Protein AF-A0A2A9MKJ8-F1 (afdb_monomer)

Sequence (429 aa):
MPLQGYLMRPVLYTKSTARFAALSRPKGSVTHFTPSVLPTAVHIIYSENPFSCKMAPLRPLQYRRSLTSKQGIPKRGQEQKSFSASGSGIAVVALFASVLMVCLYSPFPVSGVFGEEQLNICKPNGNRTVCSCENKTSGTHMATISAETNELQVNCQSSMQLAPNGLKNSTVCPMTVENISSCKAGAEKDHYMDLNTLLNGDHKIQWTDDKETKDAATSKILIVPPEILPYVDGTFAVGCALGEETQCKVAVTVAARATATTNNKIACAYGKDSNKRRQIIRLSPSQNTFTLDCGEKGALVQKNYKETYCPVSKENVAVPSCSEKYKTIFPGYQQGWWTSEADRSFTLTIPKDMFPANETSLMIQCQQKPQITEAEKAAKDEPQSRVCSVDVTIERGEKSNSVRPSVAAAATGAFLLGSGILPWLGSLI

Secondary structure (DSSP, 8-state):
-------PPP-------------------------------------------PPPPPPPPP-----------------------------------------------------------EEEETTEEEEEE-TT--SEEEEEE-SSS-EEEEEE-TTSEEETGGG-TTEEB-TT-S-GGG--TTS-TTS-EEGGGGSSSS-----EE-SSSS-TTTEEEEE--GGG--SS-EEEEEEEEETTEEEEEEEEEEPPPPPEEETTEEE---STTTTSS-EEEEE-SSS-EEEEE-TTTEEES-TTTTTEEBPPPSS-S------EEGGGT-TT--GGGEEEETTTEEEEE--TT---SS-EEEEEEEEEPPP--TTGGG----TTTTEEEEEEEEPPPP-------------------------------

Organism: Besnoitia besnoiti (NCBI:txid94643)

Radius of gyration: 40.68 Å; Cα contacts (8 Å, |Δi|>4): 680; chains: 1; bounding box: 149×115×102 Å

Solvent-accessible surface area (backbone atoms only — not comparable to full-atom values): 27408 Å² total; per-residue (Å²): 138,82,87,85,83,84,85,82,80,85,85,85,82,81,86,84,86,85,87,82,84,90,84,82,87,87,88,81,86,89,81,91,85,85,82,89,87,84,86,84,87,79,86,78,81,83,78,87,78,90,80,83,80,82,84,78,86,84,80,85,83,84,86,83,86,84,86,83,86,80,89,86,86,90,84,91,85,87,91,82,88,80,88,90,85,84,89,80,91,86,87,85,89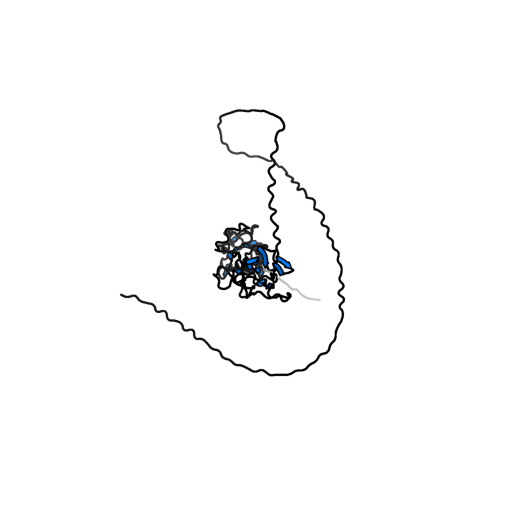,83,88,85,88,83,87,88,90,81,80,93,76,82,77,75,82,75,76,72,77,74,75,75,81,77,75,65,51,45,42,82,55,83,42,30,33,41,31,59,41,50,103,79,46,70,56,80,29,64,44,66,37,32,78,74,26,27,26,44,34,46,34,30,42,92,87,33,38,34,20,20,79,60,38,53,54,38,49,33,19,42,66,88,54,85,51,44,49,71,20,39,97,86,52,66,78,86,41,34,42,57,50,50,78,54,40,41,75,92,66,84,59,49,48,38,67,36,85,87,50,96,52,44,81,27,26,39,33,37,66,52,62,56,90,33,39,16,54,40,58,34,69,29,26,38,40,25,18,51,83,81,41,54,47,24,40,35,42,35,35,40,42,21,31,63,47,42,78,54,94,55,29,34,45,47,18,34,4,81,69,9,34,82,64,76,45,76,46,77,31,39,65,91,44,34,54,42,34,46,30,23,45,91,65,24,34,71,40,43,79,56,60,64,60,25,42,29,68,71,65,96,66,67,62,88,64,54,74,55,83,46,47,50,51,82,66,22,80,83,63,56,52,81,33,50,50,70,49,92,83,26,29,41,33,45,46,56,60,57,90,58,43,22,86,54,68,47,60,34,33,52,40,26,29,50,54,85,75,95,54,95,77,71,85,79,69,96,73,74,86,46,23,38,31,32,50,35,39,40,37,36,43,49,34,80,77,78,76,76,79,70,79,77,79,78,78,81,79,83,80,86,83,88,82,86,84,88,82,87,84,93,85,82,88,88,135

Nearest PDB structures (foldseek):
  2jks-assembly1_A  TM=7.595E-01  e=2.517E-22  Toxoplasma gondii ME49
  5wa2-assembly1_A  TM=6.471E-01  e=2.195E-18  Toxoplasma gondii
  1kiu-assembly10_O  TM=3.885E-01  e=1.139E-01  Escherichia coli
  1qun-assembly1_A  TM=3.987E-01  e=1.725E-01  Escherichia coli
  1qun-assembly10_O  TM=4.253E-01  e=2.463E-01  Escherichia coli

InterPro domains:
  IPR007226 SRS domain [PF04092] (129-254)
  IPR007226 SRS domain [PF04092] (265-394)
  IPR028352 Protozoan surface antigen, SAG1 family [PR01801] (142-157)
  IPR028352 Protozoan surface antigen, SAG1 family [PR01801] (222-240)
  IPR028352 Protozoan surface antigen, SAG1 family [PR01801] (248-264)
  IPR028352 Protozoan surface antigen, SAG1 family [PR01801] (265-284)
  IPR028352 Protozoan surface antigen, SAG1 family [PR01801] (287-302)
  IPR028352 Protozoan surface antigen, SAG1 family [PR01801] (326-338)
  IPR028352 Protozoan surface antigen, SAG1 family [PR01801] (356-371)
  IPR036755 SRS domain superfamily [G3DSA:2.60.40.1320] (118-257)
  IPR036755 SRS domain superfamily [G3DSA:2.60.40.1320] (258-399)
  IPR036755 SRS domain superfamily [SSF74877] (125-257)
  IPR036755 SRS domain superfamily [SSF74877] (261-395)

pLDDT: mean 71.49, std 25.45, range [29.84, 98.06]

Structure (mmCIF, N/CA/C/O backbone):
data_AF-A0A2A9M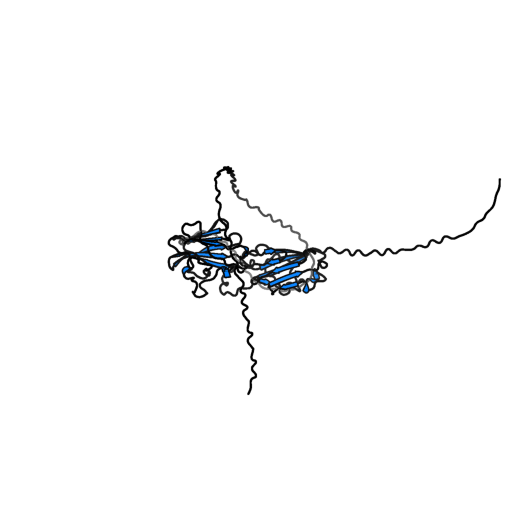KJ8-F1
#
_entry.id   AF-A0A2A9MKJ8-F1
#
loop_
_atom_site.group_PDB
_atom_site.id
_atom_site.type_symbol
_atom_site.label_atom_id
_atom_site.label_alt_id
_atom_site.label_comp_id
_atom_site.label_asym_id
_atom_site.label_entity_id
_atom_site.label_seq_id
_atom_site.pdbx_PDB_ins_code
_atom_site.Cartn_x
_atom_site.Cartn_y
_atom_site.Cartn_z
_atom_site.occupancy
_atom_site.B_iso_or_equiv
_atom_site.auth_seq_id
_atom_site.auth_comp_id
_atom_site.auth_asym_id
_atom_site.auth_atom_id
_atom_site.pdbx_PDB_model_num
ATOM 1 N N . MET A 1 1 ? -40.677 -29.839 -34.939 1.00 31.59 1 MET A N 1
ATOM 2 C CA . MET A 1 1 ? -40.035 -31.154 -34.716 1.00 31.59 1 MET A CA 1
ATOM 3 C C . MET A 1 1 ? -38.649 -31.134 -35.353 1.00 31.59 1 MET A C 1
ATOM 5 O O . MET A 1 1 ? -38.589 -30.714 -36.500 1.00 31.59 1 MET A O 1
ATOM 9 N N . PRO A 1 2 ? -37.584 -31.617 -34.694 1.00 51.81 2 PRO A N 1
ATOM 10 C CA . PRO A 1 2 ? -37.291 -31.508 -33.269 1.00 51.81 2 PRO A CA 1
ATOM 11 C C . PRO A 1 2 ? -35.911 -30.872 -32.986 1.00 51.81 2 PRO A C 1
ATOM 13 O O . PRO A 1 2 ? -35.025 -30.804 -33.831 1.00 51.81 2 PRO A O 1
ATOM 16 N N . LEU A 1 3 ? -35.792 -30.407 -31.744 1.00 37.47 3 LEU A N 1
ATOM 17 C CA . LEU A 1 3 ? -34.592 -29.928 -31.068 1.00 37.47 3 LEU A CA 1
ATOM 18 C C . LEU A 1 3 ? -33.648 -31.091 -30.735 1.00 37.47 3 LEU A C 1
ATOM 20 O O . LEU A 1 3 ? -34.111 -32.153 -30.320 1.00 37.47 3 LEU A O 1
ATOM 24 N N . GLN A 1 4 ? -32.337 -30.858 -30.820 1.00 46.34 4 GLN A N 1
ATOM 25 C CA . GLN A 1 4 ? -31.312 -31.801 -30.373 1.00 46.34 4 GLN A CA 1
ATOM 26 C C . GLN A 1 4 ? -30.610 -31.231 -29.137 1.00 46.34 4 GLN A C 1
ATOM 28 O O . GLN A 1 4 ? -29.861 -30.259 -29.212 1.00 46.34 4 GLN A O 1
ATOM 33 N N . GLY A 1 5 ? -30.932 -31.813 -27.980 1.00 34.41 5 GLY A N 1
ATOM 34 C CA . GLY A 1 5 ? -30.360 -31.472 -26.683 1.00 34.41 5 GLY A CA 1
ATOM 35 C C . GLY A 1 5 ? -29.004 -32.137 -26.462 1.00 34.41 5 GLY A C 1
ATOM 36 O O . GLY A 1 5 ? -28.838 -33.331 -26.707 1.00 34.41 5 GLY A O 1
ATOM 37 N N . TYR A 1 6 ? -28.050 -31.363 -25.947 1.00 43.91 6 TYR A N 1
ATOM 38 C CA . TYR A 1 6 ? -26.792 -31.871 -25.412 1.00 43.91 6 TYR A CA 1
ATOM 39 C C . TYR A 1 6 ? -26.918 -32.070 -23.897 1.00 43.91 6 TYR A C 1
ATOM 41 O O . TYR A 1 6 ? -27.053 -31.119 -23.130 1.00 43.91 6 TYR A O 1
ATOM 49 N N . LEU A 1 7 ? -26.869 -33.338 -23.487 1.00 38.91 7 LEU A N 1
ATOM 50 C CA . LEU A 1 7 ? -26.725 -33.801 -22.109 1.00 38.91 7 LEU A CA 1
ATOM 51 C C . LEU A 1 7 ? -25.257 -33.668 -21.672 1.00 38.91 7 LEU A C 1
ATOM 53 O O . LEU A 1 7 ? -24.393 -34.397 -22.157 1.00 38.91 7 LEU A O 1
ATOM 57 N N . MET A 1 8 ? -24.983 -32.770 -20.725 1.00 40.31 8 MET A N 1
ATOM 58 C CA . MET A 1 8 ? -23.727 -32.740 -19.966 1.00 40.31 8 MET A CA 1
ATOM 59 C C . MET A 1 8 ? -23.809 -33.741 -18.804 1.00 40.31 8 MET A C 1
ATOM 61 O O . MET A 1 8 ? -24.734 -33.701 -17.994 1.00 40.31 8 MET A O 1
ATOM 65 N N . ARG A 1 9 ? -22.835 -34.655 -18.739 1.00 40.38 9 ARG A N 1
ATOM 66 C CA . ARG A 1 9 ? -22.660 -35.648 -17.667 1.00 40.38 9 ARG A CA 1
ATOM 67 C C . ARG A 1 9 ? -22.056 -35.000 -16.409 1.00 40.38 9 ARG A C 1
ATOM 69 O O . ARG A 1 9 ? -21.127 -34.206 -16.550 1.00 40.38 9 ARG A O 1
ATOM 76 N N . PRO A 1 10 ? -22.480 -35.381 -15.191 1.00 40.25 10 PRO A N 1
ATOM 77 C CA . PRO A 1 10 ? -21.804 -34.976 -13.964 1.00 40.25 10 PRO A CA 1
ATOM 78 C C . PRO A 1 10 ? -20.551 -35.829 -13.701 1.00 40.25 10 PRO A C 1
ATOM 80 O O . PRO A 1 10 ? -20.586 -37.059 -13.759 1.00 40.25 10 PRO A O 1
ATOM 83 N N . VAL A 1 11 ? -19.442 -35.156 -13.386 1.00 43.16 11 VAL A N 1
ATOM 84 C CA . VAL A 1 11 ? -18.194 -35.758 -12.902 1.00 43.16 11 VAL A CA 1
ATOM 85 C C . VAL A 1 11 ? -18.326 -36.000 -11.397 1.00 43.16 11 VAL A C 1
ATOM 87 O O . VAL A 1 11 ? -18.443 -35.062 -10.612 1.00 43.16 11 VAL A O 1
ATOM 90 N N . LEU A 1 12 ? -18.319 -37.272 -11.001 1.00 35.81 12 LEU A N 1
ATOM 91 C CA . LEU A 1 12 ? -18.253 -37.718 -9.610 1.00 35.81 12 LEU A CA 1
ATOM 92 C C . LEU A 1 12 ? -16.810 -37.582 -9.100 1.00 35.81 12 LEU A C 1
ATOM 94 O O . LEU A 1 12 ? -15.922 -38.281 -9.580 1.00 35.81 12 LEU A O 1
ATOM 98 N N . TYR A 1 13 ? -16.582 -36.720 -8.107 1.00 37.78 13 TYR A N 1
ATOM 99 C CA . TYR A 1 13 ? -15.343 -36.711 -7.325 1.00 37.78 13 TYR A CA 1
ATOM 100 C C . TYR A 1 13 ? -15.495 -37.625 -6.105 1.00 37.78 13 TYR A C 1
ATOM 102 O O . TYR A 1 13 ? -16.298 -37.380 -5.202 1.00 37.78 13 TYR A O 1
ATOM 110 N N . THR A 1 14 ? -14.710 -38.698 -6.084 1.00 39.81 14 THR A N 1
ATOM 111 C CA . THR A 1 14 ? -14.608 -39.655 -4.980 1.00 39.81 14 THR A CA 1
ATOM 112 C C . THR A 1 14 ? -13.785 -39.080 -3.825 1.00 39.81 14 THR A C 1
ATOM 114 O O . THR A 1 14 ? -12.635 -38.683 -4.008 1.00 39.81 14 THR A O 1
ATOM 117 N N . LYS A 1 15 ? -14.366 -39.080 -2.618 1.00 35.44 15 LYS A N 1
ATOM 118 C CA . LYS A 1 15 ? -13.685 -38.817 -1.340 1.00 35.44 15 LYS A CA 1
ATOM 119 C C . LYS A 1 15 ? -12.692 -39.943 -1.032 1.00 35.44 15 LYS A C 1
ATOM 121 O O . LYS A 1 15 ? -13.100 -41.094 -0.916 1.00 35.44 15 LYS A O 1
ATOM 126 N N . SER A 1 16 ? -11.421 -39.596 -0.834 1.00 34.16 16 SER A N 1
ATOM 127 C CA . SER A 1 16 ? -10.409 -40.497 -0.274 1.00 34.16 16 SER A CA 1
ATOM 128 C C . SER A 1 16 ? -10.300 -40.275 1.236 1.00 34.16 16 SER A C 1
ATOM 130 O O . SER A 1 16 ? -9.898 -39.211 1.701 1.00 34.16 16 SER A O 1
ATOM 132 N N . THR A 1 17 ? -10.716 -41.279 2.002 1.00 36.03 17 THR A N 1
ATOM 133 C CA . THR A 1 17 ? -10.501 -41.411 3.446 1.00 36.03 17 THR A CA 1
ATOM 134 C C . THR A 1 17 ? -9.145 -42.056 3.708 1.00 36.03 17 THR A C 1
ATOM 136 O O . THR A 1 17 ? -8.960 -43.228 3.388 1.00 36.03 17 THR A O 1
ATOM 139 N N . ALA A 1 18 ? -8.234 -41.337 4.364 1.00 39.00 18 ALA A N 1
ATOM 140 C CA . ALA A 1 18 ? -7.031 -41.916 4.955 1.00 39.00 18 ALA A CA 1
ATOM 141 C C . ALA A 1 18 ? -7.194 -42.003 6.483 1.00 39.00 18 ALA A C 1
ATOM 143 O O . ALA A 1 18 ? -7.307 -40.991 7.172 1.00 39.00 18 ALA A O 1
ATOM 144 N N . ARG A 1 19 ? -7.227 -43.239 6.997 1.00 35.16 19 ARG A N 1
ATOM 145 C CA . ARG A 1 19 ? -7.022 -43.607 8.406 1.00 35.16 19 ARG A CA 1
ATOM 146 C C . ARG A 1 19 ? -5.584 -44.100 8.555 1.00 35.16 19 ARG A C 1
ATOM 148 O O . ARG A 1 19 ? -5.254 -45.060 7.881 1.00 35.16 19 ARG A O 1
ATOM 155 N N . PHE A 1 20 ? -4.805 -43.538 9.474 1.00 35.44 20 PHE A N 1
ATOM 156 C CA . PHE A 1 20 ? -3.679 -44.186 10.174 1.00 35.44 20 PHE A CA 1
ATOM 157 C C . PHE A 1 20 ? -3.499 -43.394 11.483 1.00 35.44 20 PHE A C 1
ATOM 159 O O . PHE A 1 20 ? -3.356 -42.180 11.447 1.00 35.44 20 PHE A O 1
ATOM 166 N N . ALA A 1 21 ? -3.858 -43.941 12.643 1.00 35.22 21 ALA A N 1
ATOM 167 C CA . ALA A 1 21 ? -3.156 -44.937 13.460 1.00 35.22 21 ALA A CA 1
ATOM 168 C C . ALA A 1 21 ? -2.478 -44.238 14.650 1.00 35.22 21 ALA A C 1
ATOM 170 O O . ALA A 1 21 ? -1.530 -43.473 14.507 1.00 35.22 21 ALA A O 1
ATOM 171 N N . ALA A 1 22 ? -3.047 -44.493 15.827 1.00 36.88 22 ALA A N 1
ATOM 172 C CA . ALA A 1 22 ? -2.559 -44.064 17.122 1.00 36.88 22 ALA A CA 1
ATOM 173 C C . ALA A 1 22 ? -1.300 -44.850 17.507 1.00 36.88 22 ALA A C 1
ATOM 175 O O . ALA A 1 22 ? -1.280 -46.071 17.365 1.00 36.88 22 ALA A O 1
ATOM 176 N N . LEU A 1 23 ? -0.303 -44.167 18.072 1.00 40.12 23 LEU A N 1
ATOM 177 C CA . LEU A 1 23 ? 0.757 -44.796 18.850 1.00 40.12 23 LEU A CA 1
ATOM 178 C C . LEU A 1 23 ? 0.999 -44.030 20.154 1.00 40.12 23 LEU A C 1
ATOM 180 O O . LEU A 1 23 ? 0.861 -42.814 20.261 1.00 40.12 23 LEU A O 1
ATOM 184 N N . SER A 1 24 ? 1.269 -44.851 21.153 1.00 34.53 24 SER A N 1
ATOM 185 C CA . SER A 1 24 ? 1.237 -44.681 22.597 1.00 34.53 24 SER A CA 1
ATOM 186 C C . SER A 1 24 ? 2.380 -43.861 23.204 1.00 34.53 24 SER A C 1
ATOM 188 O O . SER A 1 24 ? 3.509 -43.872 22.725 1.00 34.53 24 SER A O 1
ATOM 190 N N . ARG A 1 25 ? 2.074 -43.250 24.358 1.00 38.47 25 ARG A N 1
ATOM 191 C CA . ARG A 1 25 ? 3.010 -42.718 25.369 1.00 38.47 25 ARG A CA 1
ATOM 192 C C . ARG A 1 25 ? 4.004 -43.778 25.874 1.00 38.47 25 ARG A C 1
ATOM 194 O O . ARG A 1 25 ? 3.636 -44.951 25.953 1.00 38.47 25 ARG A O 1
ATOM 201 N N . PRO A 1 26 ? 5.110 -43.325 26.488 1.00 47.41 26 PRO A N 1
ATOM 202 C CA . PRO A 1 26 ? 5.482 -43.858 27.795 1.00 47.41 26 PRO A CA 1
ATOM 203 C C . PRO A 1 26 ? 5.635 -42.777 28.879 1.00 47.41 26 PRO A C 1
ATOM 205 O O . PRO A 1 26 ? 5.844 -41.595 28.617 1.00 47.41 26 PRO A O 1
ATOM 208 N N . LYS A 1 27 ? 5.453 -43.240 30.119 1.00 37.47 27 LYS A N 1
ATOM 209 C CA . LYS A 1 27 ? 5.547 -42.537 31.405 1.00 37.47 27 LYS A CA 1
ATOM 210 C C . LYS A 1 27 ? 6.999 -42.495 31.916 1.00 37.47 27 LYS A C 1
ATOM 212 O O . LYS A 1 27 ? 7.736 -43.450 31.705 1.00 37.47 27 LYS A O 1
ATOM 217 N N . GLY A 1 28 ? 7.318 -41.475 32.717 1.00 35.12 28 GLY A N 1
ATOM 218 C CA . GLY A 1 28 ? 8.419 -41.420 33.701 1.00 35.12 28 GLY A CA 1
ATOM 219 C C . GLY A 1 28 ? 8.459 -40.012 34.322 1.00 35.12 28 GLY A C 1
ATOM 220 O O . GLY A 1 28 ? 8.698 -39.058 33.597 1.00 35.12 28 GLY A O 1
ATOM 221 N N . SER A 1 29 ? 7.873 -39.765 35.502 1.00 32.34 29 SER A N 1
ATOM 222 C CA . SER A 1 29 ? 8.419 -39.891 36.877 1.00 32.34 29 SER A CA 1
ATOM 223 C C . SER A 1 29 ? 9.680 -39.041 37.119 1.00 32.34 29 SER A C 1
ATOM 225 O O . SER A 1 29 ? 10.755 -39.420 36.682 1.00 32.34 29 SER A O 1
ATOM 227 N N . VAL A 1 30 ? 9.518 -37.796 37.594 1.00 37.72 30 VAL A N 1
ATOM 228 C CA . VAL A 1 30 ? 9.767 -37.297 38.976 1.00 37.72 30 VAL A CA 1
ATOM 229 C C . VAL A 1 30 ? 11.230 -37.367 39.428 1.00 37.72 30 VAL A C 1
ATOM 231 O O . VAL A 1 30 ? 11.700 -38.445 39.758 1.00 37.72 30 VAL A O 1
ATOM 234 N N . THR A 1 31 ? 11.847 -36.192 39.620 1.00 35.94 31 THR A N 1
ATOM 235 C CA . THR A 1 31 ? 12.684 -35.875 40.796 1.00 35.94 31 THR A CA 1
ATOM 236 C C . THR A 1 31 ? 12.726 -34.362 41.043 1.00 35.94 31 THR A C 1
ATOM 238 O O . THR A 1 31 ? 13.013 -33.579 40.141 1.00 35.94 31 THR A O 1
ATOM 241 N N . HIS A 1 32 ? 12.431 -33.987 42.290 1.00 38.69 32 HIS A N 1
ATOM 242 C CA . HIS A 1 32 ? 12.677 -32.689 42.923 1.00 38.69 32 HIS A CA 1
ATOM 243 C C . HIS A 1 32 ? 14.161 -32.305 42.885 1.00 38.69 32 HIS A C 1
ATOM 245 O O . HIS A 1 32 ? 14.978 -33.172 43.156 1.00 38.69 32 HIS A O 1
ATOM 251 N N . PHE A 1 33 ? 14.480 -31.017 42.709 1.00 31.88 33 PHE A N 1
ATOM 252 C CA . PHE A 1 33 ? 15.577 -30.339 43.418 1.0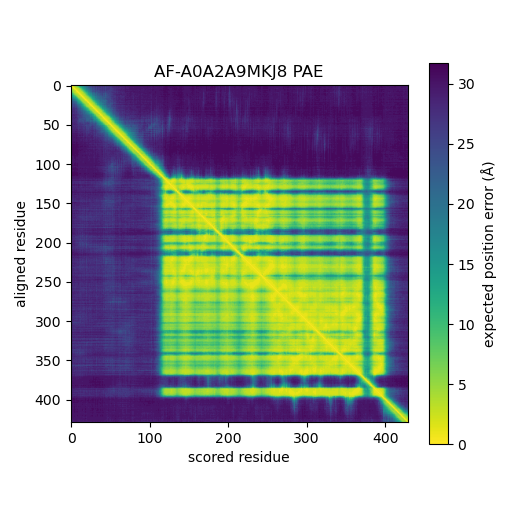0 31.88 33 PHE A CA 1
ATOM 253 C C . PHE A 1 33 ? 15.397 -28.809 43.345 1.00 31.88 33 PHE A C 1
ATOM 255 O O . PHE A 1 33 ? 15.465 -28.202 42.282 1.00 31.88 33 PHE A O 1
ATOM 262 N N . THR A 1 34 ? 15.174 -28.195 44.505 1.00 36.22 34 THR A N 1
ATOM 263 C CA . THR A 1 34 ? 15.481 -26.789 44.831 1.00 36.22 34 THR A CA 1
ATOM 264 C C . THR A 1 34 ? 16.624 -26.831 45.852 1.00 36.22 34 THR A C 1
ATOM 266 O O . THR A 1 34 ? 16.615 -27.750 46.677 1.00 36.22 34 THR A O 1
ATOM 269 N N . PRO A 1 35 ? 17.588 -25.891 45.845 1.00 45.09 35 PRO A N 1
ATOM 270 C CA . PRO A 1 35 ? 17.368 -24.670 46.627 1.00 45.09 35 PRO A CA 1
ATOM 271 C C . PRO A 1 35 ? 17.976 -23.370 46.052 1.00 45.09 35 PRO A C 1
ATOM 273 O O . PRO A 1 35 ? 19.038 -23.348 45.441 1.00 45.09 35 PRO A O 1
ATOM 276 N N . SER A 1 36 ? 17.251 -22.284 46.320 1.00 32.72 36 SER A N 1
ATOM 277 C CA . SER A 1 36 ? 17.677 -20.962 46.805 1.00 32.72 36 SER A CA 1
ATOM 278 C C . SER A 1 36 ? 19.136 -20.504 46.644 1.00 32.72 36 SER A C 1
ATOM 280 O O . SER A 1 36 ? 19.988 -20.947 47.406 1.00 32.72 36 SER A O 1
ATOM 282 N N . VAL A 1 37 ? 19.356 -19.453 45.835 1.00 35.44 37 VAL A N 1
ATOM 283 C CA . VAL A 1 37 ? 20.285 -18.336 46.132 1.00 35.44 37 VAL A CA 1
ATOM 284 C C . VAL A 1 37 ? 19.734 -17.031 45.514 1.00 35.44 37 VAL A C 1
ATOM 286 O O . VAL A 1 37 ? 19.489 -16.955 44.315 1.00 35.44 37 VAL A O 1
ATOM 289 N N . LEU A 1 38 ? 19.547 -16.006 46.347 1.00 35.53 38 LEU A N 1
ATOM 290 C CA . LEU A 1 38 ? 19.380 -14.571 46.039 1.00 35.53 38 LEU A CA 1
ATOM 291 C C . LEU A 1 38 ? 20.543 -13.837 46.749 1.00 35.53 38 LEU A C 1
ATOM 293 O O . LEU A 1 38 ? 21.092 -14.404 47.695 1.00 35.53 38 LEU A O 1
ATOM 297 N N . PRO A 1 39 ? 20.803 -12.540 46.506 1.00 47.66 39 PRO A N 1
ATOM 298 C CA . PRO A 1 39 ? 20.845 -11.796 45.247 1.00 47.66 39 PRO A CA 1
ATOM 299 C C . PRO A 1 39 ? 22.222 -11.116 45.055 1.00 47.66 39 PRO A C 1
ATOM 301 O O . PRO A 1 39 ? 22.963 -10.891 46.010 1.00 47.66 39 PRO A O 1
ATOM 304 N N . THR A 1 40 ? 22.552 -10.684 43.837 1.00 34.53 40 THR A N 1
ATOM 305 C CA . THR A 1 40 ? 23.613 -9.682 43.631 1.00 34.53 40 THR A CA 1
ATOM 306 C C . THR A 1 40 ? 22.976 -8.411 43.096 1.00 34.53 40 THR A C 1
ATOM 308 O O . THR A 1 40 ? 22.367 -8.400 42.029 1.00 34.53 40 THR A O 1
ATOM 311 N N . ALA A 1 41 ? 23.071 -7.357 43.902 1.00 33.97 41 ALA A N 1
ATOM 312 C CA . ALA A 1 41 ? 22.627 -6.014 43.589 1.00 33.97 41 ALA A CA 1
ATOM 313 C C . ALA A 1 41 ? 23.421 -5.459 42.398 1.00 33.97 41 ALA A C 1
ATOM 315 O O . ALA A 1 41 ? 24.648 -5.383 42.445 1.00 33.97 41 ALA A O 1
ATOM 316 N N . VAL A 1 42 ? 22.718 -5.040 41.348 1.00 32.84 42 VAL A N 1
ATOM 317 C CA . VAL A 1 42 ? 23.284 -4.207 40.287 1.00 32.84 42 VAL A CA 1
ATOM 318 C C . VAL A 1 42 ? 22.856 -2.774 40.572 1.00 32.84 42 VAL A C 1
ATOM 320 O O . VAL A 1 42 ? 21.694 -2.408 40.410 1.00 32.84 42 VAL A O 1
ATOM 323 N N . HIS A 1 43 ? 23.812 -1.973 41.040 1.00 31.16 43 HIS A N 1
ATOM 324 C CA . HIS A 1 43 ? 23.706 -0.521 41.091 1.00 31.16 43 HIS A CA 1
ATOM 325 C C . HIS A 1 43 ? 23.593 0.014 39.656 1.00 31.16 43 HIS A C 1
ATOM 327 O O . HIS A 1 43 ? 24.574 0.016 38.916 1.00 31.16 43 HIS A O 1
ATOM 333 N N . ILE A 1 44 ? 22.408 0.481 39.264 1.00 34.41 44 ILE A N 1
ATOM 334 C CA . ILE A 1 44 ? 22.246 1.329 38.080 1.00 34.41 44 ILE A CA 1
ATOM 335 C C . ILE A 1 44 ? 22.404 2.775 38.547 1.00 34.41 44 ILE A C 1
ATOM 337 O O . ILE A 1 44 ? 21.580 3.306 39.289 1.00 34.41 44 ILE A O 1
ATOM 341 N N . ILE A 1 45 ? 23.509 3.388 38.134 1.00 36.19 45 ILE A N 1
ATOM 342 C CA . ILE A 1 45 ? 23.791 4.810 38.313 1.00 36.19 45 ILE A CA 1
ATOM 343 C C . ILE A 1 45 ? 22.901 5.575 37.327 1.00 36.19 45 ILE A C 1
ATOM 345 O O . ILE A 1 45 ? 23.082 5.475 36.114 1.00 36.19 45 ILE A O 1
ATOM 349 N N . TYR A 1 46 ? 21.935 6.332 37.846 1.00 29.84 46 TYR A N 1
ATOM 350 C CA . TYR A 1 46 ? 21.229 7.353 37.076 1.00 29.84 46 TYR A CA 1
ATOM 351 C C . TYR A 1 46 ? 22.185 8.527 36.834 1.00 29.84 46 TYR A C 1
ATOM 353 O O . TYR A 1 46 ? 22.581 9.224 37.764 1.00 29.84 46 TYR A O 1
ATOM 361 N N . SER A 1 47 ? 22.570 8.720 35.572 1.00 30.84 47 SER A N 1
ATOM 362 C CA . SER A 1 47 ? 23.245 9.926 35.097 1.00 30.84 47 SER A CA 1
ATOM 363 C C . SER A 1 47 ? 22.187 10.984 34.797 1.00 30.84 47 SER A C 1
ATOM 365 O O . SER A 1 47 ? 21.445 10.868 33.822 1.00 30.84 47 SER A O 1
ATOM 367 N N . GLU A 1 48 ? 22.126 12.023 35.623 1.00 36.00 48 GLU A N 1
ATOM 368 C CA . GLU A 1 48 ? 21.417 13.260 35.306 1.00 36.00 48 GLU A CA 1
ATOM 369 C C . GLU A 1 48 ? 22.115 13.945 34.122 1.00 36.00 48 GLU A C 1
ATOM 371 O O . GLU A 1 48 ? 23.323 14.171 34.150 1.00 36.00 48 GLU A O 1
ATOM 376 N N . ASN A 1 49 ? 21.366 14.266 33.068 1.00 35.22 49 ASN A N 1
ATOM 377 C CA . ASN A 1 49 ? 21.837 15.113 31.976 1.00 35.22 49 ASN A CA 1
ATOM 378 C C . ASN A 1 49 ? 20.887 16.312 31.845 1.00 35.22 49 ASN A C 1
ATOM 380 O O . ASN A 1 49 ? 19.727 16.123 31.469 1.00 35.22 49 ASN A O 1
ATOM 384 N N . PRO A 1 50 ? 21.349 17.543 32.123 1.00 40.91 50 PRO A N 1
ATOM 385 C CA . PRO A 1 50 ? 20.581 18.753 31.900 1.00 40.91 50 PRO A CA 1
ATOM 386 C C . PRO A 1 50 ? 20.963 19.352 30.541 1.00 40.91 50 PRO A C 1
ATOM 388 O O . PRO A 1 50 ? 21.977 20.032 30.415 1.00 40.91 50 PRO A O 1
ATOM 391 N N . PHE A 1 51 ? 20.133 19.156 29.516 1.00 35.47 51 PHE A N 1
ATOM 392 C CA . PHE A 1 51 ? 20.207 19.970 28.299 1.00 35.47 51 PHE A CA 1
ATOM 393 C C . PHE A 1 51 ? 18.929 20.784 28.137 1.00 35.47 51 PHE A C 1
ATOM 395 O O . PHE A 1 51 ? 17.932 20.364 27.559 1.00 35.47 51 PHE A O 1
ATOM 402 N N . SER A 1 52 ? 18.995 21.992 28.695 1.00 34.78 52 SER A N 1
ATOM 403 C CA . SER A 1 52 ? 18.085 23.093 28.419 1.00 34.78 52 SER A CA 1
ATOM 404 C C . SER A 1 52 ? 18.500 23.739 27.093 1.00 34.78 52 SER A C 1
ATOM 406 O O . SER A 1 52 ? 19.519 24.424 27.025 1.00 34.78 52 SER A O 1
ATOM 408 N N . CYS A 1 53 ? 17.722 23.537 26.028 1.00 32.25 53 CYS A N 1
ATOM 409 C CA . CYS A 1 53 ? 17.857 24.312 24.795 1.00 32.25 53 CYS A CA 1
ATOM 410 C C . CYS A 1 53 ? 16.819 25.438 24.782 1.00 32.25 53 CYS A C 1
ATOM 412 O O . CYS A 1 53 ? 15.659 25.244 24.426 1.00 32.25 53 CYS A O 1
ATOM 414 N N . LYS A 1 54 ? 17.264 26.643 25.159 1.00 33.00 54 LYS A N 1
ATOM 415 C CA . LYS A 1 54 ? 16.579 27.903 24.849 1.00 33.00 54 LYS A CA 1
ATOM 416 C C . LYS A 1 54 ? 16.618 28.126 23.334 1.00 33.00 54 LYS A C 1
ATOM 418 O O . LYS A 1 54 ? 17.700 28.248 22.764 1.00 33.00 54 LYS A O 1
ATOM 423 N N . MET A 1 55 ? 15.457 28.215 22.688 1.00 34.00 55 MET A N 1
ATOM 424 C CA . MET A 1 55 ? 15.361 28.698 21.309 1.00 34.00 55 MET A CA 1
ATOM 425 C C . MET A 1 55 ? 15.514 30.224 21.285 1.00 34.00 55 MET A C 1
ATOM 427 O O . MET A 1 55 ? 14.767 30.943 21.946 1.00 34.00 55 MET A O 1
ATOM 431 N N . ALA A 1 56 ? 16.491 30.710 20.520 1.00 36.41 56 ALA A N 1
ATOM 432 C CA . ALA A 1 56 ? 16.630 32.117 20.158 1.00 36.41 56 ALA A CA 1
ATOM 433 C C . ALA A 1 56 ? 15.802 32.421 18.890 1.00 36.41 56 ALA A C 1
ATOM 435 O O . ALA A 1 56 ? 15.710 31.561 18.011 1.00 36.41 56 ALA A O 1
ATOM 436 N N . PRO A 1 57 ? 15.216 33.625 18.750 1.00 38.09 57 PRO A N 1
ATOM 437 C CA . PRO A 1 57 ? 14.411 33.973 17.584 1.00 38.09 57 PRO A CA 1
ATOM 438 C C . PRO A 1 57 ? 15.290 34.291 16.364 1.00 38.09 57 PRO A C 1
ATOM 440 O O . PRO A 1 57 ? 16.220 35.099 16.432 1.00 38.09 57 PRO A O 1
ATOM 443 N N . LEU A 1 58 ? 14.969 33.672 15.226 1.00 35.78 58 LEU A N 1
ATOM 444 C CA . LEU A 1 58 ? 15.606 33.930 13.935 1.00 35.78 58 LEU A CA 1
ATOM 445 C C . LEU A 1 58 ? 15.139 35.275 13.354 1.00 35.78 58 LEU A C 1
ATOM 447 O O . LEU A 1 58 ? 13.944 35.532 13.217 1.00 35.78 58 LEU A O 1
ATOM 451 N N . ARG A 1 59 ? 16.104 36.125 12.981 1.00 36.72 59 ARG A N 1
ATOM 452 C CA . ARG A 1 59 ? 15.888 37.332 12.166 1.00 36.72 59 ARG A CA 1
ATOM 453 C C . ARG A 1 59 ? 15.659 36.953 10.693 1.00 36.72 59 ARG A C 1
ATOM 455 O O . ARG A 1 59 ? 16.296 36.016 10.213 1.00 36.72 59 ARG A O 1
ATOM 462 N N . PRO A 1 60 ? 14.832 37.705 9.945 1.00 38.34 60 PRO A N 1
ATOM 463 C CA . PRO A 1 60 ? 14.598 37.452 8.528 1.00 38.34 60 PRO A CA 1
ATOM 464 C C . PRO A 1 60 ? 15.776 37.932 7.664 1.00 38.34 60 PRO A C 1
ATOM 466 O O . PRO A 1 60 ? 16.249 39.062 7.800 1.00 38.34 60 PRO A O 1
ATOM 469 N N . LEU A 1 61 ? 16.229 37.076 6.745 1.00 37.56 61 LEU A N 1
ATOM 470 C CA . LEU A 1 61 ? 17.193 37.428 5.702 1.00 37.56 61 LEU A CA 1
ATOM 471 C C . LEU A 1 61 ? 16.481 38.152 4.552 1.00 37.56 61 LEU A C 1
ATOM 473 O O . LEU A 1 61 ? 15.568 37.616 3.926 1.00 37.56 61 LEU A O 1
ATOM 477 N N . GLN A 1 62 ? 16.925 39.377 4.267 1.00 36.97 62 GLN A N 1
ATOM 478 C CA . GLN A 1 62 ? 16.525 40.145 3.091 1.00 36.97 62 GLN A CA 1
ATOM 479 C C . GLN A 1 62 ? 17.128 39.544 1.814 1.00 36.97 62 GLN A C 1
ATOM 481 O O . GLN A 1 62 ? 18.343 39.390 1.691 1.00 36.97 62 GLN A O 1
ATOM 486 N N . TYR A 1 63 ? 16.269 39.265 0.834 1.00 30.72 63 TYR A N 1
ATOM 487 C CA . TYR A 1 63 ? 16.647 38.847 -0.513 1.00 30.72 63 TYR A CA 1
ATOM 488 C C . TYR A 1 63 ? 16.889 40.078 -1.401 1.00 30.72 63 TYR A C 1
ATOM 490 O O . TYR A 1 63 ? 15.970 40.843 -1.700 1.00 30.72 63 TYR A O 1
ATOM 498 N N . ARG A 1 64 ? 18.142 40.276 -1.825 1.00 36.47 64 ARG A N 1
ATOM 499 C CA . ARG A 1 64 ? 18.584 41.366 -2.710 1.00 36.47 64 ARG A CA 1
ATOM 500 C C . ARG A 1 64 ? 18.510 40.895 -4.169 1.00 36.47 64 ARG A C 1
ATOM 502 O O . ARG A 1 64 ? 19.308 40.061 -4.587 1.00 36.47 64 ARG A O 1
ATOM 509 N N . ARG A 1 65 ? 17.561 41.427 -4.949 1.00 32.56 65 ARG A N 1
ATOM 510 C CA . ARG A 1 65 ? 17.522 41.289 -6.419 1.00 32.56 65 ARG A CA 1
ATOM 511 C C . ARG A 1 65 ? 18.550 42.233 -7.049 1.00 32.56 65 ARG A C 1
ATOM 513 O O . ARG A 1 65 ? 18.476 43.436 -6.822 1.00 32.56 65 ARG A O 1
ATOM 520 N N . SER A 1 66 ? 19.429 41.702 -7.897 1.00 33.62 66 SER A N 1
ATOM 521 C CA . SER A 1 66 ? 20.217 42.487 -8.854 1.00 33.62 66 SER A CA 1
ATOM 522 C C . SER A 1 66 ? 19.753 42.153 -10.270 1.00 33.62 66 SER A C 1
ATOM 524 O O . SER A 1 66 ? 19.902 41.023 -10.726 1.00 33.62 66 SER A O 1
ATOM 526 N N . LEU A 1 67 ? 19.171 43.146 -10.943 1.00 36.56 67 LEU A N 1
ATOM 527 C CA . LEU A 1 67 ? 18.871 43.155 -12.374 1.00 36.56 67 LEU A CA 1
ATOM 528 C C . LEU A 1 67 ? 20.053 43.807 -13.096 1.00 36.56 67 LEU A C 1
ATOM 530 O O . LEU A 1 67 ? 20.343 44.978 -12.857 1.00 36.56 67 LEU A O 1
ATOM 534 N N . THR A 1 68 ? 20.714 43.080 -13.993 1.00 35.94 68 THR A N 1
ATOM 535 C CA . THR A 1 68 ? 21.641 43.668 -14.964 1.00 35.94 68 THR A CA 1
ATOM 536 C C . THR A 1 68 ? 20.973 43.761 -16.330 1.00 35.94 68 THR A C 1
ATOM 538 O O . THR A 1 68 ? 20.649 42.775 -16.983 1.00 35.94 68 THR A O 1
ATOM 541 N N . SER A 1 69 ? 20.764 45.015 -16.720 1.00 32.97 69 SER A N 1
ATOM 542 C CA . SER A 1 69 ? 20.394 45.496 -18.045 1.00 32.97 69 SER A CA 1
ATOM 543 C C . SER A 1 69 ? 21.515 45.240 -19.058 1.00 32.97 69 SER A C 1
ATOM 545 O O . SER A 1 69 ? 22.671 45.561 -18.779 1.00 32.97 69 SER A O 1
ATOM 547 N N . LYS A 1 70 ? 21.169 44.745 -20.254 1.00 41.22 70 LYS A N 1
ATOM 548 C CA . LYS A 1 70 ? 21.901 45.037 -21.497 1.00 41.22 70 LYS A CA 1
ATOM 549 C C . LYS A 1 70 ? 20.920 45.189 -22.661 1.00 41.22 70 LYS A C 1
ATOM 551 O O . LYS A 1 70 ? 20.241 44.245 -23.050 1.00 41.22 70 LYS A O 1
ATOM 556 N N . GLN A 1 71 ? 20.873 46.409 -23.193 1.00 40.47 71 GLN A N 1
ATOM 557 C CA . GLN A 1 71 ? 20.282 46.780 -24.477 1.00 40.47 71 GLN A CA 1
ATOM 558 C C . GLN A 1 71 ? 21.191 46.349 -25.642 1.00 40.47 71 GLN A C 1
ATOM 560 O O . GLN A 1 71 ? 22.414 46.346 -25.505 1.00 40.47 71 GLN A O 1
ATOM 565 N N . GLY A 1 72 ? 20.584 46.069 -26.801 1.00 32.12 72 GLY A N 1
ATOM 566 C CA . GLY A 1 72 ? 21.275 45.889 -28.083 1.00 32.12 72 GLY A CA 1
ATOM 567 C C . GLY A 1 72 ? 20.361 45.382 -29.211 1.00 32.12 72 GLY A C 1
ATOM 568 O O . GLY A 1 72 ? 20.291 44.187 -29.459 1.00 32.12 72 GLY A O 1
ATOM 569 N N . ILE A 1 73 ? 19.659 46.307 -29.869 1.00 41.03 73 ILE A N 1
ATOM 570 C CA . ILE A 1 73 ? 18.911 46.218 -31.158 1.00 41.03 73 ILE A CA 1
ATOM 571 C C . ILE A 1 73 ? 19.909 46.542 -32.326 1.00 41.03 73 ILE A C 1
ATOM 573 O O . ILE A 1 73 ? 20.975 47.049 -31.962 1.00 41.03 73 ILE A O 1
ATOM 577 N N . PRO A 1 74 ? 19.680 46.394 -33.678 1.00 53.84 74 PRO A N 1
ATOM 578 C CA . PRO A 1 74 ? 18.494 45.995 -34.499 1.00 53.84 74 PRO A CA 1
ATOM 579 C C . PRO A 1 74 ? 18.730 45.022 -35.697 1.00 53.84 74 PRO A C 1
ATOM 581 O O . PRO A 1 74 ? 19.857 44.817 -36.138 1.00 53.84 74 PRO A O 1
ATOM 584 N N . LYS A 1 75 ? 17.627 44.588 -36.350 1.00 37.44 75 LYS A N 1
ATOM 585 C CA . LYS A 1 75 ? 17.300 44.751 -37.807 1.00 37.44 75 LYS A CA 1
ATOM 586 C C . LYS A 1 75 ? 15.904 44.137 -38.079 1.00 37.44 75 LYS A C 1
ATOM 588 O O . LYS A 1 75 ? 15.691 42.984 -37.746 1.00 37.44 75 LYS A O 1
ATOM 593 N N . ARG A 1 76 ? 14.857 44.922 -38.383 1.00 36.00 76 ARG A N 1
ATOM 594 C CA . ARG A 1 76 ? 14.407 45.530 -39.666 1.00 36.00 76 ARG A CA 1
ATOM 595 C C . ARG A 1 76 ? 13.684 44.527 -40.593 1.00 36.00 76 ARG A C 1
ATOM 597 O O . ARG A 1 76 ? 14.341 43.671 -41.168 1.00 36.00 76 ARG A O 1
ATOM 604 N N . GLY A 1 77 ? 12.381 44.743 -40.827 1.00 31.75 77 GLY A N 1
ATOM 605 C CA . GLY A 1 77 ? 11.660 44.229 -42.004 1.00 31.75 77 GLY A CA 1
ATOM 606 C C . GLY A 1 77 ? 10.127 44.155 -41.876 1.00 31.75 77 GLY A C 1
ATOM 607 O O . GLY A 1 77 ? 9.647 43.373 -41.073 1.00 31.75 77 GLY A O 1
ATOM 608 N N . GLN A 1 78 ? 9.429 44.909 -42.743 1.00 37.94 78 GLN A N 1
ATOM 609 C CA . GLN A 1 78 ? 7.993 44.876 -43.126 1.00 37.94 78 GLN A CA 1
ATOM 610 C C . GLN A 1 78 ? 6.983 45.472 -42.124 1.00 37.94 78 GLN A C 1
ATOM 612 O O . GLN A 1 78 ? 6.830 44.980 -41.017 1.00 37.94 78 GLN A O 1
ATOM 617 N N . GLU A 1 79 ? 6.391 46.655 -42.344 1.00 38.09 79 GLU A N 1
ATOM 618 C CA . GLU A 1 79 ? 5.548 47.199 -43.440 1.00 38.09 79 GLU A CA 1
ATOM 619 C C . GLU A 1 79 ? 4.069 46.784 -43.323 1.00 38.09 79 GLU A C 1
ATOM 621 O O . GLU A 1 79 ? 3.707 45.696 -43.744 1.00 38.09 79 GLU A O 1
ATOM 626 N N . GLN A 1 80 ? 3.223 47.696 -42.813 1.00 39.47 80 GLN A N 1
ATOM 627 C CA . GLN A 1 80 ? 1.853 47.954 -43.298 1.00 39.47 80 GLN A CA 1
ATOM 628 C C . GLN A 1 80 ? 1.241 49.204 -42.616 1.00 39.47 80 GLN A C 1
ATOM 630 O O . GLN A 1 80 ? 0.893 49.198 -41.439 1.00 39.47 80 GLN A O 1
ATOM 635 N N . LYS A 1 81 ? 1.223 50.313 -43.378 1.00 37.66 81 LYS A N 1
ATOM 636 C CA . LYS A 1 81 ? 0.074 51.187 -43.747 1.00 37.66 81 LYS A CA 1
ATOM 637 C C . LYS A 1 81 ? -1.280 50.835 -43.082 1.00 37.66 81 LYS A C 1
ATOM 639 O O . LYS A 1 81 ? -1.617 49.665 -43.042 1.00 37.66 81 LYS A O 1
ATOM 644 N N . SER A 1 82 ? -2.201 51.724 -42.694 1.00 35.19 82 SER A N 1
ATOM 645 C CA . SER A 1 82 ? -2.385 53.189 -42.726 1.00 35.19 82 SER A CA 1
ATOM 646 C C . SER A 1 82 ? -3.839 53.486 -42.262 1.00 35.19 82 SER A C 1
ATOM 648 O O . SER A 1 82 ? -4.657 52.574 -42.303 1.00 35.19 82 SER A O 1
ATOM 650 N N . PHE A 1 83 ? -4.157 54.763 -41.976 1.00 38.91 83 PHE A N 1
ATOM 651 C CA . PHE A 1 83 ? -5.484 55.393 -41.723 1.00 38.91 83 PHE A CA 1
ATOM 652 C C . PHE A 1 83 ? -6.107 55.175 -40.326 1.00 38.91 83 PHE A C 1
ATOM 654 O O . PHE A 1 83 ? -6.341 54.046 -39.932 1.00 38.91 83 PHE A O 1
ATOM 661 N N . SER A 1 84 ? -6.297 56.169 -39.442 1.00 33.84 84 SER A N 1
ATOM 662 C CA . SER A 1 84 ? -6.836 57.554 -39.480 1.00 33.84 84 SER A CA 1
ATOM 663 C C . SER A 1 84 ? -8.311 57.635 -39.049 1.00 33.84 84 SER A C 1
ATOM 665 O O . SER A 1 84 ? -9.181 57.120 -39.744 1.00 33.84 84 SER A O 1
ATOM 667 N N . ALA A 1 85 ? -8.527 58.376 -37.948 1.00 38.41 85 ALA A N 1
ATOM 668 C CA . ALA A 1 85 ? -9.578 59.381 -37.701 1.00 38.41 85 ALA A CA 1
ATOM 669 C C . ALA A 1 85 ? -10.536 59.175 -36.502 1.00 38.41 85 ALA A C 1
ATOM 671 O O . ALA A 1 85 ? -11.095 58.104 -36.297 1.00 38.41 85 ALA A O 1
ATOM 672 N N . SER A 1 86 ? -10.797 60.324 -35.847 1.00 38.19 86 SER A N 1
ATOM 673 C CA . SER A 1 86 ? -11.903 60.691 -34.933 1.00 38.19 86 SER A CA 1
ATOM 674 C C . SER A 1 86 ? -11.716 60.291 -33.459 1.00 38.19 86 SER A C 1
ATOM 676 O O . SER A 1 86 ? -11.671 59.110 -33.149 1.00 38.19 86 SER A O 1
ATOM 678 N N . GLY A 1 87 ? -11.461 61.193 -32.496 1.00 36.91 87 GLY A N 1
ATOM 679 C CA . GLY A 1 87 ? -12.247 62.373 -32.059 1.00 36.91 87 GLY A CA 1
ATOM 680 C C . GLY A 1 87 ? -13.087 61.918 -30.847 1.00 36.91 87 GLY A C 1
ATOM 681 O O . GLY A 1 87 ? -13.832 60.962 -30.990 1.00 36.91 87 GLY A O 1
ATOM 682 N N . SER A 1 88 ? -12.958 62.360 -29.590 1.00 38.69 88 SER A N 1
ATOM 683 C CA . SER A 1 88 ? -12.980 63.687 -28.944 1.00 38.69 88 SER A CA 1
ATOM 684 C C . SER A 1 88 ? -12.628 63.424 -27.453 1.00 38.69 88 SER A C 1
ATOM 686 O O . SER A 1 88 ? -12.975 62.370 -26.934 1.00 38.69 88 SER A O 1
ATOM 688 N N . GLY A 1 89 ? -11.838 64.209 -26.718 1.00 37.75 89 GLY A N 1
ATOM 689 C CA . GLY A 1 89 ? -12.167 65.549 -26.236 1.00 37.75 89 GLY A CA 1
ATOM 690 C C . GLY A 1 89 ? -13.095 65.498 -25.009 1.00 37.75 89 GLY A C 1
ATOM 691 O O . GLY A 1 89 ? -14.289 65.327 -25.200 1.00 37.75 89 GLY A O 1
ATOM 692 N N . ILE A 1 90 ? -12.547 65.637 -23.790 1.00 45.34 90 ILE A N 1
ATOM 693 C CA . ILE A 1 90 ? -13.009 66.503 -22.675 1.00 45.34 90 ILE A CA 1
ATOM 694 C C . ILE A 1 90 ? -12.102 66.253 -21.455 1.00 45.34 90 ILE A C 1
ATOM 696 O O . ILE A 1 90 ? -11.997 65.145 -20.935 1.00 45.34 90 ILE A O 1
ATOM 700 N N . ALA A 1 91 ? -11.448 67.324 -21.010 1.00 45.44 91 ALA A N 1
ATOM 701 C CA . ALA A 1 91 ? -10.762 67.435 -19.733 1.00 45.44 91 ALA A CA 1
ATOM 702 C C . ALA A 1 91 ? -11.697 68.125 -18.731 1.00 45.44 91 ALA A C 1
ATOM 704 O O . ALA A 1 91 ? -12.312 69.128 -19.084 1.00 45.44 91 ALA A O 1
ATOM 705 N N . VAL A 1 92 ? -11.748 67.650 -17.484 1.00 45.53 92 VAL A N 1
ATOM 706 C CA . VAL A 1 92 ? -12.200 68.455 -16.340 1.00 45.53 92 VAL A CA 1
ATOM 707 C C . VAL A 1 92 ? -11.302 68.144 -15.146 1.00 45.53 92 VAL A C 1
ATOM 709 O O . VAL A 1 92 ? -11.261 67.026 -14.641 1.00 45.53 92 VAL A O 1
ATOM 712 N N . VAL A 1 93 ? -10.567 69.169 -14.727 1.00 46.75 93 VAL A N 1
ATOM 713 C CA . VAL A 1 93 ? -9.868 69.272 -13.447 1.00 46.75 93 VAL A CA 1
ATOM 714 C C . VAL A 1 93 ? -10.854 69.856 -12.436 1.00 46.75 93 VAL A C 1
ATOM 716 O O . VAL A 1 93 ? -11.453 70.887 -12.726 1.00 46.75 93 VAL A O 1
ATOM 719 N N . ALA A 1 94 ? -10.977 69.264 -11.247 1.00 41.06 94 ALA A N 1
ATOM 720 C CA . ALA A 1 94 ? -11.455 69.974 -10.058 1.00 41.06 94 ALA A CA 1
ATOM 721 C C . ALA A 1 94 ? -10.971 69.282 -8.771 1.00 41.06 94 ALA A C 1
ATOM 723 O O . ALA A 1 94 ? -11.346 68.152 -8.468 1.00 41.06 94 ALA A O 1
ATOM 724 N N . LEU A 1 95 ? -10.122 69.993 -8.030 1.00 46.56 95 LEU A N 1
ATOM 725 C CA . LEU A 1 95 ? -9.751 69.756 -6.634 1.00 46.56 95 LEU A CA 1
ATOM 726 C C . LEU A 1 95 ? -10.885 70.230 -5.716 1.00 46.56 95 LEU A C 1
ATOM 728 O O . LEU A 1 95 ? -11.309 71.370 -5.865 1.00 46.56 95 LEU A O 1
ATOM 732 N N . PHE A 1 96 ? -11.270 69.440 -4.708 1.00 41.59 96 PHE A N 1
ATOM 733 C CA . PHE A 1 96 ? -11.880 69.964 -3.480 1.00 41.59 96 PHE A CA 1
ATOM 734 C C . PHE A 1 96 ? -11.441 69.163 -2.251 1.00 41.59 96 PHE A C 1
ATOM 736 O O . PHE A 1 96 ? -11.493 67.936 -2.222 1.00 41.59 96 PHE A O 1
ATOM 743 N N . ALA A 1 97 ? -11.004 69.907 -1.238 1.00 43.44 97 ALA A N 1
ATOM 744 C CA . ALA A 1 97 ? -10.728 69.468 0.120 1.00 43.44 97 ALA A CA 1
ATOM 745 C C . ALA A 1 97 ? -11.899 69.867 1.037 1.00 43.44 97 ALA A C 1
ATOM 747 O O . ALA A 1 97 ? -12.418 70.971 0.889 1.00 43.44 97 ALA A O 1
ATOM 748 N N . SER A 1 98 ? -12.290 68.997 1.978 1.00 44.53 98 SER A N 1
ATOM 749 C CA . SER A 1 98 ? -12.903 69.269 3.310 1.00 44.53 98 SER A CA 1
ATOM 750 C C . SER A 1 98 ? -13.498 67.951 3.855 1.00 44.53 98 SER A C 1
ATOM 752 O O . SER A 1 98 ? -14.199 67.253 3.137 1.00 44.53 98 SER A O 1
ATOM 754 N N . VAL A 1 99 ? -12.991 67.379 4.956 1.00 43.75 99 VAL A N 1
ATOM 755 C CA . VAL A 1 99 ? -13.300 67.622 6.388 1.00 43.75 99 VAL A CA 1
ATOM 756 C C . VAL A 1 99 ? -14.639 67.009 6.860 1.00 43.75 99 VAL A C 1
ATOM 758 O O . VAL A 1 99 ? -15.706 67.501 6.531 1.00 43.75 99 VAL A O 1
ATOM 761 N N . LEU A 1 100 ? -14.497 65.954 7.685 1.00 47.91 100 LEU A N 1
ATOM 762 C CA . LEU A 1 100 ? -15.314 65.495 8.831 1.00 47.91 100 LEU A CA 1
ATOM 763 C C . LEU A 1 100 ? -16.855 65.496 8.739 1.00 47.91 100 LEU A C 1
ATOM 765 O O . LEU A 1 100 ? -17.482 66.532 8.911 1.00 47.91 100 LEU A O 1
ATOM 769 N N . MET A 1 101 ? -17.447 64.291 8.694 1.00 51.25 101 MET A N 1
ATOM 770 C CA . MET A 1 101 ? -18.625 63.879 9.490 1.00 51.25 101 MET A CA 1
ATOM 771 C C . MET A 1 101 ? -18.992 62.421 9.169 1.00 51.25 101 MET A C 1
ATOM 773 O O . MET A 1 101 ? -19.643 62.151 8.165 1.00 51.25 101 MET A O 1
ATOM 777 N N . VAL A 1 102 ? -18.607 61.469 10.025 1.00 43.09 102 VAL A N 1
ATOM 778 C CA . VAL A 1 102 ? -19.291 60.166 10.093 1.00 43.09 102 VAL A CA 1
ATOM 779 C C . VAL A 1 102 ? -19.599 59.869 11.551 1.00 43.09 102 VAL A C 1
ATOM 781 O O . VAL A 1 102 ? -18.733 59.521 12.352 1.00 43.09 102 VAL A O 1
ATOM 784 N N . CYS A 1 103 ? -20.870 60.075 11.873 1.00 36.97 103 CYS A N 1
ATOM 785 C CA . CYS A 1 103 ? -21.521 59.665 13.097 1.00 36.97 103 CYS A CA 1
ATOM 786 C C . CYS A 1 103 ? -21.510 58.137 13.240 1.00 36.97 103 CYS A C 1
ATOM 788 O O . CYS A 1 103 ? -21.886 57.413 12.324 1.00 36.97 103 CYS A O 1
ATOM 790 N N . LEU A 1 104 ? -21.123 57.685 14.433 1.00 43.41 104 LEU A N 1
ATOM 791 C CA . LEU A 1 104 ? -21.894 56.777 15.288 1.00 43.41 104 LEU A CA 1
ATOM 792 C C . LEU A 1 104 ? -22.830 55.794 14.557 1.00 43.41 104 LEU A C 1
ATOM 794 O O . LEU A 1 104 ? -24.037 56.001 14.504 1.00 43.41 104 LEU A O 1
ATOM 798 N N . TYR A 1 105 ? -22.269 54.679 14.094 1.00 41.47 105 TYR A N 1
ATOM 799 C CA . TYR A 1 105 ? -22.975 53.401 13.997 1.00 41.47 105 TYR A CA 1
ATOM 800 C C . TYR A 1 105 ? -22.038 52.320 14.531 1.00 41.47 105 TYR A C 1
ATOM 802 O O . TYR A 1 105 ? -21.105 51.890 13.860 1.00 41.47 105 TYR A O 1
ATOM 810 N N . SER A 1 106 ? -22.257 51.917 15.778 1.00 46.56 106 SER A N 1
ATOM 811 C CA . SER A 1 106 ? -21.685 50.705 16.352 1.00 46.56 106 SER A CA 1
ATOM 812 C C . SER A 1 106 ? -22.473 49.499 15.830 1.00 46.56 106 SER A C 1
ATOM 814 O O . SER A 1 106 ? -23.639 49.354 16.209 1.00 46.56 106 SER A O 1
ATOM 816 N N . PRO A 1 107 ? -21.901 48.613 14.997 1.00 47.78 107 PRO A N 1
ATOM 817 C CA . PRO A 1 107 ? -22.455 47.282 14.859 1.00 47.78 107 PRO A CA 1
ATOM 818 C C . PRO A 1 107 ? -22.140 46.512 16.144 1.00 47.78 107 PRO A C 1
ATOM 820 O O . PRO A 1 107 ? -21.015 46.523 16.645 1.00 47.78 107 PRO A O 1
ATOM 823 N N . PHE A 1 108 ? -23.177 45.888 16.693 1.00 44.56 108 PHE A N 1
ATOM 824 C CA . PHE A 1 108 ? -23.106 44.922 17.778 1.00 44.56 108 PHE A CA 1
ATOM 825 C C . PHE A 1 108 ? -21.916 43.968 17.585 1.00 44.56 108 PHE A C 1
ATOM 827 O O . PHE A 1 108 ? -21.698 43.509 16.458 1.00 44.56 108 PHE A O 1
ATOM 834 N N . PRO A 1 109 ? -21.163 43.626 18.646 1.00 41.94 109 PRO A N 1
ATOM 835 C CA . PRO A 1 109 ? -20.233 42.520 18.556 1.00 41.94 109 PRO A CA 1
ATOM 836 C C . PRO A 1 109 ? -21.070 41.268 18.302 1.00 41.94 109 PRO A C 1
ATOM 838 O O . PRO A 1 109 ? -21.756 40.769 19.191 1.00 41.94 109 PRO A O 1
ATOM 841 N N . VAL A 1 110 ? -21.037 40.777 17.065 1.00 44.12 110 VAL A N 1
ATOM 842 C CA . VAL A 1 110 ? -21.340 39.380 16.787 1.00 44.12 110 VAL A CA 1
ATOM 843 C C . VAL A 1 110 ? -20.365 38.619 17.665 1.00 44.12 110 VAL A C 1
ATOM 845 O O . VAL A 1 110 ? -19.158 38.646 17.418 1.00 44.12 110 VAL A O 1
ATOM 848 N N . SER A 1 111 ? -20.868 38.042 18.755 1.00 42.69 111 SER A N 1
ATOM 849 C CA . SER A 1 111 ? -20.120 37.075 19.534 1.00 42.69 111 SER A CA 1
ATOM 850 C C . SER A 1 111 ? -19.674 36.010 18.547 1.00 42.69 111 SER A C 1
ATOM 852 O O . SER A 1 111 ? -20.480 35.209 18.075 1.00 42.69 111 SER A O 1
ATOM 854 N N . GLY A 1 112 ? -18.398 36.065 18.169 1.00 37.62 112 GLY A N 1
ATOM 855 C CA . GLY A 1 112 ? -17.742 34.955 17.518 1.00 37.62 112 GLY A CA 1
ATOM 856 C C . GLY A 1 112 ? -17.944 33.776 18.447 1.00 37.62 112 GLY A C 1
ATOM 857 O O . GLY A 1 112 ? -17.451 33.783 19.575 1.00 37.62 112 GLY A O 1
ATOM 858 N N . VAL A 1 113 ? -18.746 32.816 17.996 1.00 36.19 113 VAL A N 1
ATOM 859 C CA . VAL A 1 113 ? -18.768 31.476 18.557 1.00 36.19 113 VAL A CA 1
ATOM 860 C C . VAL A 1 113 ? -17.323 31.008 18.460 1.00 36.19 113 VAL A C 1
ATOM 862 O O . VAL A 1 113 ? -16.833 30.697 17.376 1.00 36.19 113 VAL A O 1
ATOM 865 N N . PHE A 1 114 ? -16.606 31.074 19.580 1.00 35.84 114 PHE A N 1
ATOM 866 C CA . PHE A 1 114 ? -15.363 30.347 19.739 1.00 35.84 114 PHE A CA 1
ATOM 867 C C . PHE A 1 114 ? -15.743 28.890 19.517 1.00 35.84 114 PHE A C 1
ATOM 869 O O . PHE A 1 114 ? -16.458 28.306 20.329 1.00 35.84 114 PHE A O 1
ATOM 876 N N . GLY A 1 115 ? -15.349 28.346 18.365 1.00 36.47 115 GLY A N 1
ATOM 877 C CA . GLY A 1 115 ? -15.370 26.912 18.153 1.00 36.47 115 GLY A CA 1
ATOM 878 C C . GLY A 1 115 ? -14.574 26.299 19.290 1.00 36.47 115 GLY A C 1
ATOM 879 O O . GLY A 1 115 ? -13.385 26.578 19.432 1.00 36.47 115 GLY A O 1
ATOM 880 N N . GLU A 1 116 ? -15.266 25.558 20.145 1.00 36.72 116 GLU A N 1
ATOM 881 C CA . GLU A 1 116 ? -14.655 24.751 21.182 1.00 36.72 116 GLU A CA 1
ATOM 882 C C . GLU A 1 116 ? -13.649 23.830 20.487 1.00 36.72 116 GLU A C 1
ATOM 884 O O . GLU A 1 116 ? -14.009 23.049 19.603 1.00 36.72 116 GLU A O 1
ATOM 889 N N . GLU A 1 117 ? -12.367 24.000 20.806 1.00 40.00 117 GLU A N 1
ATOM 890 C CA . GLU A 1 117 ? -11.297 23.132 20.333 1.00 40.00 117 GLU A CA 1
ATOM 891 C C . GLU A 1 117 ? -11.576 21.741 20.910 1.00 40.00 117 GLU A C 1
ATOM 893 O O . GLU A 1 117 ? -11.243 21.456 22.060 1.00 40.00 117 GLU A O 1
ATOM 898 N N . GLN A 1 118 ? -12.289 20.900 20.150 1.00 54.81 118 GLN A N 1
ATOM 899 C CA . GLN A 1 118 ? -12.626 19.546 20.576 1.00 54.81 118 GLN A CA 1
ATOM 900 C C . GLN A 1 118 ? -11.328 18.777 20.817 1.00 54.81 118 GLN A C 1
ATOM 902 O O . GLN A 1 118 ? -10.633 18.361 19.888 1.00 54.81 118 GLN A O 1
ATOM 907 N N . LEU A 1 119 ? -10.997 18.609 22.094 1.00 71.31 119 LEU A N 1
ATOM 908 C CA . LEU A 1 119 ? -9.807 17.907 22.537 1.00 71.31 119 LEU A CA 1
ATOM 909 C C . LEU A 1 119 ? -9.878 16.453 22.042 1.00 71.31 119 LEU A C 1
ATOM 911 O O . LEU A 1 119 ? -10.809 15.716 22.374 1.00 71.31 119 LEU A O 1
ATOM 915 N N . ASN A 1 120 ? -8.904 16.018 21.241 1.00 83.88 120 ASN A N 1
ATOM 916 C CA . ASN A 1 120 ? -8.832 14.619 20.824 1.00 83.88 120 ASN A CA 1
ATOM 917 C C . ASN A 1 120 ? -8.481 13.735 22.036 1.00 83.88 120 ASN A C 1
ATOM 919 O O . ASN A 1 120 ? -7.431 13.911 22.658 1.00 83.88 120 ASN A O 1
ATOM 923 N N . ILE A 1 121 ? -9.349 12.777 22.368 1.00 90.75 121 ILE A N 1
ATOM 924 C CA . ILE A 1 121 ? -9.155 11.854 23.500 1.00 90.75 121 ILE A CA 1
ATOM 925 C C . ILE A 1 121 ? -8.111 10.773 23.220 1.00 90.75 121 ILE A C 1
ATOM 927 O O . ILE A 1 121 ? -7.651 10.102 24.143 1.00 90.75 121 ILE A O 1
ATOM 931 N N . CYS A 1 122 ? -7.774 10.570 21.947 1.00 93.56 122 CYS A N 1
ATOM 932 C CA . CYS A 1 122 ? -6.812 9.578 21.509 1.00 93.56 122 CYS A CA 1
ATOM 933 C C . CYS A 1 122 ? -5.405 10.166 21.579 1.00 93.56 122 CYS A C 1
ATOM 935 O O . CYS A 1 122 ? -5.062 11.075 20.821 1.00 93.56 122 CYS A O 1
ATOM 937 N N . LYS A 1 123 ? -4.586 9.648 22.498 1.00 94.38 123 LYS A N 1
ATOM 938 C CA . LYS A 1 123 ? -3.218 10.118 22.735 1.00 94.38 123 LYS A CA 1
ATOM 939 C C . LYS A 1 123 ? -2.196 9.035 22.378 1.00 94.38 123 LYS A C 1
ATOM 941 O O . LYS A 1 123 ? -2.414 7.868 22.711 1.00 94.38 123 LYS A O 1
ATOM 946 N N . PRO A 1 124 ? -1.078 9.395 21.725 1.00 92.88 124 PRO A N 1
ATOM 947 C CA . PRO A 1 124 ? -0.000 8.452 21.463 1.00 92.88 124 PRO A CA 1
ATOM 948 C C . PRO A 1 124 ? 0.729 8.085 22.765 1.00 92.88 124 PRO A C 1
ATOM 950 O O . PRO A 1 124 ? 0.987 8.938 23.614 1.00 92.88 124 PRO A O 1
ATOM 953 N N . ASN A 1 125 ? 1.086 6.814 22.893 1.00 92.31 125 ASN A N 1
ATOM 954 C CA . ASN A 1 125 ? 1.880 6.221 23.959 1.00 92.31 125 ASN A CA 1
ATOM 955 C C . ASN A 1 125 ? 2.808 5.158 23.342 1.00 92.31 125 ASN A C 1
ATOM 957 O O . ASN A 1 125 ? 2.454 3.985 23.227 1.00 92.31 125 ASN A O 1
ATOM 961 N N . GLY A 1 126 ? 3.982 5.581 22.869 1.00 91.62 126 GLY A N 1
ATOM 962 C CA . GLY A 1 126 ? 4.876 4.709 22.101 1.00 91.62 126 GLY A CA 1
ATOM 963 C C . GLY A 1 126 ? 4.255 4.292 20.763 1.00 91.62 126 GLY A C 1
ATOM 964 O O . GLY A 1 126 ? 3.774 5.141 20.016 1.00 91.62 126 GLY A O 1
ATOM 965 N N . ASN A 1 127 ? 4.249 2.989 20.470 1.00 92.94 127 ASN A N 1
ATOM 966 C CA . ASN A 1 127 ? 3.595 2.409 19.287 1.00 92.94 127 ASN A CA 1
ATOM 967 C C . ASN A 1 127 ? 2.067 2.260 19.448 1.00 92.94 127 ASN A C 1
ATOM 969 O O . ASN A 1 127 ? 1.385 1.826 18.515 1.00 92.94 127 ASN A O 1
ATOM 973 N N . ARG A 1 128 ? 1.527 2.609 20.622 1.00 95.38 128 ARG A N 1
ATOM 974 C CA . ARG A 1 128 ? 0.114 2.474 20.961 1.00 95.38 128 ARG A CA 1
ATOM 975 C C . ARG A 1 128 ? -0.589 3.817 20.971 1.00 95.38 128 ARG A C 1
ATOM 977 O O . ARG A 1 128 ? -0.126 4.767 21.588 1.00 95.38 128 ARG A O 1
ATOM 984 N N . THR A 1 129 ? -1.759 3.884 20.353 1.00 96.56 129 THR A N 1
ATOM 985 C CA . THR A 1 129 ? -2.696 4.998 20.533 1.00 96.56 129 THR A CA 1
ATOM 986 C C . THR A 1 129 ? -3.729 4.608 21.579 1.00 96.56 129 THR A C 1
ATOM 988 O O . THR A 1 129 ? -4.401 3.592 21.422 1.00 96.56 129 THR A O 1
ATOM 991 N N . VAL A 1 130 ? -3.867 5.400 22.642 1.00 95.38 130 VAL A N 1
ATOM 992 C CA . VAL A 1 130 ? -4.826 5.153 23.727 1.00 95.38 130 VAL A CA 1
ATOM 993 C C . VAL A 1 130 ? -5.958 6.168 23.637 1.00 95.38 130 VAL A C 1
ATOM 995 O O . VAL A 1 130 ? -5.729 7.366 23.791 1.00 95.38 130 VAL A O 1
ATOM 998 N N . CYS A 1 131 ? -7.173 5.687 23.394 1.00 95.12 131 CYS A N 1
ATOM 999 C CA . CYS A 1 131 ? -8.399 6.476 23.368 1.00 95.12 131 CYS A CA 1
ATOM 1000 C C . CYS A 1 131 ? -9.209 6.207 24.639 1.00 95.12 131 CYS A C 1
ATOM 1002 O O . CYS A 1 131 ? -9.688 5.089 24.837 1.00 95.12 131 CYS A O 1
ATOM 1004 N N . SER A 1 132 ? -9.380 7.226 25.481 1.00 93.19 132 SER A N 1
ATOM 1005 C CA . SER A 1 132 ? -10.133 7.119 26.737 1.00 93.19 132 SER A CA 1
ATOM 1006 C C . SER A 1 132 ? -11.426 7.923 26.668 1.00 93.19 132 SER A C 1
ATOM 1008 O O . SER A 1 132 ? -11.387 9.148 26.597 1.00 93.19 132 SER A O 1
ATOM 1010 N N . CYS A 1 133 ? -12.562 7.229 26.693 1.00 89.56 133 CYS A N 1
ATOM 1011 C CA . CYS A 1 133 ? -13.890 7.830 26.670 1.00 89.56 133 CYS A CA 1
ATOM 1012 C C . CYS A 1 133 ? -14.433 7.997 28.099 1.00 89.56 133 CYS A C 1
ATOM 1014 O O . CYS A 1 133 ? -14.600 7.021 28.836 1.00 89.56 133 CYS A O 1
ATOM 1016 N N . GLU A 1 134 ? -14.756 9.234 28.463 1.00 86.38 134 GLU A N 1
ATOM 1017 C CA . GLU A 1 134 ? -15.341 9.634 29.746 1.00 86.38 134 GLU A CA 1
ATOM 1018 C C . GLU A 1 134 ? -16.752 10.221 29.535 1.00 86.38 134 GLU A C 1
ATOM 1020 O O . GLU A 1 134 ? -17.115 10.618 28.431 1.00 86.38 134 GLU A O 1
ATOM 1025 N N . ASN A 1 135 ? -17.561 10.346 30.594 1.00 69.94 135 ASN A N 1
ATOM 1026 C CA . ASN A 1 135 ? -18.943 10.869 30.522 1.00 69.94 135 ASN A CA 1
ATOM 1027 C C . ASN A 1 135 ? -19.113 12.275 29.888 1.00 69.94 135 ASN A C 1
ATOM 1029 O O . ASN A 1 135 ? -20.241 12.711 29.683 1.00 69.94 135 ASN A O 1
ATOM 1033 N N . LYS A 1 136 ? -18.029 13.014 29.614 1.00 64.06 136 LYS A N 1
ATOM 1034 C CA . LYS A 1 136 ? -18.058 14.351 28.988 1.00 64.06 136 LYS A CA 1
ATOM 1035 C C . LYS A 1 136 ? -17.439 14.397 27.590 1.00 64.06 136 LYS A C 1
ATOM 1037 O O . LYS A 1 136 ? -17.471 15.445 26.955 1.00 64.06 136 LYS A O 1
ATOM 1042 N N . THR A 1 137 ? -16.866 13.298 27.108 1.00 64.75 137 THR A N 1
ATOM 1043 C CA . THR A 1 137 ? -16.258 13.237 25.774 1.00 64.75 137 THR A CA 1
ATOM 1044 C C . THR A 1 137 ? -17.312 12.788 24.778 1.00 64.75 137 THR A C 1
ATOM 1046 O O . THR A 1 137 ? -17.376 11.616 24.418 1.00 64.75 137 THR A O 1
ATOM 1049 N N . SER A 1 138 ? -18.181 13.730 24.407 1.00 68.06 138 SER A N 1
ATOM 1050 C CA . SER A 1 138 ? -19.122 13.559 23.305 1.00 68.06 138 SER A CA 1
ATOM 1051 C C . SER A 1 138 ? -18.470 14.023 22.008 1.00 68.06 138 SER A C 1
ATOM 1053 O O . SER A 1 138 ? -17.777 15.042 21.977 1.00 68.06 138 SER A O 1
ATOM 1055 N N . GLY A 1 139 ? -18.694 13.272 20.933 1.00 80.25 139 GLY A N 1
ATOM 1056 C CA . GLY A 1 139 ? -18.192 13.603 19.606 1.00 80.25 139 GLY A CA 1
ATOM 1057 C C . GLY A 1 139 ? -17.425 12.469 18.935 1.00 80.25 139 GLY A C 1
ATOM 1058 O O . GLY A 1 139 ? -17.360 11.335 19.416 1.00 80.25 139 GLY A O 1
ATOM 1059 N N . THR A 1 140 ? -16.883 12.797 17.761 1.00 87.06 140 THR A N 1
ATOM 1060 C CA . THR A 1 140 ? -16.054 11.892 16.962 1.00 87.06 140 THR A CA 1
ATOM 1061 C C . THR A 1 140 ? -14.588 12.258 17.144 1.00 87.06 140 THR A C 1
ATOM 1063 O O . THR A 1 140 ? -14.165 13.355 16.792 1.00 87.06 140 THR A O 1
ATOM 1066 N N . HIS A 1 141 ? -13.808 11.316 17.656 1.00 93.00 141 HIS A N 1
ATOM 1067 C CA . HIS A 1 141 ? -12.372 11.448 17.873 1.00 93.00 141 HIS A CA 1
ATOM 1068 C C . HIS A 1 141 ? -11.596 10.630 16.848 1.00 93.00 141 HIS A C 1
ATOM 1070 O O . HIS A 1 141 ? -12.115 9.650 16.322 1.00 93.00 141 HIS A O 1
ATOM 1076 N N . MET A 1 142 ? -10.359 11.020 16.551 1.00 93.94 142 MET A N 1
ATOM 1077 C CA . MET A 1 142 ? -9.573 10.404 15.481 1.00 93.94 142 MET A CA 1
ATOM 1078 C C . MET A 1 142 ? -8.396 9.614 16.039 1.00 93.94 142 MET A C 1
ATOM 1080 O O . MET A 1 142 ? -7.625 10.129 16.852 1.00 93.94 142 MET A O 1
ATOM 1084 N N . ALA A 1 143 ? -8.223 8.399 15.530 1.00 96.62 143 ALA A N 1
ATOM 1085 C CA . ALA A 1 143 ? -7.052 7.567 15.756 1.00 96.62 143 ALA A CA 1
ATOM 1086 C C . ALA A 1 143 ? -6.522 7.018 14.427 1.00 96.62 143 ALA A C 1
ATOM 1088 O O . ALA A 1 143 ? -7.280 6.815 13.476 1.00 96.62 143 ALA A O 1
ATOM 1089 N N . THR A 1 144 ? -5.222 6.732 14.381 1.00 96.69 144 THR A N 1
ATOM 1090 C CA . THR A 1 144 ? -4.573 6.158 13.200 1.00 96.69 144 THR A CA 1
ATOM 1091 C C . THR A 1 144 ? -3.744 4.945 13.591 1.00 96.69 144 THR A C 1
ATOM 1093 O O . THR A 1 144 ? -2.881 5.028 14.465 1.00 96.69 144 THR A O 1
ATOM 1096 N N . ILE A 1 145 ? -3.982 3.835 12.899 1.00 97.50 145 ILE A N 1
ATOM 1097 C CA . ILE A 1 145 ? -3.147 2.638 12.931 1.00 97.50 145 ILE A CA 1
ATOM 1098 C C . ILE A 1 145 ? -2.213 2.703 11.724 1.00 97.50 145 ILE A C 1
ATOM 1100 O O . ILE A 1 145 ? -2.673 2.840 10.592 1.00 97.50 145 ILE A O 1
ATOM 1104 N N . SER A 1 146 ? -0.907 2.630 11.956 1.00 96.62 146 SER A N 1
ATOM 1105 C CA . SER A 1 146 ? 0.129 2.730 10.922 1.00 96.62 146 SER A CA 1
ATOM 1106 C C . SER A 1 146 ? 1.282 1.764 11.207 1.00 96.62 146 SER A C 1
ATOM 1108 O O . SER A 1 146 ? 1.258 1.040 12.197 1.00 96.62 146 SER A O 1
ATOM 1110 N N . ALA A 1 147 ? 2.314 1.757 10.359 1.00 94.81 147 ALA A N 1
ATOM 1111 C CA . ALA A 1 147 ? 3.515 0.955 10.603 1.00 94.81 147 ALA A CA 1
ATOM 1112 C C . ALA A 1 147 ? 4.286 1.397 11.864 1.00 94.81 147 ALA A C 1
ATOM 1114 O O . ALA A 1 147 ? 4.984 0.588 12.467 1.00 94.81 147 ALA A O 1
ATOM 1115 N N . GLU A 1 148 ? 4.164 2.669 12.249 1.00 93.31 148 GLU A N 1
ATOM 1116 C CA . GLU A 1 148 ? 4.857 3.273 13.395 1.00 93.31 148 GLU A CA 1
ATOM 1117 C C . GLU A 1 148 ? 4.001 3.205 14.671 1.00 93.31 148 GLU A C 1
ATOM 1119 O O . GLU A 1 148 ? 4.520 3.019 15.770 1.00 93.31 148 GLU A O 1
ATOM 1124 N N . THR A 1 149 ? 2.680 3.326 14.514 1.00 95.25 149 THR A N 1
ATOM 1125 C CA . THR A 1 149 ? 1.679 3.293 15.590 1.00 95.25 149 THR A CA 1
ATOM 1126 C C . THR A 1 149 ? 0.678 2.176 15.324 1.00 95.25 149 THR A C 1
ATOM 1128 O O . THR A 1 149 ? -0.413 2.401 14.801 1.00 95.25 149 THR A O 1
ATOM 1131 N N . ASN A 1 150 ? 1.081 0.945 15.609 1.00 96.62 150 ASN A N 1
ATOM 1132 C CA . ASN A 1 150 ? 0.397 -0.253 15.134 1.00 96.62 150 ASN A CA 1
ATOM 1133 C C . ASN A 1 150 ? -0.530 -0.901 16.185 1.00 96.62 150 ASN A C 1
ATOM 1135 O O . ASN A 1 150 ? -1.142 -1.939 15.921 1.00 96.62 150 ASN A O 1
ATOM 1139 N N . GLU A 1 151 ? -0.654 -0.278 17.361 1.00 96.81 151 GLU A N 1
ATOM 1140 C CA . GLU A 1 151 ? -1.578 -0.682 18.420 1.00 96.81 151 GLU A CA 1
ATOM 1141 C C . GLU A 1 151 ? -2.624 0.408 18.693 1.00 96.81 151 GLU A C 1
ATOM 1143 O O . GLU A 1 151 ? -2.314 1.600 18.762 1.00 96.81 151 GLU A O 1
ATOM 1148 N N . LEU A 1 152 ? -3.871 -0.007 18.904 1.00 97.38 152 LEU A N 1
ATOM 1149 C CA . LEU A 1 152 ? -4.977 0.857 19.306 1.00 97.38 152 LEU A CA 1
ATOM 1150 C C . LEU A 1 152 ? -5.627 0.297 20.567 1.00 97.38 152 LEU A C 1
ATOM 1152 O O . LEU A 1 152 ? -6.076 -0.844 20.576 1.00 97.38 152 LEU A O 1
ATOM 1156 N N . GLN A 1 153 ? -5.723 1.116 21.606 1.00 95.94 153 GLN A N 1
ATOM 1157 C CA . GLN A 1 153 ? -6.429 0.798 22.839 1.00 95.94 153 GLN A CA 1
ATOM 1158 C C . GLN A 1 153 ? -7.646 1.707 22.991 1.00 95.94 153 GLN A C 1
ATOM 1160 O O . GLN A 1 153 ? -7.531 2.928 22.876 1.00 95.94 153 GLN A O 1
ATOM 1165 N N . VAL A 1 154 ? -8.802 1.108 23.270 1.00 95.31 154 VAL A N 1
ATOM 1166 C CA . VAL A 1 154 ? -10.050 1.824 23.555 1.00 95.31 154 VAL A CA 1
ATOM 1167 C C . VAL A 1 154 ? -10.470 1.510 24.981 1.00 95.31 154 VAL A C 1
ATOM 1169 O O . VAL A 1 154 ? -10.651 0.343 25.332 1.00 95.31 154 VAL A O 1
ATOM 1172 N N . ASN A 1 155 ? -10.626 2.563 25.778 1.00 93.50 155 ASN A N 1
ATOM 1173 C CA . ASN A 1 155 ? -11.000 2.499 27.183 1.00 93.50 155 ASN A CA 1
ATOM 1174 C C . ASN A 1 155 ? -12.341 3.201 27.386 1.00 93.50 155 ASN A C 1
ATOM 1176 O O . ASN A 1 155 ? -12.477 4.388 27.084 1.00 93.50 155 ASN A O 1
ATOM 1180 N N . CYS A 1 156 ? -13.307 2.476 27.938 1.00 91.75 156 CYS A N 1
ATOM 1181 C CA . CYS A 1 156 ? -14.586 3.017 28.370 1.00 91.75 156 CYS A CA 1
ATOM 1182 C C . CYS A 1 156 ? -14.611 3.175 29.893 1.00 91.75 156 CYS A C 1
ATOM 1184 O O . CYS A 1 156 ? -14.080 2.347 30.635 1.00 91.75 156 CYS A O 1
ATOM 1186 N N . GLN A 1 157 ? -15.278 4.219 30.378 1.00 87.81 157 GLN A N 1
ATOM 1187 C CA . GLN A 1 157 ? -15.615 4.330 31.795 1.00 87.81 157 GLN A CA 1
ATOM 1188 C C . GLN A 1 157 ? -16.517 3.158 32.239 1.00 87.81 157 GLN A C 1
ATOM 1190 O O . GLN A 1 157 ? -17.282 2.629 31.440 1.00 87.81 157 GLN A O 1
ATOM 1195 N N . SER A 1 158 ? -16.467 2.772 33.520 1.00 76.19 158 SER A N 1
ATOM 1196 C CA . SER A 1 158 ? -17.137 1.579 34.076 1.00 76.19 158 SER A CA 1
ATOM 1197 C C . SER A 1 158 ? -18.658 1.498 33.886 1.00 76.19 158 SER A C 1
ATOM 1199 O O . SER A 1 158 ? -19.222 0.410 33.955 1.00 76.19 158 SER A O 1
ATOM 1201 N N . SER A 1 159 ? -19.338 2.617 33.633 1.00 83.56 159 SER A N 1
ATOM 1202 C CA . SER A 1 159 ? -20.771 2.647 33.309 1.00 83.56 159 SER A CA 1
ATOM 1203 C C . SER A 1 159 ? -21.079 2.379 31.832 1.00 83.56 159 SER A C 1
ATOM 1205 O O . SER A 1 159 ? -22.225 2.088 31.498 1.00 83.56 159 SER A O 1
ATOM 1207 N N . MET A 1 160 ? -20.088 2.494 30.947 1.00 89.00 160 MET A N 1
ATOM 1208 C CA . MET A 1 160 ? -20.230 2.353 29.499 1.00 89.00 160 MET A CA 1
ATOM 1209 C C . MET A 1 160 ? -19.717 0.997 29.013 1.00 89.00 160 MET A C 1
ATOM 1211 O O . MET A 1 160 ? -18.843 0.378 29.617 1.00 89.00 160 MET A O 1
ATOM 1215 N N . GLN A 1 161 ? -20.231 0.559 27.867 1.00 90.19 161 GLN A N 1
ATOM 1216 C CA . GLN A 1 161 ? -19.806 -0.665 27.197 1.00 90.19 161 GLN A CA 1
ATOM 1217 C C . GLN A 1 161 ? -19.070 -0.338 25.902 1.00 90.19 161 GLN A C 1
ATOM 1219 O O . GLN A 1 161 ? -19.435 0.587 25.177 1.00 90.19 161 GLN A O 1
ATOM 1224 N N . LEU A 1 162 ? -18.054 -1.138 25.585 1.00 93.00 162 LEU A N 1
ATOM 1225 C CA . LEU A 1 162 ? -17.356 -1.064 24.305 1.00 93.00 162 LEU A CA 1
ATOM 1226 C C . LEU A 1 162 ? -18.308 -1.408 23.152 1.00 93.00 162 LEU A C 1
ATOM 1228 O O . LEU A 1 162 ? -19.096 -2.354 23.235 1.00 93.00 162 LEU A O 1
ATOM 1232 N N . ALA A 1 163 ? -18.209 -0.667 22.055 1.00 92.44 163 ALA A N 1
ATOM 1233 C CA . ALA A 1 163 ? -19.055 -0.822 20.881 1.00 92.44 163 ALA A CA 1
ATOM 1234 C C . ALA A 1 163 ? -18.218 -0.924 19.589 1.00 92.44 163 ALA A C 1
ATOM 1236 O O . ALA A 1 163 ? -17.240 -0.185 19.441 1.00 92.44 163 ALA A O 1
ATOM 1237 N N . PRO A 1 164 ? -18.611 -1.795 18.637 1.00 91.25 164 PRO A N 1
ATOM 1238 C CA . PRO A 1 164 ? -19.789 -2.672 18.691 1.00 91.25 164 PRO A CA 1
ATOM 1239 C C . PRO A 1 164 ? -19.629 -3.923 19.565 1.00 91.25 164 PRO A C 1
ATOM 1241 O O . PRO A 1 164 ? -18.581 -4.561 19.563 1.00 91.25 164 PRO A O 1
ATOM 1244 N N . ASN A 1 165 ? -20.703 -4.327 20.256 1.00 86.44 165 ASN A N 1
ATOM 1245 C CA . ASN A 1 165 ? -20.836 -5.624 20.945 1.00 86.44 165 ASN A CA 1
ATOM 1246 C C . ASN A 1 165 ? -19.656 -6.024 21.858 1.00 86.44 165 ASN A C 1
ATOM 1248 O O . ASN A 1 165 ? -19.251 -7.191 21.885 1.00 86.44 165 ASN A O 1
ATOM 1252 N N . GLY A 1 166 ? -19.082 -5.075 22.596 1.00 89.06 166 GLY A N 1
ATOM 1253 C CA . GLY A 1 166 ? -17.921 -5.315 23.455 1.00 89.06 166 GLY A CA 1
ATOM 1254 C C . GLY A 1 166 ? -16.599 -5.489 22.699 1.00 89.06 166 GLY A C 1
ATOM 1255 O O . GLY A 1 166 ? -15.656 -6.037 23.267 1.00 89.06 166 GLY A O 1
ATOM 1256 N N . LEU A 1 167 ? -16.550 -5.107 21.416 1.00 91.19 167 LEU A N 1
ATOM 1257 C CA . LEU A 1 167 ? -15.444 -5.363 20.487 1.00 91.19 167 LEU A CA 1
ATOM 1258 C C . LEU A 1 167 ? -15.031 -6.836 20.468 1.00 91.19 167 LEU A C 1
ATOM 1260 O O . LEU A 1 167 ? -13.861 -7.191 20.564 1.00 91.19 167 LEU A O 1
ATOM 1264 N N . LYS A 1 168 ? -16.015 -7.733 20.381 1.00 85.88 168 LYS A N 1
ATOM 1265 C CA . LYS A 1 168 ? -15.750 -9.169 20.267 1.00 85.88 168 LYS A CA 1
ATOM 1266 C C . LYS A 1 168 ? -15.261 -9.512 18.854 1.00 85.88 168 LYS A C 1
ATOM 1268 O O . LYS A 1 168 ? -15.833 -9.068 17.857 1.00 85.88 168 LYS A O 1
ATOM 1273 N N . ASN A 1 169 ? -14.255 -10.382 18.774 1.00 87.56 169 ASN A N 1
ATOM 1274 C CA . ASN A 1 169 ? -13.646 -10.858 17.528 1.00 87.56 169 ASN A CA 1
ATOM 1275 C C . ASN A 1 169 ? -13.029 -9.710 16.705 1.00 87.56 169 ASN A C 1
ATOM 1277 O O . ASN A 1 169 ? -12.175 -8.994 17.211 1.00 87.56 169 ASN A O 1
ATOM 1281 N N . SER A 1 170 ? -13.431 -9.554 15.441 1.00 91.56 170 SER A N 1
ATOM 1282 C CA . SER A 1 170 ? -12.933 -8.553 14.487 1.00 91.56 170 SER A CA 1
ATOM 1283 C C . SER A 1 170 ? -14.027 -7.600 13.987 1.00 91.56 170 SER A C 1
ATOM 1285 O O . SER A 1 170 ? -13.861 -6.935 12.968 1.00 91.56 170 SER A O 1
ATOM 1287 N N . THR A 1 171 ? -15.175 -7.554 14.670 1.00 91.62 171 THR A N 1
ATOM 1288 C CA . THR A 1 171 ? -16.319 -6.751 14.214 1.00 91.62 171 THR A CA 1
ATOM 1289 C C . THR A 1 171 ? -16.097 -5.279 14.533 1.00 91.62 171 THR A C 1
ATOM 1291 O O . THR A 1 171 ? -15.774 -4.933 15.669 1.00 91.62 171 THR A O 1
ATOM 1294 N N . VAL A 1 172 ? -16.313 -4.418 13.542 1.00 94.31 172 VAL A N 1
ATOM 1295 C CA . VAL A 1 172 ? -16.239 -2.956 13.663 1.00 94.31 172 VAL A CA 1
ATOM 1296 C C . VAL A 1 172 ? -17.396 -2.300 12.900 1.00 94.31 172 VAL A C 1
ATOM 1298 O O . VAL A 1 172 ? -18.082 -2.955 12.110 1.00 94.31 172 VAL A O 1
ATOM 1301 N N . CYS A 1 173 ? -17.642 -1.014 13.143 1.00 94.00 173 CYS A N 1
ATOM 1302 C CA . CYS A 1 173 ? -18.614 -0.240 12.372 1.00 94.00 173 CYS A CA 1
ATOM 1303 C C . CYS A 1 173 ? -17.972 0.359 11.116 1.00 94.00 173 CYS A C 1
ATOM 1305 O O . CYS A 1 173 ? -16.839 0.839 11.190 1.00 94.00 173 CYS A O 1
ATOM 1307 N N . PRO A 1 174 ? -18.699 0.465 9.997 1.00 92.94 174 PRO A N 1
ATOM 1308 C CA . PRO A 1 174 ? -18.358 1.407 8.940 1.00 92.94 174 PRO A CA 1
ATOM 1309 C C . PRO A 1 174 ? -18.355 2.851 9.465 1.00 92.94 174 PRO A C 1
ATOM 1311 O O . PRO A 1 174 ? -19.123 3.207 10.361 1.00 92.94 174 PRO A O 1
ATOM 1314 N N . MET A 1 175 ? -17.524 3.715 8.878 1.00 89.94 175 MET A N 1
ATOM 1315 C CA . MET A 1 175 ? -17.435 5.131 9.275 1.00 89.94 175 MET A CA 1
ATOM 1316 C C . MET A 1 175 ? -18.743 5.917 9.096 1.00 89.94 175 MET A C 1
ATOM 1318 O O . MET A 1 175 ? -18.983 6.876 9.836 1.00 89.94 175 MET A O 1
ATOM 1322 N N . THR A 1 176 ? -19.577 5.496 8.142 1.00 87.00 176 THR A N 1
ATOM 1323 C CA . THR A 1 176 ? -20.867 6.106 7.782 1.00 87.00 176 THR A CA 1
ATOM 1324 C C . THR A 1 176 ? -21.929 5.974 8.870 1.00 87.00 176 THR A C 1
ATOM 1326 O O . THR A 1 176 ? -22.901 6.722 8.858 1.00 87.00 176 THR A O 1
ATOM 1329 N N . VAL A 1 177 ? -21.755 5.056 9.825 1.00 87.88 177 VAL A N 1
ATOM 1330 C CA . VAL A 1 177 ? -22.713 4.858 10.913 1.00 87.88 177 VAL A CA 1
ATOM 1331 C C . VAL A 1 177 ? -22.517 5.929 11.983 1.00 87.88 177 VAL A C 1
ATOM 1333 O O . VAL A 1 177 ? -21.439 6.044 12.568 1.00 87.88 177 VAL A O 1
ATOM 1336 N N . GLU A 1 178 ? -23.558 6.705 12.277 1.00 85.62 178 GLU A N 1
ATOM 1337 C CA . GLU A 1 178 ? -23.532 7.700 13.357 1.00 85.62 178 GLU A CA 1
ATOM 1338 C C . GLU A 1 178 ? -23.566 7.035 14.736 1.00 85.62 178 GLU A C 1
ATOM 1340 O O . GLU A 1 178 ? -22.724 7.323 15.585 1.00 85.62 178 GLU A O 1
ATOM 1345 N N . ASN A 1 179 ? -24.489 6.088 14.935 1.00 88.94 179 ASN A N 1
ATOM 1346 C CA . ASN A 1 179 ? -24.651 5.379 16.200 1.00 88.94 179 ASN A CA 1
ATOM 1347 C C . ASN A 1 179 ? -23.940 4.016 16.178 1.00 88.94 179 ASN A C 1
ATOM 1349 O O . ASN A 1 179 ? -24.494 3.021 15.704 1.00 88.94 179 ASN A O 1
ATOM 1353 N N . ILE A 1 180 ? -22.735 3.945 16.745 1.00 90.75 180 ILE A N 1
ATOM 1354 C CA . ILE A 1 180 ? -21.905 2.728 16.760 1.00 90.75 180 ILE A CA 1
ATOM 1355 C C . ILE A 1 180 ? -22.511 1.569 17.572 1.00 90.75 180 ILE A C 1
ATOM 1357 O O . ILE A 1 180 ? -22.112 0.418 17.395 1.00 90.75 180 ILE A O 1
ATOM 1361 N N . SER A 1 181 ? -23.492 1.834 18.443 1.00 86.44 181 SER A N 1
ATOM 1362 C CA . SER A 1 181 ? -24.201 0.781 19.190 1.00 86.44 181 SER A CA 1
ATOM 1363 C C . SER A 1 181 ? -25.167 -0.030 18.308 1.00 86.44 181 SER A C 1
ATOM 1365 O O . SER A 1 181 ? -25.502 -1.174 18.629 1.00 86.44 181 SER A O 1
ATOM 1367 N N . SER A 1 182 ? -25.580 0.540 17.169 1.00 86.44 182 SER A N 1
ATOM 1368 C CA . SER A 1 182 ? -26.458 -0.116 16.192 1.00 86.44 182 SER A CA 1
ATOM 1369 C C . SER A 1 182 ? -25.728 -1.156 15.336 1.00 86.44 182 SER A C 1
ATOM 1371 O O . SER A 1 182 ? -26.360 -2.051 14.773 1.00 86.44 182 SER A O 1
ATOM 1373 N N . CYS A 1 183 ? -24.394 -1.093 15.278 1.00 86.75 183 CYS A N 1
ATOM 1374 C CA . CYS A 1 183 ? -23.586 -2.025 14.505 1.00 86.75 183 CYS A CA 1
ATOM 1375 C C . CYS A 1 183 ? -23.567 -3.397 15.185 1.00 86.75 183 CYS A C 1
ATOM 1377 O O . CYS A 1 183 ? -22.837 -3.634 16.152 1.00 86.75 183 CYS A O 1
ATOM 1379 N N . LYS A 1 184 ? -24.378 -4.332 14.688 1.00 79.69 184 LYS A N 1
ATOM 1380 C CA . LYS A 1 184 ? -24.471 -5.687 15.240 1.00 79.69 184 LYS A CA 1
ATOM 1381 C C . LYS A 1 184 ? -24.267 -6.728 14.147 1.00 79.69 184 LYS A C 1
ATOM 1383 O O . LYS A 1 184 ? -24.765 -6.576 13.037 1.00 79.69 184 LYS A O 1
ATOM 1388 N N . ALA A 1 185 ? -23.550 -7.805 14.472 1.00 64.50 185 ALA A N 1
ATOM 1389 C CA . ALA A 1 185 ? -23.403 -8.939 13.566 1.00 64.50 185 ALA A CA 1
ATOM 1390 C C . ALA A 1 185 ? -24.789 -9.557 13.304 1.00 64.50 185 ALA A C 1
ATOM 1392 O O . ALA A 1 185 ? -25.474 -9.941 14.251 1.00 64.50 185 ALA A O 1
ATOM 1393 N N . GLY A 1 186 ? -25.201 -9.619 12.035 1.00 60.66 186 GLY A N 1
ATOM 1394 C CA . GLY A 1 186 ? -26.543 -10.057 11.630 1.00 60.66 186 GLY A CA 1
ATOM 1395 C C . GLY A 1 186 ? -27.556 -8.929 11.385 1.00 60.66 186 GLY A C 1
ATOM 1396 O O . GLY A 1 186 ? -28.679 -9.228 10.987 1.00 60.66 186 GLY A O 1
ATOM 1397 N N . ALA A 1 187 ? -27.174 -7.659 11.576 1.00 62.72 187 ALA A N 1
ATOM 1398 C CA . ALA A 1 187 ? -27.884 -6.522 10.980 1.00 62.72 187 ALA A CA 1
ATOM 1399 C C . ALA A 1 187 ? -27.686 -6.507 9.446 1.00 62.72 187 ALA A C 1
ATOM 1401 O O . ALA A 1 187 ? -26.924 -7.319 8.913 1.00 62.72 187 ALA A O 1
ATOM 1402 N N . GLU A 1 188 ? -28.352 -5.609 8.709 1.00 63.72 188 GLU A N 1
ATOM 1403 C CA . GLU A 1 188 ? -28.055 -5.436 7.276 1.00 63.72 188 GLU A CA 1
ATOM 1404 C C . GLU A 1 188 ? -26.550 -5.180 7.064 1.00 63.72 188 GLU A C 1
ATOM 1406 O O . GLU A 1 188 ? -25.884 -4.572 7.908 1.00 63.72 188 GLU A O 1
ATOM 1411 N N . LYS A 1 189 ? -25.997 -5.681 5.947 1.00 58.62 189 LYS A N 1
ATOM 1412 C CA . LYS A 1 189 ? -24.546 -5.676 5.656 1.00 58.62 189 LYS A CA 1
ATOM 1413 C C . LYS A 1 189 ? -23.913 -4.278 5.665 1.00 58.62 189 LYS A C 1
ATOM 1415 O O . LYS A 1 189 ? -22.697 -4.180 5.770 1.00 58.62 189 LYS A O 1
ATOM 1420 N N . ASP A 1 190 ? -24.725 -3.230 5.607 1.00 66.88 190 ASP A N 1
ATOM 1421 C CA . ASP A 1 190 ? -24.285 -1.836 5.600 1.00 66.88 190 ASP A CA 1
ATOM 1422 C C . ASP A 1 190 ? -24.066 -1.259 7.013 1.00 66.88 190 ASP A C 1
ATOM 1424 O O . ASP A 1 190 ? -23.535 -0.158 7.160 1.00 66.88 190 ASP A O 1
ATOM 1428 N N . HIS A 1 191 ? -24.416 -2.005 8.071 1.00 77.94 191 HIS A N 1
ATOM 1429 C CA . HIS A 1 191 ? -24.304 -1.554 9.465 1.00 77.94 191 HIS A CA 1
ATOM 1430 C C . HIS A 1 191 ? -23.127 -2.147 10.244 1.00 77.94 191 HIS A C 1
ATOM 1432 O O . HIS A 1 191 ? -22.830 -1.686 11.344 1.00 77.94 191 HIS A O 1
ATOM 1438 N N . TYR A 1 192 ? -22.437 -3.158 9.719 1.00 88.31 192 TYR A N 1
ATOM 1439 C CA . TYR A 1 192 ? -21.254 -3.732 10.362 1.00 88.31 192 TYR A CA 1
ATOM 1440 C C . TYR A 1 192 ? -20.265 -4.232 9.313 1.00 88.31 192 TYR A C 1
ATOM 1442 O O . TYR A 1 192 ? -20.642 -4.559 8.192 1.00 88.31 192 TYR A O 1
ATOM 1450 N N . MET A 1 193 ? -18.992 -4.338 9.685 1.00 90.56 193 MET A N 1
ATOM 1451 C CA . MET A 1 193 ? -17.980 -4.938 8.823 1.00 90.56 193 MET A CA 1
ATOM 1452 C C . MET A 1 193 ? -16.959 -5.745 9.623 1.00 90.56 193 MET A C 1
ATOM 1454 O O . MET A 1 193 ? -16.765 -5.537 10.822 1.00 90.56 193 MET A O 1
ATOM 1458 N N . ASP A 1 194 ? -16.308 -6.688 8.945 1.00 91.88 194 ASP A N 1
ATOM 1459 C CA . ASP A 1 194 ? -15.168 -7.420 9.492 1.00 91.88 194 ASP A CA 1
ATOM 1460 C C . ASP A 1 194 ? -13.885 -6.638 9.198 1.00 91.88 194 ASP A C 1
ATOM 1462 O O . ASP A 1 194 ? -13.543 -6.414 8.034 1.00 91.88 194 ASP A O 1
ATOM 1466 N N . LEU A 1 195 ? -13.166 -6.245 10.251 1.00 93.00 195 LEU A N 1
ATOM 1467 C CA . LEU A 1 195 ? -11.897 -5.523 10.169 1.00 93.00 195 LEU A CA 1
ATOM 1468 C C . LEU A 1 195 ? -10.888 -6.214 9.244 1.00 93.00 195 LEU A C 1
ATOM 1470 O O . LEU A 1 195 ? -10.151 -5.534 8.536 1.00 93.00 195 LEU A O 1
ATOM 1474 N N . ASN A 1 196 ? -10.861 -7.550 9.208 1.00 93.94 196 ASN A N 1
ATOM 1475 C CA . ASN A 1 196 ? -9.889 -8.284 8.394 1.00 93.94 196 ASN A CA 1
ATOM 1476 C C . ASN A 1 196 ? -10.080 -8.048 6.888 1.00 93.94 196 ASN A C 1
ATOM 1478 O O . ASN A 1 196 ? -9.134 -8.203 6.127 1.00 93.94 196 ASN A O 1
ATOM 1482 N N . THR A 1 197 ? -11.264 -7.598 6.455 1.00 92.00 197 THR A N 1
ATOM 1483 C CA . THR A 1 197 ? -11.508 -7.213 5.051 1.00 92.00 197 THR A CA 1
ATOM 1484 C C . THR A 1 197 ? -10.774 -5.934 4.640 1.00 92.00 197 THR A C 1
ATOM 1486 O O . THR A 1 197 ? -10.602 -5.686 3.446 1.00 92.00 197 THR A O 1
ATOM 1489 N N . LEU A 1 198 ? -10.329 -5.132 5.615 1.00 92.06 198 LEU A N 1
ATOM 1490 C CA . LEU A 1 198 ? -9.489 -3.953 5.402 1.00 92.06 198 LEU A CA 1
ATOM 1491 C C . LEU A 1 198 ? -7.997 -4.285 5.386 1.00 92.06 198 LEU A C 1
ATOM 1493 O O . LEU A 1 198 ? -7.212 -3.411 5.045 1.00 92.06 198 LEU A O 1
ATOM 1497 N N . LEU A 1 199 ? -7.590 -5.487 5.793 1.00 93.62 199 LEU A N 1
ATOM 1498 C CA . LEU A 1 199 ? -6.186 -5.874 5.929 1.00 93.62 199 LEU A CA 1
ATOM 1499 C C . LEU A 1 199 ? -5.744 -6.741 4.745 1.00 93.62 199 LEU A C 1
ATOM 1501 O O . LEU A 1 199 ? -6.557 -7.198 3.943 1.00 93.62 199 LEU A O 1
ATOM 1505 N N . ASN A 1 200 ? -4.434 -6.936 4.608 1.00 89.38 200 ASN A N 1
ATOM 1506 C CA . ASN A 1 200 ? -3.857 -7.765 3.558 1.00 89.38 200 ASN A CA 1
ATOM 1507 C C . ASN A 1 200 ? -3.475 -9.164 4.069 1.00 89.38 200 ASN A C 1
ATOM 1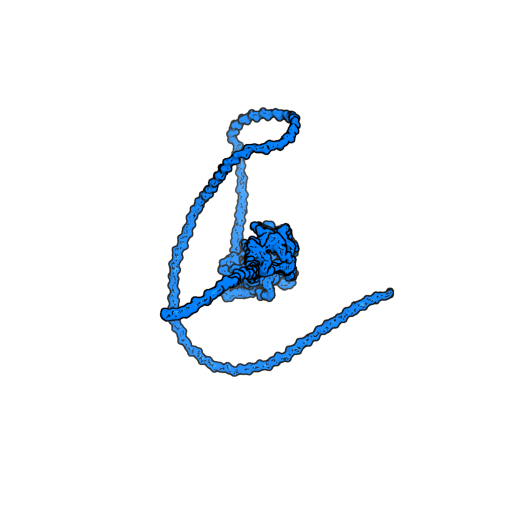509 O O . ASN A 1 200 ? -2.907 -9.311 5.151 1.00 89.38 200 ASN A O 1
ATOM 1513 N N . GLY A 1 201 ? -3.694 -10.178 3.231 1.00 84.44 201 GLY A N 1
ATOM 1514 C CA . GLY A 1 201 ? -3.390 -11.578 3.532 1.00 84.44 201 GLY A CA 1
ATOM 1515 C C . GLY A 1 201 ? -4.461 -12.282 4.371 1.00 84.44 201 GLY A C 1
ATOM 1516 O O . GLY A 1 201 ? -5.501 -11.718 4.691 1.00 84.44 201 GLY A O 1
ATOM 1517 N N . ASP A 1 202 ? -4.188 -13.533 4.741 1.00 83.38 202 ASP A N 1
ATOM 1518 C CA . ASP A 1 202 ? -5.157 -14.419 5.413 1.00 83.38 202 ASP A CA 1
ATOM 1519 C C . ASP A 1 202 ? -5.089 -14.355 6.952 1.00 83.38 202 ASP A C 1
ATOM 1521 O O . ASP A 1 202 ? -5.634 -15.210 7.662 1.00 83.38 202 ASP A O 1
ATOM 1525 N N . HIS A 1 203 ? -4.384 -13.360 7.495 1.00 83.62 203 HIS A N 1
ATOM 1526 C CA . HIS A 1 203 ? -4.222 -13.199 8.935 1.00 83.62 203 HIS A CA 1
ATOM 1527 C C . HIS A 1 203 ? -5.541 -12.771 9.581 1.00 83.62 203 HIS A C 1
ATOM 1529 O O . HIS A 1 203 ? -6.206 -11.848 9.122 1.00 83.62 203 HIS A O 1
ATOM 1535 N N . LYS A 1 204 ? -5.901 -13.434 10.684 1.00 88.00 204 LYS A N 1
ATOM 1536 C CA . LYS A 1 204 ? -7.096 -13.108 11.467 1.00 88.00 204 LYS A CA 1
ATOM 1537 C C . LYS A 1 204 ? -6.697 -12.311 12.697 1.00 88.00 204 LYS A C 1
ATOM 1539 O O . LYS A 1 204 ? -6.278 -12.889 13.698 1.00 88.00 204 LYS A O 1
ATOM 1544 N N . ILE A 1 205 ? -6.836 -10.995 12.612 1.00 92.62 205 ILE A N 1
ATOM 1545 C CA . ILE A 1 205 ? -6.664 -10.087 13.741 1.00 92.62 205 ILE A CA 1
ATOM 1546 C C . ILE A 1 205 ? -7.978 -9.979 14.509 1.00 92.62 205 ILE A C 1
ATOM 1548 O O . ILE A 1 205 ? -9.066 -9.970 13.926 1.00 92.62 205 ILE A O 1
ATOM 1552 N N . GLN A 1 206 ? -7.864 -9.922 15.834 1.00 94.12 206 GLN A N 1
ATOM 1553 C CA . GLN A 1 206 ? -8.980 -9.770 16.757 1.00 94.12 206 GLN A CA 1
ATOM 1554 C C . GLN A 1 206 ? -8.589 -8.830 17.893 1.00 94.12 206 GLN A C 1
ATOM 1556 O O . GLN A 1 206 ? -7.410 -8.687 18.220 1.00 94.12 206 GLN A O 1
ATOM 1561 N N . TRP A 1 207 ? -9.595 -8.221 18.507 1.00 94.94 207 TRP A N 1
ATOM 1562 C CA . TRP A 1 207 ? -9.431 -7.456 19.734 1.00 94.94 207 TRP A CA 1
ATOM 1563 C C . TRP A 1 207 ? -9.101 -8.381 20.908 1.00 94.94 207 TRP A C 1
ATOM 1565 O O . TRP A 1 207 ? -9.719 -9.435 21.081 1.00 94.94 207 TRP A O 1
ATOM 1575 N N . THR A 1 208 ? -8.164 -7.961 21.750 1.00 93.19 208 THR A N 1
ATOM 1576 C CA . THR A 1 208 ? -7.763 -8.675 22.967 1.00 93.19 208 THR A CA 1
ATOM 1577 C C . THR A 1 208 ? -8.056 -7.847 24.208 1.00 93.19 208 THR A C 1
ATOM 1579 O O . THR A 1 208 ? -8.047 -6.618 24.156 1.00 93.19 208 THR A O 1
ATOM 1582 N N . ASP A 1 209 ? -8.301 -8.525 25.326 1.00 90.50 209 ASP A N 1
ATOM 1583 C CA . ASP A 1 209 ? -8.399 -7.879 26.635 1.00 90.50 209 ASP A CA 1
ATOM 1584 C C . ASP A 1 209 ? -7.082 -7.194 26.994 1.00 90.50 209 ASP A C 1
ATOM 1586 O O . ASP A 1 209 ? -6.002 -7.767 26.802 1.00 90.50 209 ASP A O 1
ATOM 1590 N N . ASP A 1 210 ? -7.178 -5.990 27.549 1.00 83.56 210 ASP A N 1
ATOM 1591 C CA . ASP A 1 210 ? -6.046 -5.387 28.235 1.00 83.56 210 ASP A CA 1
ATOM 1592 C C . ASP A 1 210 ? -5.835 -6.101 29.579 1.00 83.56 210 ASP A C 1
ATOM 1594 O O . ASP A 1 210 ? -6.700 -6.108 30.452 1.00 83.56 210 ASP A O 1
ATOM 1598 N N . LYS A 1 211 ? -4.682 -6.758 29.727 1.00 76.56 211 LYS A N 1
ATOM 1599 C CA . LYS A 1 211 ? -4.335 -7.524 30.935 1.00 76.56 211 LYS A CA 1
ATOM 1600 C C . LYS A 1 211 ? -3.818 -6.640 32.068 1.00 76.56 211 LYS A C 1
ATOM 1602 O O . LYS A 1 211 ? -3.676 -7.127 33.188 1.00 76.56 211 LYS A O 1
ATOM 1607 N N . GLU A 1 212 ? -3.491 -5.382 31.779 1.00 70.56 212 GLU A N 1
ATOM 1608 C CA . GLU A 1 212 ? -2.946 -4.438 32.757 1.00 70.56 212 GLU A CA 1
ATOM 1609 C C . GLU A 1 212 ? -4.052 -3.687 33.509 1.00 70.56 212 GLU A C 1
ATOM 1611 O O . GLU A 1 212 ? -3.836 -3.195 34.621 1.00 70.56 212 GLU A O 1
ATOM 1616 N N . THR A 1 213 ? -5.261 -3.636 32.949 1.00 65.56 213 THR A N 1
ATOM 1617 C CA . THR A 1 213 ? -6.425 -3.024 33.588 1.00 65.56 213 THR A CA 1
ATOM 1618 C C . THR A 1 213 ? -7.195 -4.033 34.444 1.00 65.56 213 THR A C 1
ATOM 1620 O O . THR A 1 213 ? -7.387 -5.194 34.092 1.00 65.56 213 THR A O 1
ATOM 1623 N N . LYS A 1 214 ? -7.659 -3.577 35.617 1.00 58.97 214 LYS A N 1
ATOM 1624 C CA . LYS A 1 214 ? -8.434 -4.404 36.565 1.00 58.97 214 LYS A CA 1
ATOM 1625 C C . LYS A 1 214 ? -9.826 -4.783 36.036 1.00 58.97 214 LYS A C 1
ATOM 1627 O O . LYS A 1 214 ? -10.417 -5.719 36.561 1.00 58.97 214 LYS A O 1
ATOM 1632 N N . ASP A 1 215 ? -10.304 -4.089 35.000 1.00 64.00 215 ASP A N 1
ATOM 1633 C CA . ASP A 1 215 ? -11.564 -4.342 34.299 1.00 64.00 215 ASP A CA 1
ATOM 1634 C C . ASP A 1 215 ? -11.308 -4.593 32.804 1.00 64.00 215 ASP A C 1
ATOM 1636 O O . ASP A 1 215 ? -11.489 -3.725 31.951 1.00 64.00 215 ASP A O 1
ATOM 1640 N N . ALA A 1 216 ? -10.939 -5.829 32.463 1.00 61.28 216 ALA A N 1
ATOM 1641 C CA . ALA A 1 216 ? -10.829 -6.286 31.071 1.00 61.28 216 ALA A CA 1
ATOM 1642 C C . ALA A 1 216 ? -12.134 -6.095 30.259 1.00 61.28 216 ALA A C 1
ATOM 1644 O O . ALA A 1 216 ? -12.126 -6.094 29.031 1.00 61.28 216 ALA A O 1
ATOM 1645 N N . ALA A 1 217 ? -13.275 -5.921 30.937 1.00 70.69 217 ALA A N 1
ATOM 1646 C CA . ALA A 1 217 ? -14.574 -5.694 30.311 1.00 70.69 217 ALA A CA 1
ATOM 1647 C C . ALA A 1 217 ? -14.723 -4.302 29.669 1.00 70.69 217 ALA A C 1
ATOM 1649 O O . ALA A 1 217 ? -15.585 -4.127 28.805 1.00 70.69 217 ALA A O 1
ATOM 1650 N N . THR A 1 218 ? -13.909 -3.321 30.071 1.00 82.81 218 THR A N 1
ATOM 1651 C CA . THR A 1 218 ? -14.037 -1.923 29.628 1.00 82.81 218 THR A CA 1
ATOM 1652 C C . THR A 1 218 ? -12.845 -1.429 28.813 1.00 82.81 218 THR A C 1
ATOM 1654 O O . THR A 1 218 ? -12.884 -0.311 28.298 1.00 82.81 218 THR A O 1
ATOM 1657 N N . SER A 1 219 ? -11.814 -2.261 28.642 1.00 91.38 219 SER A N 1
ATOM 1658 C CA . SER A 1 219 ? -10.624 -1.947 27.855 1.00 91.38 219 SER A CA 1
ATOM 1659 C C . SER A 1 219 ? -10.282 -3.058 26.867 1.00 91.38 219 SER A C 1
ATOM 1661 O O . SER A 1 219 ? -10.202 -4.234 27.227 1.00 91.38 219 SER A O 1
ATOM 1663 N N . LYS A 1 220 ? -10.058 -2.682 25.604 1.00 94.56 220 LYS A N 1
ATOM 1664 C CA . LYS A 1 220 ? -9.624 -3.600 24.543 1.00 94.56 220 LYS A CA 1
ATOM 1665 C C . LYS A 1 220 ? -8.474 -3.015 23.751 1.00 94.56 220 LYS A C 1
ATOM 1667 O O . LYS A 1 220 ? -8.425 -1.811 23.501 1.00 94.56 220 LYS A O 1
ATOM 1672 N N . ILE A 1 221 ? -7.596 -3.905 23.304 1.00 95.19 221 ILE A N 1
ATOM 1673 C CA . ILE A 1 221 ? -6.434 -3.588 22.480 1.00 95.19 221 ILE A CA 1
ATOM 1674 C C . ILE A 1 221 ? -6.571 -4.302 21.137 1.00 95.19 221 ILE A C 1
ATOM 1676 O O . ILE A 1 221 ? -6.914 -5.483 21.074 1.00 95.19 221 ILE A O 1
ATOM 1680 N N . LEU A 1 222 ? -6.284 -3.578 20.064 1.00 97.00 222 LEU A N 1
ATOM 1681 C CA . LEU A 1 222 ? -6.131 -4.089 18.713 1.00 97.00 222 LEU A CA 1
ATOM 1682 C C . LEU A 1 222 ? -4.679 -3.901 18.286 1.00 97.00 222 LEU A C 1
ATOM 1684 O O . LEU A 1 222 ? -4.165 -2.785 18.323 1.00 97.00 222 LEU A O 1
ATOM 1688 N N . ILE A 1 223 ? -4.036 -4.979 17.847 1.00 96.19 223 ILE A N 1
ATOM 1689 C CA . ILE A 1 223 ? -2.668 -4.951 17.324 1.00 96.19 223 ILE A CA 1
ATOM 1690 C C . ILE A 1 223 ? -2.720 -5.362 15.860 1.00 96.19 223 ILE A C 1
ATOM 1692 O O . ILE A 1 223 ? -3.139 -6.476 15.543 1.00 96.19 223 ILE A O 1
ATOM 1696 N N . VAL A 1 224 ? -2.283 -4.475 14.970 1.00 96.75 224 VAL A N 1
ATOM 1697 C CA . VAL A 1 224 ? -2.190 -4.752 13.535 1.00 96.75 224 VAL A CA 1
ATOM 1698 C C . VAL A 1 224 ? -0.713 -4.832 13.164 1.00 96.75 224 VAL A C 1
ATOM 1700 O O . VAL A 1 224 ? -0.024 -3.817 13.198 1.00 96.75 224 VAL A O 1
ATOM 1703 N N . PRO A 1 225 ? -0.177 -6.018 12.840 1.00 95.19 225 PRO A N 1
ATOM 1704 C CA . PRO A 1 225 ? 1.199 -6.136 12.376 1.00 95.19 225 PRO A CA 1
ATOM 1705 C C . PRO A 1 225 ? 1.456 -5.287 11.113 1.00 95.19 225 PRO A C 1
ATOM 1707 O O . PRO A 1 225 ? 0.622 -5.290 10.199 1.00 95.19 225 PRO A O 1
ATOM 1710 N N . PRO A 1 226 ? 2.592 -4.573 11.010 1.00 93.88 226 PRO A N 1
ATOM 1711 C CA . PRO A 1 226 ? 2.903 -3.745 9.843 1.00 93.88 226 PRO A CA 1
ATOM 1712 C C . PRO A 1 226 ? 2.893 -4.501 8.503 1.00 93.88 226 PRO A C 1
ATOM 1714 O O . PRO A 1 226 ? 2.641 -3.919 7.447 1.00 93.88 226 PRO A O 1
ATOM 1717 N N . GLU A 1 227 ? 3.157 -5.809 8.523 1.00 92.06 227 GLU A N 1
ATOM 1718 C CA . GLU A 1 227 ? 3.269 -6.660 7.336 1.00 92.06 227 GLU A CA 1
ATOM 1719 C C . GLU A 1 227 ? 1.933 -6.840 6.609 1.00 92.06 227 GLU A C 1
ATOM 1721 O O . GLU A 1 227 ? 1.922 -7.018 5.383 1.00 92.06 227 GLU A O 1
ATOM 1726 N N . ILE A 1 228 ? 0.831 -6.756 7.359 1.00 94.44 228 ILE A N 1
ATOM 1727 C CA . ILE A 1 228 ? -0.538 -6.984 6.880 1.00 94.44 228 ILE A CA 1
ATOM 1728 C C . ILE A 1 228 ? -1.315 -5.683 6.655 1.00 94.44 228 ILE A C 1
ATOM 1730 O O . ILE A 1 228 ? -2.505 -5.722 6.341 1.00 94.44 228 ILE A O 1
ATOM 1734 N N . LEU A 1 229 ? -0.660 -4.527 6.806 1.00 95.94 229 LEU A N 1
ATOM 1735 C CA . LEU A 1 229 ? -1.270 -3.241 6.484 1.00 95.94 229 LEU A CA 1
ATOM 1736 C C . LEU A 1 229 ? -1.720 -3.205 5.014 1.00 95.94 229 LEU A C 1
ATOM 1738 O O . LEU A 1 229 ? -1.050 -3.778 4.140 1.00 95.94 229 LEU A O 1
ATOM 1742 N N . PRO A 1 230 ? -2.844 -2.531 4.721 1.00 95.62 230 PRO A N 1
ATOM 1743 C CA . PRO A 1 230 ? -3.418 -2.533 3.387 1.00 95.62 230 PRO A CA 1
ATOM 1744 C C . PRO A 1 230 ? -2.581 -1.774 2.362 1.00 95.62 230 PRO A C 1
ATOM 1746 O O . PRO A 1 230 ? -1.666 -1.017 2.681 1.00 95.62 230 PRO A O 1
ATOM 1749 N N . TYR A 1 231 ? -2.943 -1.951 1.092 1.00 94.31 231 TYR A N 1
ATOM 1750 C CA . TYR A 1 231 ? -2.386 -1.188 -0.028 1.00 94.31 231 TYR A CA 1
ATOM 1751 C C . TYR A 1 231 ? -3.089 0.156 -0.264 1.00 94.31 231 TYR A C 1
ATOM 1753 O O . TYR A 1 231 ? -2.604 0.949 -1.058 1.00 94.31 231 TYR A O 1
ATOM 1761 N N . VAL A 1 232 ? -4.228 0.412 0.375 1.00 94.25 232 VAL A N 1
ATOM 1762 C CA . VAL A 1 232 ? -4.996 1.670 0.327 1.00 94.25 232 VAL A CA 1
ATOM 1763 C C . VAL A 1 232 ? -5.466 1.989 1.740 1.00 94.25 232 VAL A C 1
ATOM 1765 O O . VAL A 1 232 ? -5.639 1.061 2.526 1.00 94.25 232 VAL A O 1
ATOM 1768 N N . ASP A 1 233 ? -5.660 3.263 2.075 1.00 94.88 233 ASP A N 1
ATOM 1769 C CA . ASP A 1 233 ? -6.143 3.615 3.412 1.00 94.88 233 ASP A CA 1
ATOM 1770 C C . ASP A 1 233 ? -7.538 3.016 3.640 1.00 94.88 233 ASP A C 1
ATOM 1772 O O . ASP A 1 233 ? -8.409 3.070 2.766 1.00 94.88 233 ASP A O 1
ATOM 1776 N N . GLY A 1 234 ? -7.733 2.422 4.813 1.00 94.00 234 GLY A N 1
ATOM 1777 C CA . GLY A 1 234 ? -9.012 1.899 5.278 1.00 94.00 234 GLY A CA 1
ATOM 1778 C C . GLY A 1 234 ? -9.546 2.737 6.431 1.00 94.00 234 GLY A C 1
ATOM 1779 O O . GLY A 1 234 ? -8.785 3.402 7.130 1.00 94.00 234 GLY A O 1
ATOM 1780 N N . THR A 1 235 ? -10.856 2.695 6.663 1.00 95.75 235 THR A N 1
ATOM 1781 C CA . THR A 1 235 ? -11.457 3.376 7.815 1.00 95.75 235 THR A CA 1
ATOM 1782 C C . THR A 1 235 ? -12.556 2.538 8.449 1.00 95.75 235 THR A C 1
ATOM 1784 O O . THR A 1 235 ? -13.255 1.791 7.764 1.00 95.75 235 THR A O 1
ATOM 1787 N N . PHE A 1 236 ? -12.701 2.666 9.764 1.00 96.06 236 PHE A N 1
ATOM 1788 C CA . PHE A 1 236 ? -13.786 2.071 10.537 1.00 96.06 236 PHE A CA 1
ATOM 1789 C C . PHE A 1 236 ? -14.050 2.899 11.800 1.00 96.06 236 PHE A C 1
ATOM 1791 O O . PHE A 1 236 ? -13.273 3.786 12.147 1.00 96.06 236 PHE A O 1
ATOM 1798 N N . ALA A 1 237 ? -15.139 2.604 12.502 1.00 95.69 237 ALA A N 1
ATOM 1799 C CA . ALA A 1 237 ? -15.487 3.230 13.768 1.00 95.69 237 ALA A CA 1
ATOM 1800 C C . ALA A 1 237 ? -15.674 2.198 14.888 1.00 95.69 237 ALA A C 1
ATOM 1802 O O . ALA A 1 237 ? -16.165 1.086 14.674 1.00 95.69 237 ALA A O 1
ATOM 1803 N N . VAL A 1 238 ? -15.285 2.606 16.093 1.00 95.88 238 VAL A N 1
ATOM 1804 C CA . VAL A 1 238 ? -15.491 1.908 17.372 1.00 95.88 238 VAL A CA 1
ATOM 1805 C C . VAL A 1 238 ? -15.734 2.946 18.465 1.00 95.88 238 VAL A C 1
ATOM 1807 O O . VAL A 1 238 ? -15.763 4.141 18.180 1.00 95.88 238 VAL A O 1
ATOM 1810 N N . GLY A 1 239 ? -15.903 2.528 19.715 1.00 94.75 239 GLY A N 1
ATOM 1811 C CA . GLY A 1 239 ? -15.960 3.457 20.839 1.00 94.75 239 GLY A CA 1
ATOM 1812 C C . GLY A 1 239 ? -16.751 2.905 22.010 1.00 94.75 239 GLY A C 1
ATOM 1813 O O . GLY A 1 239 ? -16.682 1.709 22.294 1.00 94.75 239 GLY A O 1
ATOM 1814 N N . CYS A 1 240 ? -17.500 3.781 22.676 1.00 93.44 240 CYS A N 1
ATOM 1815 C CA . CYS A 1 240 ? -18.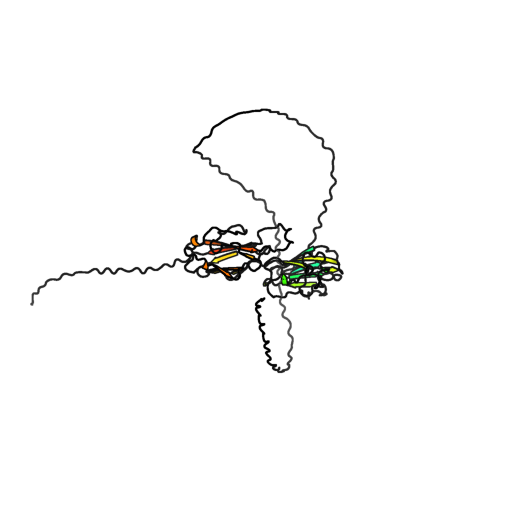247 3.461 23.887 1.00 93.44 240 CYS A CA 1
ATOM 1816 C C . CYS A 1 240 ? -19.715 3.873 23.761 1.00 93.44 240 CYS A C 1
ATOM 1818 O O . CYS A 1 240 ? -20.041 4.949 23.247 1.00 93.44 240 CYS A O 1
ATOM 1820 N N . ALA A 1 241 ? -20.596 3.021 24.277 1.00 91.50 241 ALA A N 1
ATOM 1821 C CA . ALA A 1 241 ? -22.033 3.232 24.312 1.00 91.50 241 ALA A CA 1
ATOM 1822 C C . ALA A 1 241 ? -22.584 3.056 25.732 1.00 91.50 241 ALA A C 1
ATOM 1824 O O . ALA A 1 241 ? -22.086 2.246 26.519 1.00 91.50 241 ALA A O 1
ATOM 1825 N N . LEU A 1 242 ? -23.639 3.804 26.042 1.00 89.62 242 LEU A N 1
ATOM 1826 C CA . LEU A 1 242 ? -24.440 3.645 27.250 1.00 89.62 242 LEU A CA 1
ATOM 1827 C C . LEU A 1 242 ? -25.845 3.218 26.815 1.00 89.62 242 LEU A C 1
ATOM 1829 O O . LEU A 1 242 ? -26.606 4.014 26.272 1.00 89.62 242 LEU A O 1
ATOM 1833 N N . GLY A 1 243 ? -26.169 1.936 26.989 1.00 85.94 243 GLY A N 1
ATOM 1834 C CA . GLY A 1 243 ? -27.378 1.358 26.396 1.00 85.94 243 GLY A CA 1
ATOM 1835 C C . GLY A 1 243 ? -27.308 1.375 24.864 1.00 85.94 243 GLY A C 1
ATOM 1836 O O . GLY A 1 243 ? -26.385 0.808 24.282 1.00 85.94 243 GLY A O 1
ATOM 1837 N N . GLU A 1 244 ? -28.278 2.026 24.222 1.00 84.31 244 GLU A N 1
ATOM 1838 C CA . GLU A 1 244 ? -28.356 2.174 22.756 1.00 84.31 244 GLU A CA 1
ATOM 1839 C C . GLU A 1 244 ? -27.822 3.525 22.256 1.00 84.31 244 GLU A C 1
ATOM 1841 O O . GLU A 1 244 ? -27.916 3.851 21.071 1.00 84.31 244 GLU A O 1
ATOM 1846 N N . GLU A 1 245 ? -27.255 4.336 23.147 1.00 87.44 245 GLU A N 1
ATOM 1847 C CA . GLU A 1 245 ? -26.736 5.653 22.802 1.00 87.44 245 GLU A CA 1
ATOM 1848 C C . GLU A 1 245 ? -25.211 5.625 22.693 1.00 87.44 245 GLU A C 1
ATOM 1850 O O . GLU A 1 245 ? -24.503 5.174 23.600 1.00 87.44 245 GLU A O 1
ATOM 1855 N N . THR A 1 246 ? -24.693 6.133 21.573 1.00 90.19 246 THR A N 1
ATOM 1856 C CA . THR A 1 246 ? -23.255 6.352 21.398 1.00 90.19 246 THR A CA 1
ATOM 1857 C C . THR A 1 246 ? -22.822 7.528 22.254 1.00 90.19 246 THR A C 1
ATOM 1859 O O . THR A 1 246 ? -23.251 8.651 22.021 1.00 90.19 246 THR A O 1
ATOM 1862 N N . GLN A 1 247 ? -21.940 7.271 23.212 1.00 90.19 247 GLN A N 1
ATOM 1863 C CA . GLN A 1 247 ? -21.374 8.323 24.055 1.00 90.19 247 GLN A CA 1
ATOM 1864 C C . GLN A 1 247 ? -20.088 8.874 23.447 1.00 90.19 247 GLN A C 1
ATOM 1866 O O . GLN A 1 247 ? -19.842 10.072 23.477 1.00 90.19 247 GLN A O 1
ATOM 1871 N N . CYS A 1 248 ? -19.286 7.990 22.858 1.00 92.00 248 CYS A N 1
ATOM 1872 C CA . CYS A 1 248 ? -17.967 8.315 22.344 1.00 92.00 248 CYS A CA 1
ATOM 1873 C C . CYS A 1 248 ? -17.704 7.505 21.079 1.00 92.00 248 CYS A C 1
ATOM 1875 O O . CYS A 1 248 ? -17.734 6.272 21.122 1.00 92.00 248 CYS A O 1
ATOM 1877 N N . LYS A 1 249 ? -17.439 8.188 19.961 1.00 93.62 249 LYS A N 1
ATOM 1878 C CA . LYS A 1 249 ? -17.081 7.557 18.686 1.00 93.62 249 LYS A CA 1
ATOM 1879 C C . LYS A 1 249 ? -15.607 7.807 18.394 1.00 93.62 249 LYS A C 1
ATOM 1881 O O . LYS A 1 249 ? -15.153 8.945 18.365 1.00 93.62 249 LYS A O 1
ATOM 1886 N N . VAL A 1 250 ? -14.870 6.742 18.121 1.00 95.69 250 VAL A N 1
ATOM 1887 C CA . VAL A 1 250 ? -13.488 6.778 17.645 1.00 95.69 250 VAL A CA 1
ATOM 1888 C C . VAL A 1 250 ? -13.488 6.380 16.174 1.00 95.69 250 VAL A C 1
ATOM 1890 O O . VAL A 1 250 ? -13.724 5.224 15.824 1.00 95.69 250 VAL A O 1
ATOM 1893 N N . ALA A 1 251 ? -13.241 7.360 15.314 1.00 95.88 251 ALA A N 1
ATOM 1894 C CA . ALA A 1 251 ? -12.949 7.187 13.903 1.00 95.88 251 ALA A CA 1
ATOM 1895 C C . ALA A 1 251 ? -11.502 6.713 13.740 1.00 95.88 251 ALA A C 1
ATOM 1897 O O . ALA A 1 251 ? -10.557 7.441 14.053 1.00 95.88 251 ALA A O 1
ATOM 1898 N N . VAL A 1 252 ? -11.329 5.490 13.253 1.00 97.06 252 VAL A N 1
ATOM 1899 C CA . VAL A 1 252 ? -10.020 4.864 13.090 1.00 97.06 252 VAL A CA 1
ATOM 1900 C C . VAL A 1 252 ? -9.661 4.819 11.615 1.00 97.06 252 VAL A C 1
ATOM 1902 O O . VAL A 1 252 ? -10.374 4.225 10.805 1.00 97.06 252 VAL A O 1
ATOM 1905 N N . THR A 1 253 ? -8.519 5.408 11.277 1.00 97.25 253 THR A N 1
ATOM 1906 C CA . THR A 1 253 ? -7.876 5.226 9.973 1.00 97.25 253 THR A CA 1
ATOM 1907 C C . THR A 1 253 ? -6.846 4.109 10.075 1.00 97.25 253 THR A C 1
ATOM 1909 O O . THR A 1 253 ? -5.947 4.169 10.911 1.00 97.25 253 THR A O 1
ATOM 1912 N N . VAL A 1 254 ? -6.939 3.102 9.212 1.00 96.94 254 VAL A N 1
ATOM 1913 C CA . VAL A 1 254 ? -5.862 2.134 8.981 1.00 96.94 254 VAL A CA 1
ATOM 1914 C C . VAL A 1 254 ? -5.056 2.646 7.799 1.00 96.94 254 VAL A C 1
ATOM 1916 O O . VAL A 1 254 ? -5.490 2.536 6.652 1.00 96.94 254 VAL A O 1
ATOM 1919 N N . ALA A 1 255 ? -3.906 3.248 8.083 1.00 96.44 255 ALA A N 1
ATOM 1920 C CA . ALA A 1 255 ? -3.027 3.771 7.053 1.00 96.44 255 ALA A CA 1
ATOM 1921 C C . ALA A 1 255 ? -2.488 2.624 6.191 1.00 96.44 255 ALA A C 1
ATOM 1923 O O . ALA A 1 255 ? -2.075 1.574 6.697 1.00 96.44 255 ALA A O 1
ATOM 1924 N N . ALA A 1 256 ? -2.467 2.840 4.880 1.00 96.25 256 ALA A N 1
ATOM 1925 C CA . ALA A 1 256 ? -1.814 1.925 3.969 1.00 96.25 256 ALA A CA 1
ATOM 1926 C C . ALA A 1 256 ? -0.320 1.836 4.277 1.00 96.25 256 ALA A C 1
ATOM 1928 O O . ALA A 1 256 ? 0.320 2.782 4.748 1.00 96.25 256 ALA A O 1
ATOM 1929 N N . ARG A 1 257 ? 0.271 0.701 3.918 1.00 95.19 257 ARG A N 1
ATOM 1930 C CA . ARG A 1 257 ? 1.720 0.534 3.973 1.00 95.19 257 ARG A CA 1
ATOM 1931 C C . ARG A 1 257 ? 2.433 1.520 3.043 1.00 95.19 257 ARG A C 1
ATOM 1933 O O . ARG A 1 257 ? 1.883 1.974 2.037 1.00 95.19 257 ARG A O 1
ATOM 1940 N N . ALA A 1 258 ? 3.697 1.801 3.340 1.00 95.12 258 ALA A N 1
ATOM 1941 C CA . ALA A 1 258 ? 4.570 2.495 2.403 1.00 95.12 258 ALA A CA 1
ATOM 1942 C C . ALA A 1 258 ? 4.832 1.629 1.161 1.00 95.12 258 ALA A C 1
ATOM 1944 O O . ALA A 1 258 ? 4.955 0.405 1.268 1.00 95.12 258 ALA A O 1
ATOM 1945 N N . THR A 1 259 ? 4.969 2.268 -0.003 1.00 95.25 259 THR A N 1
ATOM 1946 C CA . THR A 1 259 ? 5.525 1.608 -1.188 1.00 95.25 259 THR A CA 1
ATOM 1947 C C . THR A 1 259 ? 6.924 1.103 -0.849 1.00 95.25 259 THR A C 1
ATOM 1949 O O . THR A 1 259 ? 7.761 1.852 -0.338 1.00 95.25 259 THR A O 1
ATOM 1952 N N . ALA A 1 260 ? 7.163 -0.179 -1.113 1.00 93.25 260 ALA A N 1
ATOM 1953 C CA . ALA A 1 260 ? 8.366 -0.869 -0.677 1.00 93.25 260 ALA A CA 1
ATOM 1954 C C . ALA A 1 260 ? 9.152 -1.409 -1.867 1.00 93.25 260 ALA A C 1
ATOM 1956 O O . ALA A 1 260 ? 8.582 -1.911 -2.836 1.00 93.25 260 ALA A O 1
ATOM 1957 N N . THR A 1 261 ? 10.475 -1.349 -1.749 1.00 94.12 261 THR A N 1
ATOM 1958 C CA . THR A 1 261 ? 11.411 -1.941 -2.700 1.00 94.12 261 THR A CA 1
ATOM 1959 C C . THR A 1 261 ? 12.134 -3.103 -2.028 1.00 94.12 261 THR A C 1
ATOM 1961 O O . THR A 1 261 ? 12.715 -2.945 -0.956 1.00 94.12 261 THR A O 1
ATOM 1964 N N . THR A 1 262 ? 12.120 -4.283 -2.640 1.00 92.50 262 THR A N 1
ATOM 1965 C CA . THR A 1 262 ? 12.831 -5.472 -2.149 1.00 92.50 262 THR A CA 1
ATOM 1966 C C . THR A 1 262 ? 13.324 -6.284 -3.338 1.00 92.50 262 THR A C 1
ATOM 1968 O O . THR A 1 262 ? 12.533 -6.634 -4.204 1.00 92.50 262 THR A O 1
ATOM 1971 N N . ASN A 1 263 ? 14.622 -6.596 -3.401 1.00 90.69 263 ASN A N 1
ATOM 1972 C CA . ASN A 1 263 ? 15.221 -7.407 -4.475 1.00 90.69 263 ASN A CA 1
ATOM 1973 C C . ASN A 1 263 ? 14.862 -6.923 -5.898 1.00 90.69 263 ASN A C 1
ATOM 1975 O O . ASN A 1 263 ? 14.426 -7.712 -6.732 1.00 90.69 263 ASN A O 1
ATOM 1979 N N . ASN A 1 264 ? 14.988 -5.617 -6.166 1.00 93.06 264 ASN A N 1
ATOM 1980 C CA . ASN A 1 264 ? 14.571 -4.968 -7.422 1.00 93.06 264 ASN A CA 1
ATOM 1981 C C . ASN A 1 264 ? 13.089 -5.159 -7.799 1.00 93.06 264 ASN A C 1
ATOM 1983 O O . ASN A 1 264 ? 12.693 -4.888 -8.932 1.00 93.06 264 ASN A O 1
ATOM 1987 N N . LYS A 1 265 ? 12.251 -5.594 -6.858 1.00 95.69 265 LYS A N 1
ATOM 1988 C CA . LYS A 1 265 ? 10.800 -5.579 -6.979 1.00 95.69 265 LYS A CA 1
ATOM 1989 C C . LYS A 1 265 ? 10.244 -4.415 -6.169 1.00 95.69 265 LYS A C 1
ATOM 1991 O O . LYS A 1 265 ? 10.513 -4.304 -4.975 1.00 95.69 265 LYS A O 1
ATOM 1996 N N . ILE A 1 266 ? 9.453 -3.571 -6.813 1.00 96.88 266 ILE A N 1
ATOM 1997 C CA . ILE A 1 266 ? 8.705 -2.495 -6.170 1.00 96.88 266 ILE A CA 1
ATOM 1998 C C . ILE A 1 266 ? 7.266 -2.952 -6.022 1.00 96.88 266 ILE A C 1
ATOM 2000 O O . ILE A 1 266 ? 6.623 -3.274 -7.016 1.00 96.88 266 ILE A O 1
ATOM 2004 N N . ALA A 1 267 ? 6.766 -2.970 -4.792 1.00 95.62 267 ALA A N 1
ATOM 2005 C CA . ALA A 1 267 ? 5.363 -3.199 -4.488 1.00 95.62 267 ALA A CA 1
ATOM 2006 C C . ALA A 1 267 ? 4.708 -1.862 -4.138 1.00 95.62 267 ALA A C 1
ATOM 2008 O O . ALA A 1 267 ? 4.994 -1.276 -3.089 1.00 95.62 267 ALA A O 1
ATOM 2009 N N . CYS A 1 268 ? 3.854 -1.376 -5.036 1.00 96.12 268 CYS A N 1
ATOM 2010 C CA . CYS A 1 268 ? 3.167 -0.106 -4.868 1.00 96.12 268 CYS A CA 1
ATOM 2011 C C . CYS A 1 268 ? 2.013 -0.207 -3.866 1.00 96.12 268 CYS A C 1
ATOM 2013 O O . CYS A 1 268 ? 1.256 -1.178 -3.843 1.00 96.12 268 CYS A O 1
ATOM 2015 N N . ALA A 1 269 ? 1.857 0.851 -3.078 1.00 95.62 269 ALA A N 1
ATOM 2016 C CA . ALA A 1 269 ? 0.678 1.135 -2.272 1.00 95.62 269 ALA A CA 1
ATOM 2017 C C . ALA A 1 269 ? 0.181 2.556 -2.588 1.00 95.62 269 ALA A C 1
ATOM 2019 O O . ALA A 1 269 ? 0.866 3.329 -3.257 1.00 95.62 269 ALA A O 1
ATOM 2020 N N . TYR A 1 270 ? -1.028 2.892 -2.153 1.00 95.19 270 TYR A N 1
ATOM 2021 C CA . TYR A 1 270 ? -1.792 4.049 -2.623 1.00 95.19 270 TYR A CA 1
ATOM 2022 C C . TYR A 1 270 ? -2.563 4.761 -1.503 1.00 95.19 270 TYR A C 1
ATOM 2024 O O . TYR A 1 270 ? -3.550 5.442 -1.776 1.00 95.19 270 TYR A O 1
ATOM 2032 N N . GLY A 1 271 ? -2.158 4.581 -0.246 1.00 93.56 271 GLY A N 1
ATOM 2033 C CA . GLY A 1 271 ? -2.639 5.434 0.835 1.00 93.56 271 GLY A CA 1
ATOM 2034 C C . GLY A 1 271 ? -2.065 6.841 0.735 1.00 93.56 271 GLY A C 1
ATOM 2035 O O . GLY A 1 271 ? -1.093 7.085 0.009 1.00 93.56 271 GLY A O 1
ATOM 2036 N N . LYS A 1 272 ? -2.639 7.758 1.515 1.00 91.06 272 LYS A N 1
ATOM 2037 C CA . LYS A 1 272 ? -2.253 9.172 1.591 1.00 91.06 272 LYS A CA 1
ATOM 2038 C C . LYS A 1 272 ? -0.742 9.353 1.746 1.00 91.06 272 LYS A C 1
ATOM 2040 O O . LYS A 1 272 ? -0.143 10.225 1.122 1.00 91.06 272 LYS A O 1
ATOM 2045 N N . ASP A 1 273 ? -0.130 8.472 2.527 1.00 91.31 273 ASP A N 1
ATOM 2046 C CA . ASP A 1 273 ? 1.274 8.561 2.906 1.00 91.31 273 ASP A CA 1
ATOM 2047 C C . ASP A 1 273 ? 2.169 7.505 2.233 1.00 91.31 273 ASP A C 1
ATOM 2049 O O . ASP A 1 273 ? 3.385 7.505 2.445 1.00 91.31 273 ASP A O 1
ATOM 2053 N N . SER A 1 274 ? 1.611 6.635 1.379 1.00 94.12 274 SER A N 1
ATOM 2054 C CA . SER A 1 274 ? 2.335 5.492 0.799 1.00 94.12 274 SER A CA 1
ATOM 2055 C C . SER A 1 274 ? 3.487 5.890 -0.125 1.00 94.12 274 SER A C 1
ATOM 2057 O O . SER A 1 274 ? 4.483 5.171 -0.208 1.00 94.12 274 SER A O 1
ATOM 2059 N N . ASN A 1 275 ? 3.356 7.024 -0.820 1.00 92.56 275 ASN A N 1
ATOM 2060 C CA . ASN A 1 275 ? 4.263 7.457 -1.891 1.00 92.56 275 ASN A CA 1
ATOM 2061 C C . ASN A 1 275 ? 5.000 8.769 -1.571 1.00 92.56 275 ASN A C 1
ATOM 2063 O O . ASN A 1 275 ? 5.439 9.472 -2.479 1.00 92.56 275 ASN A O 1
ATOM 2067 N N . LYS A 1 276 ? 5.187 9.094 -0.280 1.00 88.38 276 LYS A N 1
ATOM 2068 C CA . LYS A 1 276 ? 5.945 10.287 0.162 1.00 88.38 276 LYS A CA 1
ATOM 2069 C C . LYS A 1 276 ? 7.362 10.351 -0.415 1.00 88.38 276 LYS A C 1
ATOM 2071 O O . LYS A 1 276 ? 7.918 11.433 -0.587 1.00 88.38 276 LYS A O 1
ATOM 2076 N N . ARG A 1 277 ? 7.965 9.190 -0.685 1.00 86.06 277 ARG A N 1
ATOM 2077 C CA . ARG A 1 277 ? 9.280 9.066 -1.319 1.00 86.06 277 ARG A CA 1
ATOM 2078 C C . ARG A 1 277 ? 9.134 8.402 -2.676 1.00 86.06 277 ARG A C 1
ATOM 2080 O O . ARG A 1 277 ? 8.528 7.335 -2.791 1.00 86.06 277 ARG A O 1
ATOM 2087 N N . ARG A 1 278 ? 9.752 9.013 -3.684 1.00 87.00 278 ARG A N 1
ATOM 2088 C CA . ARG A 1 278 ? 9.856 8.414 -5.008 1.00 87.00 278 ARG A CA 1
ATOM 2089 C C . ARG A 1 278 ? 10.773 7.197 -4.960 1.00 87.00 278 ARG A C 1
ATOM 2091 O O . ARG A 1 278 ? 11.813 7.230 -4.303 1.00 87.00 278 ARG A O 1
ATOM 2098 N N . GLN A 1 279 ? 10.379 6.138 -5.655 1.00 93.88 279 GLN A N 1
ATOM 2099 C CA . GLN A 1 279 ? 11.180 4.925 -5.735 1.00 93.88 279 GLN A CA 1
ATOM 2100 C C . GLN A 1 279 ? 12.225 5.078 -6.834 1.00 93.88 279 GLN A C 1
ATOM 2102 O O . GLN A 1 279 ? 11.908 5.541 -7.929 1.00 93.88 279 GLN A O 1
ATOM 2107 N N . ILE A 1 280 ? 13.460 4.686 -6.537 1.00 94.06 280 ILE A N 1
ATOM 2108 C CA . ILE A 1 280 ? 14.568 4.715 -7.489 1.00 94.06 280 ILE A CA 1
ATOM 2109 C C . ILE A 1 280 ? 15.175 3.318 -7.541 1.00 94.06 280 ILE A C 1
ATOM 2111 O O . ILE A 1 280 ? 15.562 2.772 -6.508 1.00 94.06 280 ILE A O 1
ATOM 2115 N N . ILE A 1 281 ? 15.275 2.755 -8.742 1.00 96.12 281 ILE A N 1
ATOM 2116 C CA . ILE A 1 281 ? 15.951 1.482 -9.005 1.00 96.12 281 ILE A CA 1
ATOM 2117 C C . ILE A 1 281 ? 17.131 1.727 -9.925 1.00 96.12 281 ILE A C 1
ATOM 2119 O O . ILE A 1 281 ? 17.037 2.503 -10.873 1.00 96.12 281 ILE A O 1
ATOM 2123 N N . ARG A 1 282 ? 18.237 1.032 -9.660 1.00 96.44 282 ARG A N 1
ATOM 2124 C CA . ARG A 1 282 ? 19.410 1.014 -10.531 1.00 96.44 282 ARG A CA 1
ATOM 2125 C C . ARG A 1 282 ? 19.552 -0.358 -11.167 1.00 96.44 282 ARG A C 1
ATOM 2127 O O . ARG A 1 282 ? 19.546 -1.366 -10.466 1.00 96.44 282 ARG A O 1
ATOM 2134 N N . LEU A 1 283 ? 19.672 -0.374 -12.488 1.00 97.12 283 LEU A N 1
ATOM 2135 C CA . LEU A 1 283 ? 19.956 -1.562 -13.276 1.00 97.12 283 LEU A CA 1
ATOM 2136 C C . LEU A 1 283 ? 21.388 -1.512 -13.782 1.00 97.12 283 LEU A C 1
ATOM 2138 O O . LEU A 1 283 ? 21.822 -0.507 -14.343 1.00 97.12 283 LEU A O 1
ATOM 2142 N N . SER A 1 284 ? 22.078 -2.635 -13.652 1.00 95.88 284 SER A N 1
ATOM 2143 C CA . SER A 1 284 ? 23.433 -2.854 -14.154 1.00 95.88 284 SER A CA 1
ATOM 2144 C C . SER A 1 284 ? 23.493 -4.194 -14.898 1.00 95.88 284 SER A C 1
ATOM 2146 O O . SER A 1 284 ? 22.575 -5.009 -14.758 1.00 95.88 284 SER A O 1
ATOM 2148 N N . PRO A 1 285 ? 24.562 -4.499 -15.654 1.00 95.38 285 PRO A N 1
ATOM 2149 C CA . PRO A 1 285 ? 24.701 -5.807 -16.300 1.00 95.38 285 PRO A CA 1
ATOM 2150 C C . PRO A 1 285 ? 24.622 -7.004 -15.332 1.00 95.38 285 PRO A C 1
ATOM 2152 O O . PRO A 1 285 ? 24.209 -8.097 -15.726 1.00 95.38 285 PRO A O 1
ATOM 2155 N N . SER A 1 286 ? 24.996 -6.823 -14.059 1.00 94.44 286 SER A N 1
ATOM 2156 C CA . SER A 1 286 ? 24.873 -7.856 -13.020 1.00 94.44 286 SER A CA 1
ATOM 2157 C C . SER A 1 286 ? 23.489 -7.886 -12.359 1.00 94.44 286 SER A C 1
ATOM 2159 O O . SER A 1 286 ? 23.053 -8.953 -11.929 1.00 94.44 286 SER A O 1
ATOM 2161 N N . GLN A 1 287 ? 22.781 -6.754 -12.324 1.00 95.88 287 GLN A N 1
ATOM 2162 C CA . GLN A 1 287 ? 21.422 -6.602 -11.798 1.00 95.88 287 GLN A CA 1
ATOM 2163 C C . GLN A 1 287 ? 20.506 -6.050 -12.890 1.00 95.88 287 GLN A C 1
ATOM 2165 O O . GLN A 1 287 ? 20.090 -4.894 -12.870 1.00 95.88 287 GLN A O 1
ATOM 2170 N N . ASN A 1 288 ? 20.220 -6.885 -13.884 1.00 96.94 288 ASN A N 1
ATOM 2171 C CA . ASN A 1 288 ? 19.661 -6.455 -15.162 1.00 96.94 288 ASN A CA 1
ATOM 2172 C C . ASN A 1 288 ? 18.133 -6.530 -15.260 1.00 96.94 288 ASN A C 1
ATOM 2174 O O . ASN A 1 288 ? 17.576 -6.459 -16.356 1.00 96.94 288 ASN A O 1
ATOM 2178 N N . THR A 1 289 ? 17.467 -6.725 -14.125 1.00 97.06 289 THR A N 1
ATOM 2179 C CA . THR A 1 289 ? 16.020 -6.907 -14.044 1.00 97.06 289 THR A CA 1
ATOM 2180 C C . THR A 1 289 ? 15.438 -6.083 -12.904 1.00 97.06 289 THR A C 1
ATOM 2182 O O . THR A 1 289 ? 16.020 -6.032 -11.816 1.00 97.06 289 THR A O 1
ATOM 2185 N N . PHE A 1 290 ? 14.267 -5.489 -13.139 1.00 97.12 290 PHE A N 1
ATOM 2186 C CA . PHE A 1 290 ? 13.388 -5.007 -12.073 1.00 97.12 290 PHE A CA 1
ATOM 2187 C C . PHE A 1 290 ? 11.935 -5.378 -12.352 1.00 97.12 290 PHE A C 1
ATOM 2189 O O . PHE A 1 290 ? 11.552 -5.618 -13.495 1.00 97.12 290 PHE A O 1
ATOM 2196 N N . THR A 1 291 ? 11.133 -5.406 -11.292 1.00 97.88 291 THR A N 1
ATOM 2197 C CA . THR A 1 291 ? 9.697 -5.685 -11.353 1.00 97.88 291 THR A CA 1
ATOM 2198 C C . THR A 1 291 ? 8.911 -4.578 -10.664 1.00 97.88 291 THR A C 1
ATOM 2200 O O . THR A 1 291 ? 9.234 -4.189 -9.544 1.00 97.88 291 THR A O 1
ATOM 2203 N N . LEU A 1 292 ? 7.859 -4.095 -11.314 1.00 97.69 292 LEU A N 1
ATOM 2204 C CA . LEU A 1 292 ? 6.872 -3.173 -10.769 1.00 97.69 292 LEU A CA 1
ATOM 2205 C C . LEU A 1 292 ? 5.565 -3.923 -10.519 1.00 97.69 292 LEU A C 1
ATOM 2207 O O . LEU A 1 292 ? 4.918 -4.358 -11.465 1.00 97.69 292 LEU A O 1
ATOM 2211 N N . ASP A 1 293 ? 5.162 -4.049 -9.261 1.00 96.69 293 ASP A N 1
ATOM 2212 C CA . ASP A 1 293 ? 3.903 -4.667 -8.846 1.00 96.69 293 ASP A CA 1
ATOM 2213 C C . ASP A 1 293 ? 2.920 -3.571 -8.423 1.00 96.69 293 ASP A C 1
ATOM 2215 O O . ASP A 1 293 ? 3.055 -2.963 -7.357 1.00 96.69 293 ASP A O 1
ATOM 2219 N N . CYS A 1 294 ? 1.935 -3.304 -9.281 1.00 96.12 294 CYS A N 1
ATOM 2220 C CA . CYS A 1 294 ? 0.832 -2.391 -8.994 1.00 96.12 294 CYS A CA 1
ATOM 2221 C C . CYS A 1 294 ? -0.229 -3.024 -8.069 1.00 96.12 294 CYS A C 1
ATOM 2223 O O . CYS A 1 294 ? -1.131 -2.334 -7.590 1.00 96.12 294 CYS A O 1
ATOM 2225 N N . GLY A 1 295 ? -0.165 -4.339 -7.831 1.00 93.19 295 GLY A N 1
ATOM 2226 C CA . GLY A 1 295 ? -1.155 -5.059 -7.037 1.00 93.19 295 GLY A CA 1
ATOM 2227 C C . GLY A 1 295 ? -2.581 -4.977 -7.599 1.00 93.19 295 GLY A C 1
ATOM 2228 O O . GLY A 1 295 ? -2.841 -4.503 -8.703 1.00 93.19 295 GLY A O 1
ATOM 2229 N N . GLU A 1 296 ? -3.550 -5.457 -6.825 1.00 91.31 296 GLU A N 1
ATOM 2230 C CA . GLU A 1 296 ? -4.953 -5.504 -7.264 1.00 91.31 296 GLU A CA 1
ATOM 2231 C C . GLU A 1 296 ? -5.633 -4.132 -7.233 1.00 91.31 296 GLU A C 1
ATOM 2233 O O . GLU A 1 296 ? -6.501 -3.841 -8.062 1.00 91.31 296 GLU A O 1
ATOM 2238 N N . LYS A 1 297 ? -5.220 -3.280 -6.288 1.00 91.44 297 LYS A N 1
ATOM 2239 C CA . LYS A 1 297 ? -5.775 -1.936 -6.071 1.00 91.44 297 LYS A CA 1
ATOM 2240 C C . LYS A 1 297 ? -5.194 -0.884 -7.019 1.00 91.44 297 LYS A C 1
ATOM 2242 O O . LYS A 1 297 ? -5.729 0.221 -7.085 1.00 91.44 297 LYS A O 1
ATOM 2247 N N . GLY A 1 298 ? -4.141 -1.223 -7.759 1.00 93.31 298 GLY A N 1
ATOM 2248 C CA . GLY A 1 298 ? -3.496 -0.348 -8.725 1.00 93.31 298 GLY A CA 1
ATOM 2249 C C . GLY A 1 298 ? -3.611 -0.836 -10.160 1.00 93.31 298 GLY A C 1
ATOM 2250 O O . GLY A 1 298 ? -3.977 -1.979 -10.435 1.00 93.31 298 GLY A O 1
ATOM 2251 N N . ALA A 1 299 ? -3.300 0.061 -11.087 1.00 93.50 299 ALA A N 1
ATOM 2252 C CA . ALA A 1 299 ? -3.147 -0.221 -12.506 1.00 93.50 299 ALA A CA 1
ATOM 2253 C C . ALA A 1 299 ? -1.921 0.514 -13.054 1.00 93.50 299 ALA A C 1
ATOM 2255 O O . ALA A 1 299 ? -1.566 1.591 -12.567 1.00 93.50 299 ALA A O 1
ATOM 2256 N N . LEU A 1 300 ? -1.295 -0.058 -14.082 1.00 94.81 300 LEU A N 1
ATOM 2257 C CA . LEU A 1 300 ? -0.219 0.608 -14.804 1.00 94.81 300 LEU A CA 1
ATOM 2258 C C . LEU A 1 300 ? -0.760 1.838 -15.539 1.00 94.81 300 LEU A C 1
ATOM 2260 O O . LEU A 1 300 ? -1.785 1.767 -16.219 1.00 94.81 300 LEU A O 1
ATOM 2264 N N . VAL A 1 301 ? -0.057 2.961 -15.412 1.00 94.69 301 VAL A N 1
ATOM 2265 C CA . VAL A 1 301 ? -0.452 4.233 -16.027 1.00 94.69 301 VAL A CA 1
ATOM 2266 C C . VAL A 1 301 ? -0.128 4.241 -17.524 1.00 94.69 301 VAL A C 1
ATOM 2268 O O . VAL A 1 301 ? -0.964 4.630 -18.342 1.00 94.69 301 VAL A O 1
ATOM 2271 N N . GLN A 1 302 ? 1.070 3.786 -17.903 1.00 94.00 302 GLN A N 1
ATOM 2272 C CA . GLN A 1 302 ? 1.535 3.778 -19.290 1.00 94.00 302 GLN A CA 1
ATOM 2273 C C . GLN A 1 302 ? 0.985 2.570 -20.059 1.00 94.00 302 GLN A C 1
ATOM 2275 O O . GLN A 1 302 ? 1.512 1.464 -19.961 1.00 94.00 302 GLN A O 1
ATOM 2280 N N . LYS A 1 303 ? -0.039 2.776 -20.894 1.00 89.19 303 LYS A N 1
ATOM 2281 C CA . LYS A 1 303 ? -0.649 1.682 -21.679 1.00 89.19 303 LYS A CA 1
ATOM 2282 C C . LYS A 1 303 ? 0.311 1.064 -22.707 1.00 89.19 303 LYS A C 1
ATOM 2284 O O . LYS A 1 303 ? 0.307 -0.147 -22.893 1.00 89.19 303 LYS A O 1
ATOM 2289 N N . ASN A 1 304 ? 1.177 1.881 -23.312 1.00 92.12 304 ASN A N 1
ATOM 2290 C CA . ASN A 1 304 ? 2.131 1.462 -24.351 1.00 92.12 304 ASN A CA 1
ATOM 2291 C C . ASN A 1 304 ? 3.559 1.273 -23.801 1.00 92.12 304 ASN A C 1
ATOM 2293 O O . ASN A 1 304 ? 4.543 1.531 -24.496 1.00 92.12 304 ASN A O 1
ATOM 2297 N N . TYR A 1 305 ? 3.692 0.832 -22.547 1.00 94.88 305 TYR A N 1
ATOM 2298 C CA . TYR A 1 305 ? 4.983 0.679 -21.857 1.00 94.88 305 TYR A CA 1
ATOM 2299 C C . TYR A 1 305 ? 5.974 -0.278 -22.550 1.00 94.88 305 TYR A C 1
ATOM 2301 O O . TYR A 1 305 ? 7.169 -0.220 -22.285 1.00 94.88 305 TYR A O 1
ATOM 2309 N N . LYS A 1 306 ? 5.507 -1.154 -23.452 1.00 95.75 306 LYS A N 1
ATOM 2310 C CA . LYS A 1 306 ? 6.370 -2.030 -24.268 1.00 95.75 306 LYS A CA 1
ATOM 2311 C C . LYS A 1 306 ? 6.936 -1.359 -25.521 1.00 95.75 306 LYS A C 1
ATOM 2313 O O . LYS A 1 306 ? 7.723 -1.963 -26.238 1.00 95.75 306 LYS A O 1
ATOM 2318 N N . GLU A 1 307 ? 6.508 -0.148 -25.848 1.00 94.44 307 GLU A N 1
ATOM 2319 C CA . GLU A 1 307 ? 6.899 0.538 -27.087 1.00 94.44 307 GLU A CA 1
ATOM 2320 C C . GLU A 1 307 ? 7.647 1.830 -26.796 1.00 94.44 307 GLU A C 1
ATOM 2322 O O . GLU A 1 307 ? 8.663 2.140 -27.429 1.00 94.44 307 GLU A O 1
ATOM 2327 N N . THR A 1 308 ? 7.149 2.560 -25.803 1.00 96.25 308 THR A N 1
ATOM 2328 C CA . THR A 1 308 ? 7.627 3.882 -25.422 1.00 96.25 308 THR A CA 1
ATOM 2329 C C . THR A 1 308 ? 7.906 3.950 -23.933 1.00 96.25 308 THR A C 1
ATOM 2331 O O . THR A 1 308 ? 7.211 3.307 -23.146 1.00 96.25 308 THR A O 1
ATOM 2334 N N . TYR A 1 309 ? 8.864 4.784 -23.547 1.00 96.38 309 TYR A N 1
ATOM 2335 C CA . TYR A 1 309 ? 9.174 5.085 -22.156 1.00 96.38 309 TYR A CA 1
ATOM 2336 C C . TYR A 1 309 ? 8.940 6.562 -21.853 1.00 96.38 309 TYR A C 1
ATOM 2338 O O . TYR A 1 309 ? 8.927 7.409 -22.747 1.00 96.38 309 TYR A O 1
ATOM 2346 N N . CYS A 1 310 ? 8.757 6.873 -20.574 1.00 96.25 310 CYS A N 1
ATOM 2347 C CA . CYS A 1 310 ? 8.641 8.243 -20.099 1.00 96.25 310 CYS A CA 1
ATOM 2348 C C . CYS A 1 310 ? 10.003 8.722 -19.595 1.00 96.25 310 CYS A C 1
ATOM 2350 O O . CYS A 1 310 ? 10.629 8.003 -18.812 1.00 96.25 310 CYS A O 1
ATOM 2352 N N . PRO A 1 311 ? 10.471 9.920 -19.975 1.00 94.88 311 PRO A N 1
ATOM 2353 C CA . PRO A 1 311 ? 11.561 10.557 -19.255 1.00 94.88 311 PRO A CA 1
ATOM 2354 C C . PRO A 1 311 ? 11.142 10.819 -17.803 1.00 94.88 311 PRO A C 1
ATOM 2356 O O . PRO A 1 311 ? 9.960 11.002 -17.507 1.00 94.88 311 PRO A O 1
ATOM 2359 N N . VAL A 1 312 ? 12.117 10.870 -16.897 1.00 93.75 312 VAL A N 1
ATOM 2360 C CA . VAL A 1 312 ? 11.866 11.192 -15.488 1.00 93.75 312 VAL A CA 1
ATOM 2361 C C . VAL A 1 312 ? 11.305 12.613 -15.363 1.00 93.75 312 VAL A C 1
ATOM 2363 O O . VAL A 1 312 ? 11.979 13.588 -15.703 1.00 93.75 312 VAL A O 1
ATOM 2366 N N . SER A 1 313 ? 10.075 12.745 -14.856 1.00 87.88 313 SER A N 1
ATOM 2367 C CA . SER A 1 313 ? 9.449 14.037 -14.549 1.00 87.88 313 SER A CA 1
ATOM 2368 C C . SER A 1 313 ? 9.685 14.420 -13.093 1.00 87.88 313 SER A C 1
ATOM 2370 O O . SER A 1 313 ? 9.757 13.563 -12.221 1.00 87.88 313 SER A O 1
ATOM 2372 N N . LYS A 1 314 ? 9.756 15.716 -12.774 1.00 81.12 314 LYS A N 1
ATOM 2373 C CA . LYS A 1 314 ? 9.815 16.175 -11.368 1.00 81.12 314 LYS A CA 1
ATOM 2374 C C . LYS A 1 314 ? 8.462 16.095 -10.659 1.00 81.12 314 LYS A C 1
ATOM 2376 O O . LYS A 1 314 ? 8.408 16.053 -9.437 1.00 81.12 314 LYS A O 1
ATOM 2381 N N . GLU A 1 315 ? 7.384 16.056 -11.428 1.00 82.19 315 GLU A N 1
ATOM 2382 C CA . GLU A 1 315 ? 6.019 15.970 -10.924 1.00 82.19 315 GLU A CA 1
ATOM 2383 C C . GLU A 1 315 ? 5.648 14.516 -10.617 1.00 82.19 315 GLU A C 1
ATOM 2385 O O . GLU A 1 315 ? 5.969 13.618 -11.397 1.00 82.19 315 GLU A O 1
ATOM 2390 N N . ASN A 1 316 ? 4.956 14.294 -9.497 1.00 77.75 316 ASN A N 1
ATOM 2391 C CA . ASN A 1 316 ? 4.359 13.007 -9.128 1.00 77.75 316 ASN A CA 1
ATOM 2392 C C . ASN A 1 316 ? 2.888 12.964 -9.572 1.00 77.75 316 ASN A C 1
ATOM 2394 O O . ASN A 1 316 ? 1.980 12.776 -8.767 1.00 77.75 316 ASN A O 1
ATOM 2398 N N . VAL A 1 317 ? 2.659 13.204 -10.862 1.00 85.81 317 VAL A N 1
ATOM 2399 C CA . VAL A 1 317 ? 1.340 13.128 -11.503 1.00 85.81 317 VAL A CA 1
ATOM 2400 C C . VAL A 1 317 ? 1.355 11.960 -12.484 1.00 85.81 317 VAL A C 1
ATOM 2402 O O . VAL A 1 317 ? 2.407 11.616 -13.023 1.00 85.81 317 VAL A O 1
ATOM 2405 N N . ALA A 1 318 ? 0.205 11.320 -12.693 1.00 90.00 318 ALA A N 1
ATOM 2406 C CA . ALA A 1 318 ? 0.075 10.227 -13.648 1.00 90.00 318 ALA A CA 1
ATOM 2407 C C . ALA A 1 318 ? 0.328 10.718 -15.086 1.00 90.00 318 ALA A C 1
ATOM 2409 O O . ALA A 1 318 ? -0.347 11.630 -15.564 1.00 90.00 318 ALA A O 1
ATOM 2410 N N . VAL A 1 319 ? 1.269 10.078 -15.783 1.00 92.12 319 VAL A N 1
ATOM 2411 C CA . VAL A 1 319 ? 1.630 10.365 -17.179 1.00 92.12 319 VAL A CA 1
ATOM 2412 C C . VAL A 1 319 ? 1.225 9.180 -18.071 1.00 92.12 319 VAL A C 1
ATOM 2414 O O . VAL A 1 319 ? 2.003 8.235 -18.226 1.00 92.12 319 VAL A O 1
ATOM 2417 N N . PRO A 1 320 ? 0.008 9.184 -18.652 1.00 88.38 320 PRO A N 1
ATOM 2418 C CA . PRO A 1 320 ? -0.567 8.016 -19.335 1.00 88.38 320 PRO A CA 1
ATOM 2419 C C . PRO A 1 320 ? 0.076 7.687 -20.687 1.00 88.38 320 PRO A C 1
ATOM 2421 O O . PRO A 1 320 ? -0.005 6.550 -21.155 1.00 88.38 320 PRO A O 1
ATOM 2424 N N . SER A 1 321 ? 0.693 8.674 -21.336 1.00 87.50 321 SER A N 1
ATOM 2425 C CA . SER A 1 321 ? 1.256 8.548 -22.679 1.00 87.50 321 SER A CA 1
ATOM 2426 C C . SER A 1 321 ? 2.640 9.165 -22.739 1.00 87.50 321 SER A C 1
ATOM 2428 O O . SER A 1 321 ? 2.830 10.294 -22.288 1.00 87.50 321 SER A O 1
ATOM 2430 N N . CYS A 1 322 ? 3.573 8.446 -23.355 1.00 92.75 322 CYS A N 1
ATOM 2431 C CA . CYS A 1 322 ? 4.955 8.871 -23.507 1.00 92.75 322 CYS A CA 1
ATOM 2432 C C . CYS A 1 322 ? 5.399 8.663 -24.958 1.00 92.75 322 CYS A C 1
ATOM 2434 O O . CYS A 1 322 ? 4.888 7.781 -25.645 1.00 92.75 322 CYS A O 1
ATOM 2436 N N . SER A 1 323 ? 6.288 9.527 -25.447 1.00 91.94 323 SER A N 1
ATOM 2437 C CA . SER A 1 323 ? 6.673 9.586 -26.865 1.00 91.94 323 SER A CA 1
ATOM 2438 C C . SER A 1 323 ? 8.059 9.013 -27.154 1.00 91.94 323 SER A C 1
ATOM 2440 O O . SER A 1 323 ? 8.359 8.704 -28.308 1.00 91.94 323 SER A O 1
ATOM 2442 N N . GLU A 1 324 ? 8.906 8.865 -26.134 1.00 95.69 324 GLU A N 1
ATOM 2443 C CA . GLU A 1 324 ? 10.282 8.410 -26.315 1.00 95.69 324 GLU A CA 1
ATOM 2444 C C . GLU A 1 324 ? 10.326 6.912 -26.602 1.00 95.69 324 GLU A C 1
ATOM 2446 O O . GLU A 1 324 ? 9.719 6.104 -25.901 1.00 95.69 324 GLU A O 1
ATOM 2451 N N . LYS A 1 325 ? 11.049 6.518 -27.650 1.00 96.12 325 LYS A N 1
ATOM 2452 C CA . LYS A 1 325 ? 11.149 5.115 -28.070 1.00 96.12 325 LYS A CA 1
ATOM 2453 C C . LYS A 1 325 ? 12.326 4.454 -27.379 1.00 96.12 325 LYS A C 1
ATOM 2455 O O . LYS A 1 325 ? 13.429 4.970 -27.465 1.00 96.12 325 LYS A O 1
ATOM 2460 N N . TYR A 1 326 ? 12.166 3.241 -26.854 1.00 96.44 326 TYR A N 1
ATOM 2461 C CA . TYR A 1 326 ? 13.295 2.511 -26.254 1.00 96.44 326 TYR A CA 1
ATOM 2462 C C . TYR A 1 326 ? 14.501 2.355 -27.184 1.00 96.44 326 TYR A C 1
ATOM 2464 O O . TYR A 1 326 ? 15.633 2.360 -26.717 1.00 96.44 326 TYR A O 1
ATOM 2472 N N . LYS A 1 327 ? 14.285 2.281 -28.504 1.00 94.94 327 LYS A N 1
ATOM 2473 C CA . LYS A 1 327 ? 15.368 2.188 -29.495 1.00 94.94 327 LYS A CA 1
ATOM 2474 C C . LYS A 1 327 ? 16.341 3.374 -29.491 1.00 94.94 327 LYS A C 1
ATOM 2476 O O . LYS A 1 327 ? 17.446 3.223 -30.002 1.00 94.94 327 LYS A O 1
ATOM 2481 N N . THR A 1 328 ? 15.958 4.530 -28.942 1.00 93.06 328 THR A N 1
ATOM 2482 C CA . THR A 1 328 ? 16.853 5.697 -28.833 1.00 93.06 328 THR A CA 1
ATOM 2483 C C . THR A 1 328 ? 17.929 5.495 -27.768 1.00 93.06 328 THR A C 1
ATOM 2485 O O . THR A 1 328 ? 19.045 5.975 -27.938 1.00 93.06 328 THR A O 1
ATOM 2488 N N . ILE A 1 329 ? 17.613 4.753 -26.702 1.00 92.94 329 ILE A N 1
ATOM 2489 C CA . ILE A 1 329 ? 18.526 4.455 -25.591 1.00 92.94 329 ILE A CA 1
ATOM 2490 C C . ILE A 1 329 ? 19.083 3.024 -25.654 1.00 92.94 329 ILE A C 1
ATOM 2492 O O . ILE A 1 329 ? 20.193 2.773 -25.200 1.00 92.94 329 ILE A O 1
ATOM 2496 N N . PHE A 1 330 ? 18.368 2.105 -26.302 1.00 94.12 330 PHE A N 1
ATOM 2497 C CA . PHE A 1 330 ? 18.736 0.706 -26.500 1.00 94.12 330 PHE A CA 1
ATOM 2498 C C . PHE A 1 330 ? 18.583 0.323 -27.981 1.00 94.12 330 PHE A C 1
ATOM 2500 O O . PHE A 1 330 ? 17.510 -0.128 -28.387 1.00 94.12 330 PHE A O 1
ATOM 2507 N N . PRO A 1 331 ? 19.626 0.453 -28.819 1.00 88.31 331 PRO A N 1
ATOM 2508 C CA . PRO A 1 331 ? 19.505 0.228 -30.264 1.00 88.31 331 PRO A CA 1
ATOM 2509 C C . PRO A 1 331 ? 18.902 -1.132 -30.657 1.00 88.31 331 PRO A C 1
ATOM 2511 O O . PRO A 1 331 ? 18.142 -1.212 -31.622 1.00 88.31 331 PRO A O 1
ATOM 2514 N N . GLY A 1 332 ? 19.183 -2.192 -29.891 1.00 92.25 332 GLY A N 1
ATOM 2515 C CA . GLY A 1 332 ? 18.618 -3.528 -30.108 1.00 92.25 332 GLY A CA 1
ATOM 2516 C C . GLY A 1 332 ? 17.442 -3.887 -29.200 1.00 92.25 332 GLY A C 1
ATOM 2517 O O . GLY A 1 332 ? 17.210 -5.067 -28.948 1.00 92.25 332 GLY A O 1
ATOM 2518 N N . TYR A 1 333 ? 16.711 -2.888 -28.703 1.00 97.06 333 TYR A N 1
ATOM 2519 C CA . TYR A 1 333 ? 15.501 -3.102 -27.920 1.00 97.06 333 TYR A CA 1
ATOM 2520 C C . TYR A 1 333 ? 14.492 -4.008 -28.630 1.00 97.06 333 TYR A C 1
ATOM 2522 O O . TYR A 1 333 ? 14.205 -3.841 -29.824 1.00 97.06 333 TYR A O 1
ATOM 2530 N N . GLN A 1 334 ? 13.878 -4.896 -27.851 1.00 96.50 334 GLN A N 1
ATOM 2531 C CA . GLN A 1 334 ? 12.770 -5.744 -28.269 1.00 96.50 334 GLN A CA 1
ATOM 2532 C C . GLN A 1 334 ? 11.647 -5.663 -27.233 1.00 96.50 334 GLN A C 1
ATOM 2534 O O . GLN A 1 334 ? 11.908 -5.660 -26.033 1.00 96.50 334 GLN A O 1
ATOM 2539 N N . GLN A 1 335 ? 10.387 -5.671 -27.686 1.00 95.94 335 GLN A N 1
ATOM 2540 C CA . GLN A 1 335 ? 9.223 -5.630 -26.785 1.00 95.94 335 GLN A CA 1
ATOM 2541 C C . GLN A 1 335 ? 9.224 -6.783 -25.765 1.00 9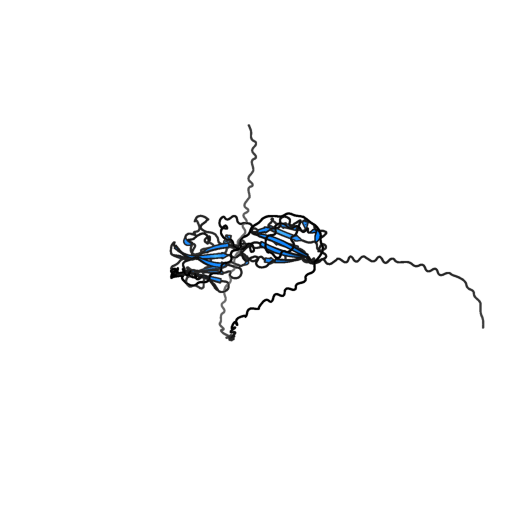5.94 335 GLN A C 1
ATOM 2543 O O . GLN A 1 335 ? 8.704 -6.630 -24.664 1.00 95.94 335 GLN A O 1
ATOM 2548 N N . GLY A 1 336 ? 9.839 -7.921 -26.116 1.00 96.25 336 GLY A N 1
ATOM 2549 C CA . GLY A 1 336 ? 9.986 -9.092 -25.246 1.00 96.25 336 GLY A CA 1
ATOM 2550 C C . GLY A 1 336 ? 10.856 -8.872 -24.004 1.00 96.25 336 GLY A C 1
ATOM 2551 O O . GLY A 1 336 ? 10.873 -9.732 -23.134 1.00 96.25 336 GLY A O 1
ATOM 255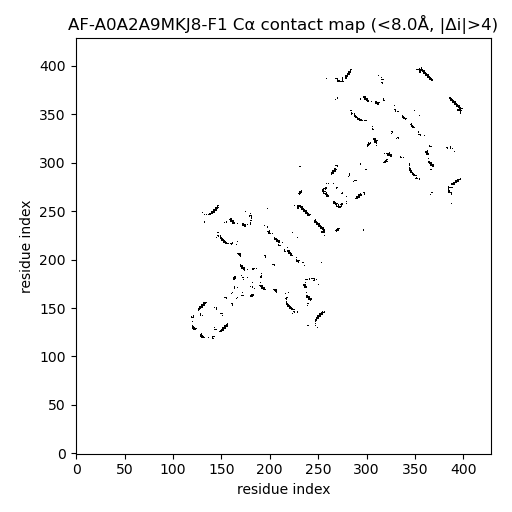2 N N . TRP A 1 337 ? 11.544 -7.731 -23.885 1.00 97.69 337 TRP A N 1
ATOM 2553 C CA . TRP A 1 337 ? 12.231 -7.344 -22.646 1.00 97.69 337 TRP A CA 1
ATOM 2554 C C . TRP A 1 337 ? 11.245 -7.025 -21.518 1.00 97.69 337 TRP A C 1
ATOM 2556 O O . TRP A 1 337 ? 11.630 -7.055 -20.353 1.00 97.69 337 TRP A O 1
ATOM 2566 N N . TRP A 1 338 ? 9.987 -6.731 -21.862 1.00 97.69 338 TRP A N 1
ATOM 2567 C CA . TRP A 1 338 ? 8.903 -6.566 -20.906 1.00 97.69 338 TRP A CA 1
ATOM 2568 C C . TRP A 1 338 ? 8.009 -7.796 -20.838 1.00 97.69 338 TRP A C 1
ATOM 2570 O O . TRP A 1 338 ? 7.332 -8.156 -21.810 1.00 97.69 338 TRP A O 1
ATOM 2580 N N . THR A 1 339 ? 7.892 -8.354 -19.642 1.00 96.12 339 THR A N 1
ATOM 2581 C CA . THR A 1 339 ? 6.880 -9.356 -19.309 1.00 96.12 339 THR A CA 1
ATOM 2582 C C . THR A 1 339 ? 5.835 -8.760 -18.370 1.00 96.12 339 THR A C 1
ATOM 2584 O O . THR A 1 339 ? 6.065 -7.753 -17.697 1.00 96.12 339 THR A O 1
ATOM 2587 N N . SER A 1 340 ? 4.638 -9.341 -18.385 1.00 93.62 340 SER A N 1
ATOM 2588 C CA . SER A 1 340 ? 3.565 -8.998 -17.456 1.00 93.62 340 SER A CA 1
ATOM 2589 C C . SER A 1 340 ? 2.989 -10.268 -16.853 1.00 93.62 340 SER A C 1
ATOM 2591 O O . SER A 1 340 ? 2.742 -11.245 -17.559 1.00 93.62 340 SER A O 1
ATOM 2593 N N . GLU A 1 341 ? 2.761 -10.240 -15.548 1.00 86.94 341 GLU A N 1
ATOM 2594 C CA . GLU A 1 341 ? 2.119 -11.314 -14.801 1.00 86.94 341 GLU A CA 1
ATOM 2595 C C . GLU A 1 341 ? 0.785 -10.806 -14.254 1.00 86.94 341 GLU A C 1
ATOM 2597 O O . GLU A 1 341 ? 0.732 -9.800 -13.536 1.00 86.94 341 GLU A O 1
ATOM 2602 N N . ALA A 1 342 ? -0.296 -11.510 -14.611 1.00 79.31 342 ALA A N 1
ATOM 2603 C CA . ALA A 1 342 ? -1.662 -11.238 -14.156 1.00 79.31 342 ALA A CA 1
ATOM 2604 C C . ALA A 1 342 ? -2.100 -9.760 -14.296 1.00 79.31 342 ALA A C 1
ATOM 2606 O O . ALA A 1 342 ? -2.845 -9.259 -13.457 1.00 79.31 342 ALA A O 1
ATOM 2607 N N . ASP A 1 343 ? -1.579 -9.053 -15.310 1.00 78.88 343 ASP A N 1
ATOM 2608 C CA . ASP A 1 343 ? -1.822 -7.630 -15.611 1.00 78.88 343 ASP A CA 1
ATOM 2609 C C . ASP A 1 343 ? -1.643 -6.661 -14.425 1.00 78.88 343 ASP A C 1
ATOM 2611 O O . ASP A 1 343 ? -2.166 -5.545 -14.417 1.00 78.88 343 ASP A O 1
ATOM 2615 N N . ARG A 1 344 ? -0.876 -7.085 -13.415 1.00 88.75 344 ARG A N 1
ATOM 2616 C CA . ARG A 1 344 ? -0.627 -6.329 -12.178 1.00 88.75 344 ARG A CA 1
ATOM 2617 C C . ARG A 1 344 ? 0.850 -6.192 -11.843 1.00 88.75 344 ARG A C 1
ATOM 2619 O O . ARG A 1 344 ? 1.208 -5.287 -11.098 1.00 88.75 344 ARG A O 1
ATOM 2626 N N . SER A 1 345 ? 1.690 -7.066 -12.390 1.00 94.56 345 SER A N 1
ATOM 2627 C CA . SER A 1 345 ? 3.136 -7.060 -12.195 1.00 94.56 345 SER A CA 1
ATOM 2628 C C . SER A 1 345 ? 3.837 -6.983 -13.547 1.00 94.56 345 SER A C 1
ATOM 2630 O O . SER A 1 345 ? 3.490 -7.725 -14.464 1.00 94.56 345 SER A O 1
ATOM 2632 N N . PHE A 1 346 ? 4.798 -6.073 -13.681 1.00 97.44 346 PHE A N 1
ATOM 2633 C CA . PHE A 1 346 ? 5.468 -5.731 -14.933 1.00 97.44 346 PHE A CA 1
ATOM 2634 C C . PHE A 1 346 ? 6.975 -5.794 -14.736 1.00 97.44 346 PHE A C 1
ATOM 2636 O O . PHE A 1 346 ? 7.520 -5.079 -13.896 1.00 97.44 346 PHE A O 1
ATOM 2643 N N . THR A 1 347 ? 7.658 -6.621 -15.515 1.00 97.88 347 THR A N 1
ATOM 2644 C CA . THR A 1 347 ? 9.090 -6.874 -15.343 1.00 97.88 347 THR A CA 1
ATOM 2645 C C . THR A 1 347 ? 9.842 -6.444 -16.586 1.00 97.88 347 THR A C 1
ATOM 2647 O O . THR A 1 347 ? 9.492 -6.860 -17.688 1.00 97.88 347 THR A O 1
ATOM 2650 N N . LEU A 1 348 ? 10.874 -5.621 -16.403 1.00 98.00 348 LEU A N 1
ATOM 2651 C CA . LEU A 1 348 ? 11.839 -5.287 -17.448 1.00 98.00 348 LEU A CA 1
ATOM 2652 C C . LEU A 1 348 ? 13.112 -6.085 -17.210 1.00 98.00 348 LEU A C 1
ATOM 2654 O O . LEU A 1 348 ? 13.728 -5.947 -16.152 1.00 98.00 348 LEU A O 1
ATOM 2658 N N . THR A 1 349 ? 13.544 -6.829 -18.221 1.00 98.06 349 THR A N 1
ATOM 2659 C CA . THR A 1 349 ? 14.838 -7.512 -18.250 1.00 98.06 349 THR A CA 1
ATOM 2660 C C . THR A 1 349 ? 15.640 -7.039 -19.453 1.00 98.06 349 THR A C 1
ATOM 2662 O O . THR A 1 349 ? 15.246 -7.239 -20.600 1.00 98.06 349 THR A O 1
ATOM 2665 N N . ILE A 1 350 ? 16.796 -6.434 -19.190 1.00 97.25 350 ILE A N 1
ATOM 2666 C CA . ILE A 1 350 ? 17.730 -5.973 -20.223 1.00 97.25 350 ILE A CA 1
ATOM 2667 C C . ILE A 1 350 ? 18.801 -7.057 -20.404 1.00 97.25 350 ILE A C 1
ATOM 2669 O O . ILE A 1 350 ? 19.456 -7.416 -19.426 1.00 97.25 350 ILE A O 1
ATOM 2673 N N . PRO A 1 351 ? 19.030 -7.611 -21.604 1.00 96.62 351 PRO A N 1
ATOM 2674 C CA . PRO A 1 351 ? 20.146 -8.527 -21.827 1.00 96.62 351 PRO A CA 1
ATOM 2675 C C . PRO A 1 351 ? 21.486 -7.882 -21.43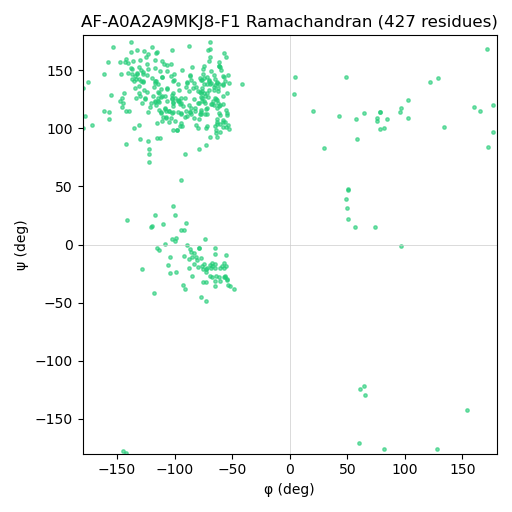9 1.00 96.62 351 PRO A C 1
ATOM 2677 O O . PRO A 1 351 ? 21.698 -6.691 -21.659 1.00 96.62 351 PRO A O 1
ATOM 2680 N N . LYS A 1 352 ? 22.393 -8.654 -20.831 1.00 94.12 352 LYS A N 1
ATOM 2681 C CA . LYS A 1 352 ? 23.610 -8.120 -20.182 1.00 94.12 352 LYS A CA 1
ATOM 2682 C C . LYS A 1 352 ? 24.540 -7.361 -21.135 1.00 94.12 352 LYS A C 1
ATOM 2684 O O . LYS A 1 352 ? 25.211 -6.423 -20.723 1.00 94.12 352 LYS A O 1
ATOM 2689 N N . ASP A 1 353 ? 24.563 -7.770 -22.394 1.00 92.94 353 ASP A N 1
ATOM 2690 C CA . ASP A 1 353 ? 25.338 -7.199 -23.496 1.00 92.94 353 ASP A CA 1
ATOM 2691 C C . ASP A 1 353 ? 24.628 -6.037 -24.210 1.00 92.94 353 ASP A C 1
ATOM 2693 O O . ASP A 1 353 ? 25.213 -5.393 -25.078 1.00 92.94 353 ASP A O 1
ATOM 2697 N N . MET A 1 354 ? 23.386 -5.737 -23.822 1.00 94.81 354 MET A N 1
ATOM 2698 C CA . MET A 1 354 ? 22.519 -4.753 -24.475 1.00 94.81 354 MET A CA 1
ATOM 2699 C C . MET A 1 354 ? 22.288 -3.498 -23.627 1.00 94.81 354 MET A C 1
ATOM 2701 O O . MET A 1 354 ? 21.358 -2.736 -23.887 1.00 94.81 354 MET A O 1
ATOM 2705 N N . PHE A 1 355 ? 23.131 -3.267 -22.618 1.00 95.12 355 PHE A N 1
ATOM 2706 C CA . PHE A 1 355 ? 23.129 -2.036 -21.829 1.00 95.12 355 PHE A CA 1
ATOM 2707 C C . PHE A 1 355 ? 23.600 -0.827 -22.661 1.00 95.12 355 PHE A C 1
ATOM 2709 O O . PHE A 1 355 ? 24.412 -0.977 -23.578 1.00 95.12 355 PHE A O 1
ATOM 2716 N N . PRO A 1 356 ? 23.100 0.386 -22.366 1.00 94.56 356 PRO A N 1
ATOM 2717 C CA . PRO A 1 356 ? 23.369 1.576 -23.162 1.00 94.56 356 PRO A CA 1
ATOM 2718 C C . PRO A 1 356 ? 24.825 2.027 -23.009 1.00 94.56 356 PRO A C 1
ATOM 2720 O O . PRO A 1 356 ? 25.482 1.751 -22.011 1.00 94.56 356 PRO A O 1
ATOM 2723 N N . ALA A 1 357 ? 25.348 2.781 -23.977 1.00 91.12 357 ALA A N 1
ATOM 2724 C CA . ALA A 1 357 ? 26.714 3.309 -23.886 1.00 91.12 357 ALA A CA 1
ATOM 2725 C C . ALA A 1 357 ? 26.873 4.396 -22.803 1.00 91.12 357 ALA A C 1
ATOM 2727 O O . ALA A 1 357 ? 27.965 4.576 -22.264 1.00 91.12 357 ALA A O 1
ATOM 2728 N N . ASN A 1 358 ? 25.787 5.111 -22.504 1.00 93.00 358 ASN A N 1
ATOM 2729 C CA . ASN A 1 358 ? 25.717 6.163 -21.498 1.00 93.00 358 ASN A CA 1
ATOM 2730 C C . ASN A 1 358 ? 24.624 5.817 -20.489 1.00 93.00 358 ASN A C 1
ATOM 2732 O O . ASN A 1 358 ? 23.641 5.175 -20.853 1.00 93.00 358 ASN A O 1
ATOM 2736 N N . GLU A 1 359 ? 24.781 6.282 -19.251 1.00 95.62 359 GLU A N 1
ATOM 2737 C CA . GLU A 1 359 ? 23.720 6.186 -18.250 1.00 95.62 359 GLU A CA 1
ATOM 2738 C C . GLU A 1 359 ? 22.448 6.884 -18.751 1.00 95.62 359 GLU A C 1
ATOM 2740 O O . GLU A 1 359 ? 22.502 7.954 -19.365 1.00 95.62 359 GLU A O 1
ATOM 2745 N N . THR A 1 360 ? 21.301 6.258 -18.509 1.00 95.94 360 THR A N 1
ATOM 2746 C CA . THR A 1 360 ? 19.992 6.788 -18.890 1.00 95.94 360 THR A CA 1
ATOM 2747 C C . THR A 1 360 ? 18.964 6.472 -17.815 1.00 95.94 360 THR A C 1
ATOM 2749 O O . THR A 1 360 ? 19.154 5.556 -17.017 1.00 95.94 360 THR A O 1
ATOM 2752 N N . SER A 1 361 ? 17.859 7.209 -17.801 1.00 95.88 361 SER A N 1
ATOM 2753 C CA . SER A 1 361 ? 16.773 6.979 -16.858 1.00 95.88 361 SER A CA 1
ATOM 2754 C C . SER A 1 361 ? 15.429 7.016 -17.561 1.00 95.88 361 SER A C 1
ATOM 2756 O O . SER A 1 361 ? 15.202 7.812 -18.474 1.00 95.88 361 SER A O 1
ATOM 2758 N N . LEU A 1 362 ? 14.522 6.176 -17.084 1.00 96.31 362 LEU A N 1
ATOM 2759 C CA . LEU A 1 362 ? 13.126 6.160 -17.489 1.00 96.31 362 LEU A CA 1
ATOM 2760 C C . LEU A 1 362 ? 12.223 6.155 -16.263 1.00 96.31 362 LEU A C 1
ATOM 2762 O O . LEU A 1 362 ? 12.640 5.766 -15.177 1.00 96.31 362 LEU A O 1
ATOM 2766 N N . MET A 1 363 ? 10.981 6.567 -16.452 1.00 96.62 363 MET A N 1
ATOM 2767 C CA . MET A 1 363 ? 9.948 6.557 -15.432 1.00 96.62 363 MET A CA 1
ATOM 2768 C C . MET A 1 363 ? 8.823 5.611 -15.838 1.00 96.62 363 MET A C 1
ATOM 2770 O O . MET A 1 363 ? 8.414 5.566 -17.001 1.00 96.62 363 MET A O 1
ATOM 2774 N N . ILE A 1 364 ? 8.302 4.888 -14.854 1.00 96.38 364 ILE A N 1
ATOM 2775 C CA . ILE A 1 364 ? 7.098 4.070 -14.976 1.00 96.38 364 ILE A CA 1
ATOM 2776 C C . ILE A 1 364 ? 6.237 4.263 -13.729 1.00 96.38 364 ILE A C 1
ATOM 2778 O O . ILE A 1 364 ? 6.757 4.516 -12.640 1.00 96.38 364 ILE A O 1
ATOM 2782 N N . GLN A 1 365 ? 4.916 4.213 -13.886 1.00 95.88 365 GLN A N 1
ATOM 2783 C CA . GLN A 1 365 ? 4.000 4.579 -12.812 1.00 95.88 365 GLN A CA 1
ATOM 2784 C C . GLN A 1 365 ? 2.837 3.599 -12.692 1.00 95.88 365 GLN A C 1
ATOM 2786 O O . GLN A 1 365 ? 2.261 3.164 -13.690 1.00 95.88 365 GLN A O 1
ATOM 2791 N N . CYS A 1 366 ? 2.436 3.336 -11.452 1.00 95.62 366 CYS A N 1
ATOM 2792 C CA . CYS A 1 366 ? 1.131 2.773 -11.139 1.00 95.62 366 CYS A CA 1
ATOM 2793 C C . CYS A 1 366 ? 0.238 3.851 -10.523 1.00 95.62 366 CYS A C 1
ATOM 2795 O O . CYS A 1 366 ? 0.712 4.714 -9.784 1.00 95.62 366 CYS A O 1
ATOM 2797 N N . GLN A 1 367 ? -1.065 3.752 -10.745 1.00 93.62 367 GLN A N 1
ATOM 2798 C CA . GLN A 1 367 ? -2.062 4.604 -10.106 1.00 93.62 367 GLN A CA 1
ATOM 2799 C C . GLN A 1 367 ? -3.136 3.745 -9.449 1.00 93.62 367 GLN A C 1
ATOM 2801 O O . GLN A 1 367 ? -3.481 2.677 -9.959 1.00 93.62 367 GLN A O 1
ATOM 2806 N N . GLN A 1 368 ? -3.675 4.220 -8.327 1.00 93.38 368 GLN A N 1
ATOM 2807 C CA . GLN A 1 368 ? -4.847 3.620 -7.699 1.00 93.38 368 GLN A CA 1
ATOM 2808 C C . GLN A 1 368 ? -6.002 3.525 -8.707 1.00 93.38 368 GLN A C 1
ATOM 2810 O O . GLN A 1 368 ? -6.349 4.512 -9.362 1.00 93.38 368 GLN A O 1
ATOM 2815 N N . LYS A 1 369 ? -6.627 2.350 -8.822 1.00 88.88 369 LYS A N 1
ATOM 2816 C CA . LYS A 1 369 ? -7.866 2.209 -9.594 1.00 88.88 369 LYS A CA 1
ATOM 2817 C C . LYS A 1 369 ? -8.960 3.064 -8.940 1.00 88.88 369 LYS A C 1
ATOM 2819 O O . LYS A 1 369 ? -9.042 3.072 -7.710 1.00 88.88 369 LYS A O 1
ATOM 2824 N N . PRO A 1 370 ? -9.813 3.750 -9.720 1.00 73.25 370 PRO A N 1
ATOM 2825 C CA . PRO A 1 370 ? -10.971 4.428 -9.155 1.00 73.25 370 PRO A CA 1
ATOM 2826 C C . PRO A 1 370 ? -11.830 3.399 -8.413 1.00 73.25 370 PRO A C 1
ATOM 2828 O O . PRO A 1 370 ? -12.252 2.397 -8.993 1.00 73.25 370 PRO A O 1
ATOM 2831 N N . GLN A 1 371 ? -12.039 3.619 -7.117 1.00 58.19 371 GLN A N 1
ATOM 2832 C CA . GLN A 1 371 ? -12.985 2.834 -6.335 1.00 58.19 371 GLN A CA 1
ATOM 2833 C C . GLN A 1 371 ? -14.383 3.289 -6.759 1.00 58.19 371 GLN A C 1
ATOM 2835 O O . GLN A 1 371 ? -14.699 4.475 -6.712 1.00 58.19 371 GLN A O 1
ATOM 2840 N N . ILE A 1 372 ? -15.217 2.368 -7.241 1.00 41.81 372 ILE A N 1
ATOM 2841 C CA . ILE A 1 372 ? -16.628 2.667 -7.493 1.00 41.81 372 ILE A CA 1
ATOM 2842 C C . ILE A 1 372 ? -17.325 2.613 -6.133 1.00 41.81 372 ILE A C 1
ATOM 2844 O O . ILE A 1 372 ? -17.877 1.587 -5.751 1.00 41.81 372 ILE A O 1
ATOM 2848 N N . THR A 1 373 ? -17.253 3.701 -5.375 1.00 42.88 373 THR A N 1
ATOM 2849 C CA . THR A 1 373 ? -18.097 3.917 -4.200 1.00 42.88 373 THR A CA 1
ATOM 2850 C C . THR A 1 373 ? -18.647 5.335 -4.255 1.00 42.88 373 THR A C 1
ATOM 2852 O O . THR A 1 373 ? -17.923 6.318 -4.403 1.00 42.88 373 THR A O 1
ATOM 2855 N N . GLU A 1 374 ? -19.970 5.451 -4.157 1.00 39.41 374 GLU A N 1
ATOM 2856 C CA . GLU A 1 374 ? -20.727 6.702 -4.311 1.00 39.41 374 GLU A CA 1
ATOM 2857 C C . GLU A 1 374 ? -20.424 7.750 -3.215 1.00 39.41 374 GLU A C 1
ATOM 2859 O O . GLU A 1 374 ? -20.892 8.885 -3.296 1.00 39.41 374 GLU A O 1
ATOM 2864 N N . ALA A 1 375 ? -19.581 7.409 -2.233 1.00 41.16 375 ALA A N 1
ATOM 2865 C CA . ALA A 1 375 ? -19.225 8.234 -1.080 1.00 41.16 375 ALA A CA 1
ATOM 2866 C C . ALA A 1 375 ? -17.977 9.132 -1.261 1.00 41.16 375 ALA A C 1
ATOM 2868 O O . ALA A 1 375 ? -17.751 10.017 -0.441 1.00 41.16 375 ALA A O 1
ATOM 2869 N N . GLU A 1 376 ? -17.177 8.987 -2.327 1.00 46.84 376 GLU A N 1
ATOM 2870 C CA . GLU A 1 376 ? -15.947 9.794 -2.517 1.00 46.84 376 GLU A CA 1
ATOM 2871 C C . GLU A 1 376 ? -16.152 11.116 -3.292 1.00 46.84 376 GLU A C 1
ATOM 2873 O O . GLU A 1 376 ? -15.196 11.726 -3.771 1.00 46.84 376 GLU A O 1
ATOM 2878 N N . LYS A 1 377 ? -17.386 11.631 -3.402 1.00 35.72 377 LYS A N 1
ATOM 2879 C CA . LYS A 1 377 ? -17.640 12.935 -4.055 1.00 35.72 377 LYS A CA 1
ATOM 2880 C C . LYS A 1 377 ? -17.329 14.166 -3.186 1.00 35.72 377 LYS A C 1
ATOM 2882 O O . LYS A 1 377 ? -17.435 15.281 -3.692 1.00 35.72 377 LYS A O 1
ATOM 2887 N N . ALA A 1 378 ? -16.918 14.001 -1.925 1.00 36.03 378 ALA A N 1
ATOM 2888 C CA . ALA A 1 378 ? -16.790 15.116 -0.975 1.00 36.03 378 ALA A CA 1
ATOM 2889 C C . ALA A 1 378 ? -15.385 15.358 -0.383 1.00 36.03 378 ALA A C 1
ATOM 2891 O O . ALA A 1 378 ? -15.266 16.132 0.560 1.00 36.03 378 ALA A O 1
ATOM 2892 N N . ALA A 1 379 ? -14.314 14.787 -0.944 1.00 36.94 379 ALA A N 1
ATOM 2893 C CA . ALA A 1 379 ? -12.944 15.139 -0.554 1.00 36.94 379 ALA A CA 1
ATOM 2894 C C . ALA A 1 379 ? -12.145 15.622 -1.772 1.00 36.94 379 ALA A C 1
ATOM 2896 O O . ALA A 1 379 ? -11.489 14.852 -2.473 1.00 36.94 379 ALA A O 1
ATOM 2897 N N . LYS A 1 380 ? -12.208 16.932 -2.035 1.00 38.38 380 LYS A N 1
ATOM 2898 C CA . LYS A 1 380 ? -11.147 17.622 -2.775 1.00 38.38 380 LYS A CA 1
ATOM 2899 C C . LYS A 1 380 ? -9.950 17.725 -1.834 1.00 38.38 380 LYS A C 1
ATOM 2901 O O . LYS A 1 380 ? -9.815 18.744 -1.180 1.00 38.38 380 LYS A O 1
ATOM 2906 N N . ASP A 1 381 ? -9.113 16.696 -1.777 1.00 36.94 381 ASP A N 1
ATOM 2907 C CA . ASP A 1 381 ? -7.748 16.862 -1.284 1.00 36.94 381 ASP A CA 1
ATOM 2908 C C . ASP A 1 381 ? -6.763 15.947 -2.026 1.00 36.94 381 ASP A C 1
ATOM 2910 O O . ASP A 1 381 ? -6.869 14.725 -2.044 1.00 36.94 381 ASP A O 1
ATOM 2914 N N . GLU A 1 382 ? -5.831 16.645 -2.670 1.00 43.19 382 GLU A N 1
ATOM 2915 C CA . GLU A 1 382 ? -4.505 16.279 -3.165 1.00 43.19 382 GLU A CA 1
ATOM 2916 C C . GLU A 1 382 ? -4.330 15.101 -4.165 1.00 43.19 382 GLU A C 1
ATOM 2918 O O . GLU A 1 382 ? -4.353 13.926 -3.802 1.00 43.19 382 GLU A O 1
ATOM 2923 N N . PRO A 1 383 ? -4.018 15.387 -5.448 1.00 45.50 383 PRO A N 1
ATOM 2924 C CA . PRO A 1 383 ? -3.842 14.373 -6.497 1.00 45.50 383 PRO A CA 1
ATOM 2925 C C . PRO A 1 383 ? -2.533 13.553 -6.419 1.00 45.50 383 PRO A C 1
ATOM 2927 O O . PRO A 1 383 ? -2.271 12.766 -7.327 1.00 45.50 383 PRO A O 1
ATOM 2930 N N . GLN A 1 384 ? -1.698 13.720 -5.383 1.00 50.75 384 GLN A N 1
ATOM 2931 C CA . GLN A 1 384 ? -0.308 13.230 -5.386 1.00 50.75 384 GLN A CA 1
ATOM 2932 C C . GLN A 1 384 ? -0.076 11.895 -4.656 1.00 50.75 384 GLN A C 1
ATOM 2934 O O . GLN A 1 384 ? 0.870 11.184 -4.987 1.00 50.75 384 GLN A O 1
ATOM 2939 N N . SER A 1 385 ? -0.924 11.501 -3.701 1.00 58.53 385 SER A N 1
ATOM 2940 C CA . SER A 1 385 ? -0.690 10.286 -2.893 1.00 58.53 385 SER A CA 1
ATOM 2941 C C . SER A 1 385 ? -1.063 8.974 -3.594 1.00 58.53 385 SER A C 1
ATOM 2943 O O . SER A 1 385 ? -0.568 7.901 -3.243 1.00 58.53 385 SER A O 1
ATOM 2945 N N . ARG A 1 386 ? -1.897 9.060 -4.636 1.00 86.50 386 ARG A N 1
ATOM 2946 C CA . ARG A 1 386 ? -2.479 7.906 -5.340 1.00 86.50 386 ARG A CA 1
ATOM 2947 C C . ARG A 1 386 ? -1.628 7.379 -6.500 1.00 86.50 386 ARG A C 1
ATOM 2949 O O . ARG A 1 386 ? -2.036 6.419 -7.157 1.00 86.50 386 ARG A O 1
ATOM 2956 N N . VAL A 1 387 ? -0.476 7.996 -6.775 1.00 93.00 387 VAL A N 1
ATOM 2957 C CA . VAL A 1 387 ? 0.447 7.595 -7.849 1.00 93.00 387 VAL A CA 1
ATOM 2958 C C . VAL A 1 387 ? 1.752 7.085 -7.245 1.00 93.00 387 VAL A C 1
ATOM 2960 O O . VAL A 1 387 ? 2.450 7.794 -6.526 1.00 93.00 387 VAL A O 1
ATOM 2963 N N . CYS A 1 388 ? 2.100 5.852 -7.589 1.00 95.00 388 CYS A N 1
ATOM 2964 C CA . CYS A 1 388 ? 3.386 5.241 -7.290 1.00 95.00 388 CYS A CA 1
ATOM 2965 C C . CYS A 1 388 ? 4.300 5.447 -8.500 1.00 95.00 388 CYS A C 1
ATOM 2967 O O . CYS A 1 388 ? 4.111 4.805 -9.535 1.00 95.00 388 CYS A O 1
ATOM 2969 N N . SER A 1 389 ? 5.250 6.379 -8.386 1.00 95.00 389 SER A N 1
ATOM 2970 C CA . SER A 1 389 ? 6.203 6.705 -9.451 1.00 95.00 389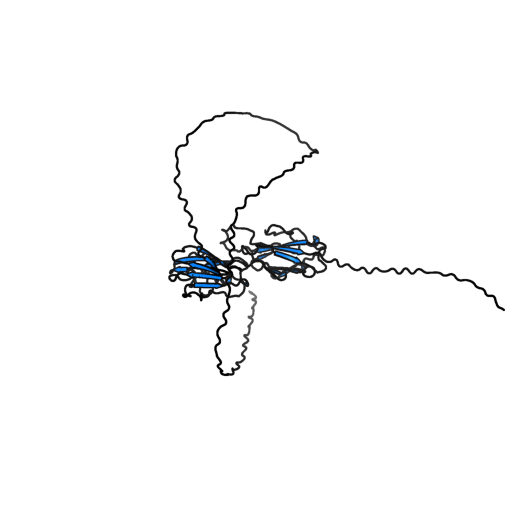 SER A CA 1
ATOM 2971 C C . SER A 1 389 ? 7.558 6.062 -9.189 1.00 95.00 389 SER A C 1
ATOM 2973 O O . SER A 1 389 ? 8.115 6.196 -8.094 1.00 95.00 389 SER A O 1
ATOM 2975 N N . VAL A 1 390 ? 8.085 5.395 -10.212 1.00 96.44 390 VAL A N 1
ATOM 2976 C CA . VAL A 1 390 ? 9.366 4.696 -10.171 1.00 96.44 390 VAL A CA 1
ATOM 2977 C C . VAL A 1 390 ? 10.295 5.271 -11.220 1.00 96.44 390 VAL A C 1
ATOM 2979 O O . VAL A 1 390 ? 9.996 5.210 -12.412 1.00 96.44 390 VAL A O 1
ATOM 2982 N N . ASP A 1 391 ? 11.444 5.752 -10.764 1.00 96.56 391 ASP A N 1
ATOM 2983 C CA . ASP A 1 391 ? 12.546 6.154 -11.624 1.00 96.56 391 ASP A CA 1
ATOM 2984 C C . ASP A 1 391 ? 13.523 4.977 -11.737 1.00 96.56 391 ASP A C 1
ATOM 2986 O O . ASP A 1 391 ? 14.050 4.468 -10.746 1.00 96.56 391 ASP A O 1
ATOM 2990 N N . VAL A 1 392 ? 13.751 4.516 -12.959 1.00 97.31 392 VAL A N 1
ATOM 2991 C CA . VAL A 1 392 ? 14.660 3.416 -13.272 1.00 97.31 392 VAL A CA 1
ATOM 2992 C C . VAL A 1 392 ? 15.882 4.011 -13.942 1.00 97.31 392 VAL A C 1
ATOM 2994 O O . VAL A 1 392 ? 15.813 4.464 -15.083 1.00 97.31 392 VAL A O 1
ATOM 2997 N N . THR A 1 393 ? 17.004 4.002 -13.237 1.00 97.38 393 THR A N 1
ATOM 2998 C CA . THR A 1 393 ? 18.309 4.378 -13.773 1.00 97.38 393 THR A CA 1
ATOM 2999 C C . THR A 1 393 ? 18.999 3.140 -14.320 1.00 97.38 393 THR A C 1
ATOM 3001 O O . THR A 1 393 ? 19.159 2.142 -13.623 1.00 97.38 393 THR A O 1
ATOM 3004 N N . ILE A 1 394 ? 19.414 3.201 -15.576 1.00 97.12 394 ILE A N 1
ATOM 3005 C CA . ILE A 1 394 ? 20.134 2.143 -16.272 1.00 97.12 394 ILE A CA 1
ATOM 3006 C C . ILE A 1 394 ? 21.573 2.610 -16.450 1.00 97.12 394 ILE A C 1
ATOM 3008 O O . ILE A 1 394 ? 21.839 3.608 -17.123 1.00 97.12 394 ILE A O 1
ATOM 3012 N N . GLU A 1 395 ? 22.497 1.878 -15.842 1.00 96.00 395 GLU A N 1
ATOM 3013 C CA . GLU A 1 395 ? 23.923 2.164 -15.923 1.00 96.00 395 GLU A CA 1
ATOM 3014 C C . GLU A 1 395 ? 24.473 1.886 -17.324 1.00 96.00 395 GLU A C 1
ATOM 3016 O O . GLU A 1 395 ? 23.882 1.161 -18.127 1.00 96.00 395 GLU A O 1
ATOM 3021 N N . ARG A 1 396 ? 25.642 2.456 -17.629 1.00 93.38 396 ARG A N 1
ATOM 3022 C CA . ARG A 1 396 ? 26.320 2.150 -18.889 1.00 93.38 396 ARG A CA 1
ATOM 3023 C C . ARG A 1 396 ? 26.745 0.678 -18.938 1.00 93.38 396 ARG A C 1
ATOM 3025 O O . ARG A 1 396 ? 27.229 0.129 -17.949 1.00 93.38 396 ARG A O 1
ATOM 3032 N N . GLY A 1 397 ? 26.649 0.073 -20.114 1.00 84.50 397 GLY A N 1
ATOM 3033 C CA . GLY A 1 397 ? 27.254 -1.220 -20.396 1.00 84.50 397 GLY A CA 1
ATOM 3034 C C . GLY A 1 397 ? 28.773 -1.106 -20.454 1.00 84.50 397 GLY A C 1
ATOM 3035 O O . GLY A 1 397 ? 29.326 -0.135 -20.983 1.00 84.50 397 GLY A O 1
ATOM 3036 N N . GLU A 1 398 ? 29.468 -2.113 -19.934 1.00 77.19 398 GLU A N 1
ATOM 3037 C CA . GLU A 1 398 ? 30.885 -2.274 -20.230 1.00 77.19 398 GLU A CA 1
ATOM 3038 C C . GLU A 1 398 ? 31.011 -2.634 -21.708 1.00 77.19 398 GLU A C 1
ATOM 3040 O O . GLU A 1 398 ? 30.438 -3.618 -22.180 1.00 77.19 398 GLU A O 1
ATOM 3045 N N . LYS A 1 399 ? 31.738 -1.816 -22.475 1.00 59.41 399 LYS A N 1
ATOM 3046 C CA . LYS A 1 399 ? 32.078 -2.196 -23.842 1.00 59.41 399 LYS A CA 1
ATOM 3047 C C . LYS A 1 399 ? 32.917 -3.462 -23.743 1.00 59.41 399 LYS A C 1
ATOM 3049 O O . LYS A 1 399 ? 34.044 -3.413 -23.257 1.00 59.41 399 LYS A O 1
ATOM 3054 N N . SER A 1 400 ? 32.371 -4.575 -24.226 1.00 48.59 400 SER A N 1
ATOM 3055 C CA . SER A 1 400 ? 33.171 -5.715 -24.651 1.00 48.59 400 SER A CA 1
ATOM 3056 C C . SER A 1 400 ? 34.197 -5.172 -25.642 1.00 48.59 400 SER A C 1
ATOM 3058 O O . SER A 1 400 ? 33.882 -4.877 -26.797 1.00 48.59 400 SER A O 1
ATOM 3060 N N . ASN A 1 401 ? 35.422 -4.942 -25.172 1.00 37.00 401 ASN A N 1
ATOM 3061 C CA . ASN A 1 401 ? 36.544 -4.784 -26.070 1.00 37.00 401 ASN A CA 1
ATOM 3062 C C . ASN A 1 401 ? 36.673 -6.140 -26.751 1.00 37.00 401 ASN A C 1
ATOM 3064 O O . ASN A 1 401 ? 37.272 -7.060 -26.197 1.00 37.00 401 ASN A O 1
ATOM 3068 N N . SER A 1 402 ? 36.087 -6.278 -27.943 1.00 43.03 402 SER A N 1
ATOM 3069 C CA . SER A 1 402 ? 36.467 -7.357 -28.837 1.00 43.03 402 SER A CA 1
ATOM 3070 C C . SER A 1 402 ? 37.964 -7.175 -29.059 1.00 43.03 402 SER A C 1
ATOM 3072 O O . SER A 1 402 ? 38.383 -6.270 -29.790 1.00 43.03 402 SER A O 1
ATOM 3074 N N . VAL A 1 403 ? 38.780 -7.971 -28.374 1.00 43.59 403 VAL A N 1
ATOM 3075 C CA . VAL A 1 403 ? 40.182 -8.135 -28.725 1.00 43.59 403 VAL A CA 1
ATOM 3076 C C . VAL A 1 403 ? 40.141 -8.697 -30.136 1.00 43.59 403 VAL A C 1
ATOM 3078 O O . VAL A 1 403 ? 39.886 -9.879 -30.344 1.00 43.59 403 VAL A O 1
ATOM 3081 N N . ARG A 1 404 ? 40.283 -7.818 -31.129 1.00 45.16 404 ARG A N 1
ATOM 3082 C CA . ARG A 1 404 ? 40.585 -8.246 -32.486 1.00 45.16 404 ARG A CA 1
ATOM 3083 C C . ARG A 1 404 ? 41.941 -8.940 -32.367 1.00 45.16 404 ARG A C 1
ATOM 3085 O O . ARG A 1 404 ? 42.878 -8.272 -31.925 1.00 45.16 404 ARG A O 1
ATOM 3092 N N . PRO A 1 405 ? 42.081 -10.235 -32.691 1.00 44.59 405 PRO A N 1
ATOM 3093 C CA . PRO A 1 405 ? 43.409 -10.794 -32.834 1.00 44.59 405 PRO A CA 1
ATOM 3094 C C . PRO A 1 405 ? 44.072 -10.009 -33.965 1.00 44.59 405 PRO A C 1
ATOM 3096 O O . PRO A 1 405 ? 43.630 -10.054 -35.113 1.00 44.59 405 PRO A O 1
ATOM 3099 N N . SER A 1 406 ? 45.079 -9.210 -33.621 1.00 45.94 406 SER A N 1
ATOM 3100 C CA . SER A 1 406 ? 45.970 -8.603 -34.595 1.00 45.94 406 SER A CA 1
ATOM 3101 C C . SER A 1 406 ? 46.585 -9.752 -35.381 1.00 45.94 406 SER A C 1
ATOM 3103 O O . SER A 1 406 ? 47.417 -10.490 -34.856 1.00 45.94 406 SER A O 1
ATOM 3105 N N . VAL A 1 407 ? 46.135 -9.949 -36.619 1.00 52.16 407 VAL A N 1
ATOM 3106 C CA . VAL A 1 407 ? 46.798 -10.849 -37.556 1.00 52.16 407 VAL A CA 1
ATOM 3107 C C . VAL A 1 407 ? 48.169 -10.231 -37.810 1.00 52.16 407 VAL A C 1
ATOM 3109 O O . VAL A 1 407 ? 48.295 -9.262 -38.556 1.00 52.16 407 VAL A O 1
ATOM 3112 N N . ALA A 1 408 ? 49.189 -10.729 -37.115 1.00 47.47 408 ALA A N 1
ATOM 3113 C CA . ALA A 1 408 ? 50.569 -10.409 -37.421 1.00 47.47 408 ALA A CA 1
ATOM 3114 C C . ALA A 1 408 ? 50.863 -10.993 -38.807 1.00 47.47 408 ALA A C 1
ATOM 3116 O O . ALA A 1 408 ? 51.030 -12.201 -38.967 1.00 47.47 408 ALA A O 1
ATOM 3117 N N . ALA A 1 409 ? 50.862 -10.135 -39.825 1.00 45.41 409 ALA A N 1
ATOM 3118 C CA . ALA A 1 409 ? 51.369 -10.475 -41.140 1.00 45.41 409 ALA A CA 1
ATOM 3119 C C . ALA A 1 409 ? 52.870 -10.773 -41.005 1.00 45.41 409 ALA A C 1
ATOM 3121 O O . ALA A 1 409 ? 53.684 -9.866 -40.838 1.00 45.41 409 ALA A O 1
ATOM 3122 N N . ALA A 1 410 ? 53.233 -12.055 -41.036 1.00 45.06 410 ALA A N 1
ATOM 3123 C CA . ALA A 1 410 ? 54.615 -12.494 -41.153 1.00 45.06 410 ALA A CA 1
ATOM 3124 C C . ALA A 1 410 ? 55.128 -12.143 -42.560 1.00 45.06 410 ALA A C 1
ATOM 3126 O O . ALA A 1 410 ? 54.951 -12.902 -43.510 1.00 45.06 410 ALA A O 1
ATOM 3127 N N . ALA A 1 411 ? 55.744 -10.969 -42.703 1.00 43.59 411 ALA A N 1
ATOM 3128 C CA . ALA A 1 411 ? 56.521 -10.622 -43.885 1.00 43.59 411 ALA A CA 1
ATOM 3129 C C . ALA A 1 411 ? 57.831 -11.427 -43.867 1.00 43.59 411 ALA A C 1
ATOM 3131 O O . ALA A 1 411 ? 58.761 -11.119 -43.123 1.00 43.59 411 ALA A O 1
ATOM 3132 N N . THR A 1 412 ? 57.895 -12.493 -44.663 1.00 46.81 412 THR A N 1
ATOM 3133 C CA . THR A 1 412 ? 59.120 -13.262 -44.913 1.00 46.81 412 THR A CA 1
ATOM 3134 C C . THR A 1 412 ? 59.964 -12.504 -45.939 1.00 46.81 412 THR A C 1
ATOM 3136 O O . THR A 1 412 ? 59.682 -12.523 -47.134 1.00 46.81 412 THR A O 1
ATOM 3139 N N . GLY A 1 413 ? 60.985 -11.786 -45.465 1.00 44.34 413 GLY A N 1
ATOM 3140 C CA . GLY A 1 413 ? 62.014 -11.178 -46.308 1.00 44.34 413 GLY A CA 1
ATOM 3141 C C . GLY A 1 413 ? 63.091 -12.202 -46.668 1.00 44.34 413 GLY A C 1
ATOM 3142 O O . GLY A 1 413 ? 63.769 -12.726 -45.787 1.00 44.34 413 GLY A O 1
ATOM 3143 N N . ALA A 1 414 ? 63.232 -12.488 -47.961 1.00 44.75 414 ALA A N 1
ATOM 3144 C CA . ALA A 1 414 ? 64.274 -13.336 -48.526 1.00 44.75 414 ALA A CA 1
ATOM 3145 C C . ALA A 1 414 ? 65.631 -12.606 -48.541 1.00 44.75 414 ALA A C 1
ATOM 3147 O O . ALA A 1 414 ? 65.754 -11.543 -49.146 1.00 44.75 414 ALA A O 1
ATOM 3148 N N . PHE A 1 415 ? 66.659 -13.193 -47.920 1.00 45.91 415 PHE A N 1
ATOM 3149 C CA . PHE A 1 415 ? 68.058 -12.802 -48.116 1.00 45.91 415 PHE A CA 1
ATOM 3150 C C . PHE A 1 415 ? 68.701 -13.737 -49.148 1.00 45.91 415 PHE A C 1
ATOM 3152 O O . PHE A 1 415 ? 68.855 -14.932 -48.908 1.00 45.91 415 PHE A O 1
ATOM 3159 N N . LEU A 1 416 ? 69.076 -13.177 -50.300 1.00 45.34 416 LEU A N 1
ATOM 3160 C CA . LEU A 1 416 ? 69.953 -13.802 -51.288 1.00 45.34 416 LEU A CA 1
ATOM 3161 C C . LEU A 1 416 ? 71.407 -13.491 -50.904 1.00 45.34 416 LEU A C 1
ATOM 3163 O O . LEU A 1 416 ? 71.818 -12.333 -50.960 1.00 45.34 416 LEU A O 1
ATOM 3167 N N . LEU A 1 417 ? 72.190 -14.507 -50.534 1.00 51.00 417 LEU A N 1
ATOM 3168 C CA . LEU A 1 417 ? 73.651 -14.418 -50.482 1.00 51.00 417 LEU A CA 1
ATOM 3169 C C . LEU A 1 417 ? 74.223 -15.093 -51.729 1.00 51.00 417 LEU A C 1
ATOM 3171 O O . LEU A 1 417 ? 74.061 -16.295 -51.932 1.00 51.00 417 LEU A O 1
ATOM 3175 N N . GLY A 1 418 ? 74.855 -14.276 -52.571 1.00 41.34 418 GLY A N 1
ATOM 3176 C CA . GLY A 1 418 ? 75.603 -14.702 -53.744 1.00 41.34 418 GLY A CA 1
ATOM 3177 C C . GLY A 1 418 ? 76.949 -15.320 -53.367 1.00 41.34 418 GLY A C 1
ATOM 3178 O O . GLY A 1 418 ? 77.623 -14.894 -52.432 1.00 41.34 418 GLY A O 1
ATOM 3179 N N . SER A 1 419 ? 77.312 -16.343 -54.126 1.00 46.84 419 SER A N 1
ATOM 3180 C CA . SER A 1 419 ? 78.499 -17.180 -54.005 1.00 46.84 419 SER A CA 1
ATOM 3181 C C . SER A 1 419 ? 79.603 -16.798 -54.999 1.00 46.84 419 SER A C 1
ATOM 3183 O O . SER A 1 419 ? 79.307 -16.508 -56.156 1.00 46.84 419 SER A O 1
ATOM 3185 N N . GLY A 1 420 ? 80.864 -16.958 -54.573 1.00 41.81 420 GLY A N 1
ATOM 3186 C CA . GLY A 1 420 ? 82.018 -17.300 -55.426 1.00 41.81 420 GLY A CA 1
ATOM 3187 C C . GLY A 1 420 ? 83.242 -16.382 -55.272 1.00 41.81 420 GLY A C 1
ATOM 3188 O O . GLY A 1 420 ? 83.064 -15.187 -55.100 1.00 41.81 420 GLY A O 1
ATOM 3189 N N . ILE A 1 421 ? 84.514 -16.806 -55.322 1.00 49.81 421 ILE A N 1
ATOM 3190 C CA . ILE A 1 421 ? 85.210 -18.079 -55.604 1.00 49.81 421 ILE A CA 1
ATOM 3191 C C . ILE A 1 421 ? 86.650 -17.954 -55.010 1.00 49.81 421 ILE A C 1
ATOM 3193 O O . ILE A 1 421 ? 87.219 -16.867 -54.980 1.00 49.81 421 ILE A O 1
ATOM 3197 N N . LEU A 1 422 ? 87.190 -19.086 -54.533 1.00 46.62 422 LEU A N 1
ATOM 3198 C CA . LEU A 1 422 ? 88.559 -19.453 -54.067 1.00 46.62 422 LEU A CA 1
ATOM 3199 C C . LEU A 1 422 ? 89.678 -19.219 -55.131 1.00 46.62 422 LEU A C 1
ATOM 3201 O O . LEU A 1 422 ? 89.307 -19.141 -56.299 1.00 46.62 422 LEU A O 1
ATOM 3205 N N . PRO A 1 423 ? 91.015 -19.190 -54.836 1.00 54.88 423 PRO A N 1
ATOM 3206 C CA . PRO A 1 423 ? 91.739 -20.408 -54.413 1.00 54.88 423 PRO A CA 1
ATOM 3207 C C . PRO A 1 423 ? 93.070 -20.302 -53.616 1.00 54.88 423 PRO A C 1
ATOM 3209 O O . PRO A 1 423 ? 93.826 -19.342 -53.665 1.00 54.88 423 PRO A O 1
ATOM 3212 N N . TRP A 1 424 ? 93.319 -21.406 -52.905 1.00 48.16 424 TRP A N 1
ATOM 3213 C CA . TRP A 1 424 ? 94.562 -22.172 -52.693 1.00 48.16 424 TRP A CA 1
ATOM 3214 C C . TRP A 1 424 ? 95.924 -21.705 -53.265 1.00 48.16 424 TRP A C 1
ATOM 3216 O O . TRP A 1 424 ? 96.084 -21.579 -54.474 1.00 48.16 424 TRP A O 1
ATOM 3226 N N . LEU A 1 425 ? 96.930 -21.678 -52.377 1.00 46.47 425 LEU A N 1
ATOM 3227 C CA . LEU A 1 425 ? 98.341 -22.141 -52.466 1.00 46.47 425 LEU A CA 1
ATOM 3228 C C . LEU A 1 425 ? 98.948 -21.809 -51.078 1.00 46.47 425 LEU A C 1
ATOM 3230 O O . LEU A 1 425 ? 98.657 -20.748 -50.545 1.00 46.47 425 LEU A O 1
ATOM 3234 N N . GLY A 1 426 ? 99.714 -22.611 -50.343 1.00 48.47 426 GLY A N 1
ATOM 3235 C CA . GLY A 1 426 ? 100.557 -23.756 -50.658 1.00 48.47 426 GLY A CA 1
ATOM 3236 C C . GLY A 1 426 ? 101.895 -23.561 -49.918 1.00 48.47 426 GLY A C 1
ATOM 3237 O O . GLY A 1 426 ? 102.708 -22.776 -50.374 1.00 48.47 426 GLY A O 1
ATOM 3238 N N . SER A 1 427 ? 102.058 -24.266 -48.793 1.00 49.16 427 SER A N 1
ATOM 3239 C CA . SER A 1 427 ? 103.282 -24.795 -48.148 1.00 49.16 427 SER A CA 1
ATOM 3240 C C . SER A 1 427 ? 104.567 -23.971 -47.875 1.00 49.16 427 SER A C 1
ATOM 3242 O O . SER A 1 427 ? 105.121 -23.318 -48.747 1.00 49.16 427 SER A O 1
ATOM 3244 N N . LEU A 1 428 ? 105.147 -24.327 -46.712 1.00 44.81 428 LEU A N 1
ATOM 3245 C CA . LEU A 1 428 ? 106.549 -24.726 -46.434 1.00 44.81 428 LEU A CA 1
ATOM 3246 C C . LEU A 1 428 ? 107.544 -23.737 -45.772 1.00 44.81 428 LEU A C 1
ATOM 3248 O O . LEU A 1 428 ? 107.901 -22.713 -46.343 1.00 44.81 428 LEU A O 1
ATOM 3252 N N . ILE A 1 429 ? 108.087 -24.267 -44.656 1.00 46.34 429 ILE A N 1
ATOM 3253 C CA . ILE A 1 429 ? 109.315 -23.980 -43.875 1.00 46.34 429 ILE A CA 1
ATOM 3254 C C . ILE A 1 429 ? 109.214 -22.893 -42.807 1.00 46.34 429 ILE A C 1
ATOM 3256 O O . ILE A 1 429 ? 109.124 -21.696 -43.146 1.00 46.34 429 ILE A O 1
#

Foldseek 3Di:
DDDDDDDDDDDDDDDDDDDDDDDDDDDDDDDDDDDDDDDDDDDDDDDDDDDDDDDDDDDDDDDDDDDDDDDDDDDDDDDDDDDDDDDDDDDDDDDDDDDDDDDDDDDDPPPPPPPDPLDAQFDDDFLETEHEFDQPNADEHEDEDAQRNFKYKAFYDPQKFKFPVNQFFQKFAAPPDPFRPQQDDVDPPNGIDGNLVQWADDDGWGWDFDPVDPCSRGMIMTGDHNVTQALEKDWTWIHIDRVRGDRYIYIYIRFHHAFDADLLETAHGQYPCNAVDAAEAEAALVRFKHKYFLDPQKAWLAPVVLFFFAADDPDLARDNYGDHGVCVFFVPRDSVLWDDDPNGMIMGGANSQRAGQAKGKTKIKMFGDDDPDPPPPPDPDDRRRGMHMYIYIYHHHDPPPPPPPPPPPPPDDDDDDDDDDDDDDDDDD

Mean predicted aligned error: 18.71 Å